Protein AF-0000000067930024 (afdb_homodimer)

Structure (mmCIF, N/CA/C/O backbone):
data_AF-0000000067930024-model_v1
#
loop_
_entity.id
_entity.type
_entity.pdbx_description
1 polymer 'Helix-turn-helix protein RpiR'
#
loop_
_atom_site.group_PDB
_atom_site.id
_atom_site.type_symbol
_atom_site.label_atom_id
_atom_site.label_alt_id
_atom_site.label_comp_id
_atom_site.label_asym_id
_atom_site.label_entity_id
_atom_site.label_seq_id
_atom_site.pdbx_PDB_ins_code
_atom_site.Cartn_x
_atom_site.Cartn_y
_atom_site.Cartn_z
_atom_site.occupancy
_atom_site.B_iso_or_equiv
_atom_site.auth_seq_id
_atom_site.auth_comp_id
_atom_site.auth_asym_id
_atom_site.auth_atom_id
_atom_site.pdbx_PDB_model_num
ATOM 1 N N . MET A 1 1 ? -74.264 15.357 -15.599 1 23.74 1 MET A N 1
ATOM 2 C CA . MET A 1 1 ? -73.058 14.944 -16.312 1 23.74 1 MET A CA 1
ATOM 3 C C . MET A 1 1 ? -71.959 15.993 -16.177 1 23.74 1 MET A C 1
ATOM 5 O O . MET A 1 1 ? -71.431 16.477 -17.179 1 23.74 1 MET A O 1
ATOM 9 N N . THR A 1 2 ? -72.028 16.839 -15.108 1 26.17 2 THR A N 1
ATOM 10 C CA . THR A 1 2 ? -71.271 17.974 -14.593 1 26.17 2 THR A CA 1
ATOM 11 C C . THR A 1 2 ? -69.803 17.603 -14.403 1 26.17 2 THR A C 1
ATOM 13 O O . THR A 1 2 ? -69.49 16.537 -13.868 1 26.17 2 THR A O 1
ATOM 16 N N . GLU A 1 3 ? -68.941 18.18 -15.291 1 24.47 3 GLU A N 1
ATOM 17 C CA . GLU A 1 3 ? -67.5 18.152 -15.527 1 24.47 3 GLU A CA 1
ATOM 18 C C . GLU A 1 3 ? -66.728 18.545 -14.27 1 24.47 3 GLU A C 1
ATOM 20 O O . GLU A 1 3 ? -66.858 19.67 -13.782 1 24.47 3 GLU A O 1
ATOM 25 N N . ALA A 1 4 ? -66.666 17.578 -13.248 1 27.3 4 ALA A N 1
ATOM 26 C CA . ALA A 1 4 ? -65.846 17.616 -12.04 1 27.3 4 ALA A CA 1
ATOM 27 C C . ALA A 1 4 ? -64.412 18.026 -12.363 1 27.3 4 ALA A C 1
ATOM 29 O O . ALA A 1 4 ? -63.687 17.292 -13.04 1 27.3 4 ALA A O 1
ATOM 30 N N . ASP A 1 5 ? -64.152 19.317 -12.678 1 24.73 5 ASP A N 1
ATOM 31 C CA . ASP A 1 5 ? -62.863 19.963 -12.909 1 24.73 5 ASP A CA 1
ATOM 32 C C . ASP A 1 5 ? -61.898 19.689 -11.759 1 24.73 5 ASP A C 1
ATOM 34 O O . ASP A 1 5 ? -62.099 20.174 -10.643 1 24.73 5 ASP A O 1
ATOM 38 N N . SER A 1 6 ? -61.591 18.368 -11.515 1 27.12 6 SER A N 1
ATOM 39 C CA . SER A 1 6 ? -60.608 17.991 -10.505 1 27.12 6 SER A CA 1
ATOM 40 C C . SER A 1 6 ? -59.307 18.767 -10.684 1 27.12 6 SER A C 1
ATOM 42 O O . SER A 1 6 ? -58.636 18.637 -11.71 1 27.12 6 SER A O 1
ATOM 44 N N . GLN A 1 7 ? -59.271 19.996 -10.271 1 22.92 7 GLN A N 1
ATOM 45 C CA . GLN A 1 7 ? -58.046 20.779 -10.145 1 22.92 7 GLN A CA 1
ATOM 46 C C . GLN A 1 7 ? -56.952 19.98 -9.444 1 22.92 7 GLN A C 1
ATOM 48 O O . GLN A 1 7 ? -57.082 19.639 -8.267 1 22.92 7 GLN A O 1
ATOM 53 N N . VAL A 1 8 ? -56.264 19.06 -10.148 1 26.75 8 VAL A N 1
ATOM 54 C CA . VAL A 1 8 ? -55.022 18.425 -9.721 1 26.75 8 VAL A CA 1
ATOM 55 C C . VAL A 1 8 ? -54.046 19.486 -9.216 1 26.75 8 VAL A C 1
ATOM 57 O O . VAL A 1 8 ? -53.675 20.399 -9.957 1 26.75 8 VAL A O 1
ATOM 60 N N . LEU A 1 9 ? -54.167 19.883 -7.995 1 26.99 9 LEU A N 1
ATOM 61 C CA . LEU A 1 9 ? -53.152 20.679 -7.314 1 26.99 9 LEU A CA 1
ATOM 62 C C . LEU A 1 9 ? -51.754 20.144 -7.606 1 26.99 9 LEU A C 1
ATOM 64 O O . LEU A 1 9 ? -51.449 18.991 -7.295 1 26.99 9 LEU A O 1
ATOM 68 N N . ARG A 1 10 ? -51.101 20.548 -8.735 1 28.85 10 ARG A N 1
ATOM 69 C CA . ARG A 1 10 ? -49.679 20.406 -9.032 1 28.85 10 ARG A CA 1
ATOM 70 C C . ARG A 1 10 ? -48.826 20.828 -7.84 1 28.85 10 ARG A C 1
ATOM 72 O O . ARG A 1 10 ? -48.655 22.022 -7.585 1 28.85 10 ARG A O 1
ATOM 79 N N . THR A 1 11 ? -48.987 20.25 -6.65 1 30.24 11 THR A N 1
ATOM 80 C CA . THR A 1 11 ? -47.929 20.56 -5.695 1 30.24 11 THR A CA 1
ATOM 81 C C . THR A 1 11 ? -46.555 20.324 -6.314 1 30.24 11 THR A C 1
ATOM 83 O O . THR A 1 11 ? -46.224 19.199 -6.695 1 30.24 11 THR A O 1
ATOM 86 N N . THR A 1 12 ? -46.114 21.196 -7.197 1 29.99 12 THR A N 1
ATOM 87 C CA . THR A 1 12 ? -44.714 21.26 -7.604 1 29.99 12 THR A CA 1
ATOM 88 C C . THR A 1 12 ? -43.793 21.137 -6.394 1 29.99 12 THR A C 1
ATOM 90 O O . THR A 1 12 ? -43.755 22.027 -5.543 1 29.99 12 THR A O 1
ATOM 93 N N . ASP A 1 13 ? -43.71 20.002 -5.728 1 31.35 13 ASP A N 1
ATOM 94 C CA . ASP A 1 13 ? -42.658 19.727 -4.754 1 31.35 13 ASP A CA 1
ATOM 95 C C . ASP A 1 13 ? -41.287 20.117 -5.302 1 31.35 13 ASP A C 1
ATOM 97 O O . ASP A 1 13 ? -40.726 19.414 -6.145 1 31.35 13 ASP A O 1
ATOM 101 N N . GLU A 1 14 ? -41.052 21.382 -5.685 1 31.75 14 GLU A N 1
ATOM 102 C CA . GLU A 1 14 ? -39.702 21.902 -5.878 1 31.75 14 GLU A CA 1
ATOM 103 C C . GLU A 1 14 ? -38.782 21.487 -4.734 1 31.75 14 GLU A C 1
ATOM 105 O O . GLU A 1 14 ? -38.629 22.222 -3.756 1 31.75 14 GLU A O 1
ATOM 110 N N . ASP A 1 15 ? -38.985 20.398 -4.017 1 34.43 15 ASP A N 1
ATOM 111 C CA . ASP A 1 15 ? -37.838 20.011 -3.201 1 34.43 15 ASP A CA 1
ATOM 112 C C . ASP A 1 15 ? -36.538 20.116 -3.997 1 34.43 15 ASP A C 1
ATOM 114 O O . ASP A 1 15 ? -36.223 19.234 -4.799 1 34.43 15 ASP A O 1
ATOM 118 N N . GLY A 1 16 ? -36.276 21.261 -4.597 1 33.82 16 GLY A N 1
ATOM 119 C CA . GLY A 1 16 ? -34.942 21.536 -5.108 1 33.82 16 GLY A CA 1
ATOM 120 C C . GLY A 1 16 ? -33.849 20.825 -4.334 1 33.82 16 GLY A C 1
ATOM 121 O O . GLY A 1 16 ? -33.918 20.717 -3.108 1 33.82 16 GLY A O 1
ATOM 122 N N . GLY A 1 17 ? -33.347 19.715 -4.767 1 34.71 17 GLY A N 1
ATOM 123 C CA . GLY A 1 17 ? -32.156 18.966 -4.398 1 34.71 17 GLY A CA 1
ATOM 124 C C . GLY A 1 17 ? -31.038 19.845 -3.873 1 34.71 17 GLY A C 1
ATOM 125 O O . GLY A 1 17 ? -30.278 20.425 -4.652 1 34.71 17 GLY A O 1
ATOM 126 N N . ARG A 1 18 ? -31.254 20.661 -2.766 1 34.19 18 ARG A N 1
ATOM 127 C CA . ARG A 1 18 ? -30.173 21.286 -2.012 1 34.19 18 ARG A CA 1
ATOM 128 C C . ARG A 1 18 ? -28.909 20.434 -2.056 1 34.19 18 ARG A C 1
ATOM 130 O O . ARG A 1 18 ? -28.834 19.391 -1.403 1 34.19 18 ARG A O 1
ATOM 137 N N . HIS A 1 19 ? -28.383 20.156 -3.192 1 36.03 19 HIS A N 1
ATOM 138 C CA . HIS A 1 19 ? -26.952 19.873 -3.19 1 36.03 19 HIS A CA 1
ATOM 139 C C . HIS A 1 19 ? -26.253 20.575 -2.031 1 36.03 19 HIS A C 1
ATOM 141 O O . HIS A 1 19 ? -26.281 21.805 -1.937 1 36.03 19 HIS A O 1
ATOM 147 N N . ASP A 1 20 ? -26.407 20.148 -0.846 1 37.76 20 ASP A N 1
ATOM 148 C CA . ASP A 1 20 ? -25.621 20.578 0.306 1 37.76 20 ASP A CA 1
ATOM 149 C C . ASP A 1 20 ? -24.326 21.256 -0.135 1 37.76 20 ASP A C 1
ATOM 151 O O . ASP A 1 20 ? -23.474 20.628 -0.766 1 37.76 20 ASP A O 1
ATOM 155 N N . HIS A 1 21 ? -24.413 22.41 -0.747 1 37.84 21 HIS A N 1
ATOM 156 C CA . HIS A 1 21 ? -23.242 23.279 -0.774 1 37.84 21 HIS A CA 1
ATOM 157 C C . HIS A 1 21 ? -22.3 22.971 0.385 1 37.84 21 HIS A C 1
ATOM 159 O O . HIS A 1 21 ? -22.674 23.12 1.551 1 37.84 21 HIS A O 1
ATOM 165 N N . VAL A 1 22 ? -21.67 21.9 0.427 1 42.53 22 VAL A N 1
ATOM 166 C CA . VAL A 1 22 ? -20.539 21.872 1.348 1 42.53 22 VAL A CA 1
ATOM 167 C C . VAL A 1 22 ? -20.114 23.299 1.688 1 42.53 22 VAL A C 1
ATOM 169 O O . VAL A 1 22 ? -19.623 24.029 0.823 1 42.53 22 VAL A O 1
ATOM 172 N N . ARG A 1 23 ? -20.945 24.059 2.302 1 47.73 23 ARG A N 1
ATOM 173 C CA . ARG A 1 23 ? -20.538 25.349 2.848 1 47.73 23 ARG A CA 1
ATOM 174 C C . ARG A 1 23 ? -19.045 25.367 3.156 1 47.73 23 ARG A C 1
ATOM 176 O O . ARG A 1 23 ? -18.548 24.516 3.896 1 47.73 23 ARG A O 1
ATOM 183 N N . ARG A 1 24 ? -18.255 25.81 2.221 1 56.6 24 ARG A N 1
ATOM 184 C CA . ARG A 1 24 ? -16.84 26.16 2.278 1 56.6 24 ARG A CA 1
ATOM 185 C C . ARG A 1 24 ? -16.491 26.819 3.609 1 56.6 24 ARG A C 1
ATOM 187 O O . ARG A 1 24 ? -16.884 27.959 3.864 1 56.6 24 ARG A O 1
ATOM 194 N N . ILE A 1 25 ? -16.612 26.114 4.769 1 60.09 25 ILE A N 1
ATOM 195 C CA . ILE A 1 25 ? -16.136 26.721 6.008 1 60.09 25 ILE A CA 1
ATOM 196 C C . ILE A 1 25 ? -14.692 27.184 5.833 1 60.09 25 ILE A C 1
ATOM 198 O O . ILE A 1 25 ? -13.795 26.369 5.604 1 60.09 25 ILE A O 1
ATOM 202 N N . PRO A 1 26 ? -14.571 28.471 5.68 1 70.67 26 PRO A N 1
ATOM 203 C CA . PRO A 1 26 ? -13.21 28.979 5.495 1 70.67 26 PRO A CA 1
ATOM 204 C C . PRO A 1 26 ? -12.271 28.58 6.631 1 70.67 26 PRO A C 1
ATOM 206 O O . PRO A 1 26 ? -12.695 28.497 7.787 1 70.67 26 PRO A O 1
ATOM 209 N N . ASP A 1 27 ? -11.186 28.128 6.386 1 79.53 27 ASP A N 1
ATOM 210 C CA . ASP A 1 27 ? -10.134 27.906 7.373 1 79.53 27 ASP A CA 1
ATOM 211 C C . ASP A 1 27 ? -9.591 29.231 7.904 1 79.53 27 ASP A C 1
ATOM 213 O O . ASP A 1 27 ? -8.574 29.73 7.419 1 79.53 27 ASP A O 1
ATOM 217 N N . ILE A 1 28 ? -10.207 29.765 8.903 1 86.68 28 ILE A N 1
ATOM 218 C CA . ILE A 1 28 ? -9.899 31.099 9.406 1 86.68 28 ILE A CA 1
ATOM 219 C C . ILE A 1 28 ? -8.509 31.105 10.037 1 86.68 28 ILE A C 1
ATOM 221 O O . ILE A 1 28 ? -7.807 32.118 9.999 1 86.68 28 ILE A O 1
ATOM 225 N N . ILE A 1 29 ? -8.147 30.067 10.57 1 85.84 29 ILE A N 1
ATOM 226 C CA . ILE A 1 29 ? -6.831 29.993 11.196 1 85.84 29 ILE A CA 1
ATOM 227 C C . ILE A 1 29 ? -5.745 30.163 10.136 1 85.84 29 ILE A C 1
ATOM 229 O O . ILE A 1 29 ? -4.796 30.927 10.327 1 85.84 29 ILE A O 1
ATOM 233 N N . SER A 1 30 ? -5.925 29.424 9.097 1 86 30 SER A N 1
ATOM 234 C CA . SER A 1 30 ? -4.98 29.59 7.997 1 86 30 SER A CA 1
ATOM 235 C C . SER A 1 30 ? -4.993 31.021 7.469 1 86 30 SER A C 1
ATOM 237 O O . SER A 1 30 ? -3.948 31.563 7.103 1 86 30 SER A O 1
ATOM 239 N N . GLN A 1 31 ? -6.142 31.561 7.451 1 88.24 31 GLN A N 1
ATOM 240 C CA . GLN A 1 31 ? -6.265 32.935 6.974 1 88.24 31 GLN A CA 1
ATOM 241 C C . GLN A 1 31 ? -5.506 33.901 7.878 1 88.24 31 GLN A C 1
ATOM 243 O O . GLN A 1 31 ? -4.855 34.83 7.395 1 88.24 31 GLN A O 1
ATOM 248 N N . VAL A 1 32 ? -5.596 33.714 9.163 1 91.19 32 VAL A N 1
ATOM 249 C CA . VAL A 1 32 ? -4.874 34.547 10.119 1 91.19 32 VAL A CA 1
ATOM 250 C C . VAL A 1 32 ? -3.37 34.403 9.898 1 91.19 32 VAL A C 1
ATOM 252 O O . VAL A 1 32 ? -2.645 35.4 9.853 1 91.19 32 VAL A O 1
ATOM 255 N N . LYS A 1 33 ? -2.938 33.24 9.718 1 88.12 33 LYS A N 1
ATOM 256 C CA . LYS A 1 33 ? -1.514 32.972 9.54 1 88.12 33 LYS A CA 1
ATOM 257 C C . LYS A 1 33 ? -1.005 33.557 8.226 1 88.12 33 LYS A C 1
ATOM 259 O O . LYS A 1 33 ? 0.073 34.153 8.182 1 88.12 33 LYS A O 1
ATOM 264 N N . ASP A 1 34 ? -1.79 33.422 7.22 1 87.47 34 ASP A N 1
ATOM 265 C CA . ASP A 1 34 ? -1.397 33.876 5.889 1 87.47 34 ASP A CA 1
ATOM 266 C C . ASP A 1 34 ? -1.377 35.401 5.813 1 87.47 34 ASP A C 1
ATOM 268 O O . ASP A 1 34 ? -0.593 35.98 5.057 1 87.47 34 ASP A O 1
ATOM 272 N N . SER A 1 35 ? -2.2 36.039 6.607 1 90.97 35 SER A N 1
ATOM 273 C CA . SER A 1 35 ? -2.326 37.492 6.559 1 90.97 35 SER A CA 1
ATOM 274 C C . SER A 1 35 ? -1.45 38.159 7.615 1 90.97 35 SER A C 1
ATOM 276 O O . SER A 1 35 ? -1.394 39.387 7.697 1 90.97 35 SER A O 1
ATOM 278 N N . TYR A 1 36 ? -0.701 37.394 8.356 1 92.4 36 TYR A N 1
ATOM 279 C CA . TYR A 1 36 ? -0.003 37.891 9.537 1 92.4 36 TYR A CA 1
ATOM 280 C C . TYR A 1 36 ? 0.966 39.008 9.167 1 92.4 36 TYR A C 1
ATOM 282 O O . TYR A 1 36 ? 1.004 40.049 9.829 1 92.4 36 TYR A O 1
ATOM 290 N N . ALA A 1 37 ? 1.677 38.83 8.085 1 91.8 37 ALA A N 1
ATOM 291 C CA . ALA A 1 37 ? 2.714 39.779 7.686 1 91.8 37 ALA A CA 1
ATOM 292 C C . ALA A 1 37 ? 2.1 41.086 7.194 1 91.8 37 ALA A C 1
ATOM 294 O O . ALA A 1 37 ? 2.755 42.131 7.209 1 91.8 37 ALA A O 1
ATOM 295 N N . GLU A 1 38 ? 0.85 41.01 6.764 1 93.79 38 GLU A N 1
ATOM 296 C CA . GLU A 1 38 ? 0.188 42.184 6.206 1 93.79 38 GLU A CA 1
ATOM 297 C C . GLU A 1 38 ? -0.557 42.964 7.286 1 93.79 38 GLU A C 1
ATOM 299 O O . GLU A 1 38 ? -1.02 44.081 7.046 1 93.79 38 GLU A O 1
ATOM 304 N N . LEU A 1 39 ? -0.616 42.418 8.445 1 94.89 39 LEU A N 1
ATOM 305 C CA . LEU A 1 39 ? -1.368 43.04 9.529 1 94.89 39 LEU A CA 1
ATOM 306 C C . LEU A 1 39 ? -0.563 44.163 10.174 1 94.89 39 LEU A C 1
ATOM 308 O O . LEU A 1 39 ? 0.667 44.102 10.222 1 94.89 39 LEU A O 1
ATOM 312 N N . ARG A 1 40 ? -1.283 45.158 10.65 1 94.8 40 ARG A N 1
ATOM 313 C CA . ARG A 1 40 ? -0.661 46.201 11.459 1 94.8 40 ARG A CA 1
ATOM 314 C C . ARG A 1 40 ? -0.21 45.651 12.808 1 94.8 40 ARG A C 1
ATOM 316 O O . ARG A 1 40 ? -0.708 44.619 13.262 1 94.8 40 ARG A O 1
ATOM 323 N N . PRO A 1 41 ? 0.758 46.305 13.392 1 96.01 41 PRO A N 1
ATOM 324 C CA . PRO A 1 41 ? 1.32 45.806 14.649 1 96.01 41 PRO A CA 1
ATOM 325 C C . PRO A 1 41 ? 0.249 45.502 15.694 1 96.01 41 PRO A C 1
ATOM 327 O O . PRO A 1 41 ? 0.306 44.464 16.358 1 96.01 41 PRO A O 1
ATOM 330 N N . ALA A 1 42 ? -0.667 46.391 15.807 1 95.45 42 ALA A N 1
ATOM 331 C CA . ALA A 1 42 ? -1.736 46.192 16.782 1 95.45 42 ALA A CA 1
ATOM 332 C C . ALA A 1 42 ? -2.588 44.979 16.422 1 95.45 42 ALA A C 1
ATOM 334 O O . ALA A 1 42 ? -3.017 44.23 17.303 1 95.45 42 ALA A O 1
ATOM 335 N N . GLU A 1 43 ? -2.84 44.77 15.142 1 96.27 43 GLU A N 1
ATOM 336 C CA . GLU A 1 43 ? -3.608 43.625 14.663 1 96.27 43 GLU A CA 1
ATOM 337 C C . GLU A 1 43 ? -2.837 42.323 14.858 1 96.27 43 GLU A C 1
ATOM 339 O O . GLU A 1 43 ? -3.432 41.275 15.115 1 96.27 43 GLU A O 1
ATOM 344 N N . ARG A 1 44 ? -1.538 42.351 14.743 1 96.66 44 ARG A N 1
ATOM 345 C CA . ARG A 1 44 ? -0.698 41.176 14.952 1 96.66 44 ARG A CA 1
ATOM 346 C C . ARG A 1 44 ? -0.808 40.673 16.387 1 96.66 44 ARG A C 1
ATOM 348 O O . ARG A 1 44 ? -0.76 39.465 16.632 1 96.66 44 ARG A O 1
ATOM 355 N N . ARG A 1 45 ? -0.93 41.624 17.267 1 97.01 45 ARG A N 1
ATOM 356 C CA . ARG A 1 45 ? -1.079 41.23 18.664 1 97.01 45 ARG A CA 1
ATOM 357 C C . ARG A 1 45 ? -2.377 40.46 18.88 1 97.01 45 ARG A C 1
ATOM 359 O O . ARG A 1 45 ? -2.419 39.513 19.669 1 97.01 45 ARG A O 1
ATOM 366 N N . VAL A 1 46 ? -3.379 40.853 18.178 1 96.91 46 VAL A N 1
ATOM 367 C CA . VAL A 1 46 ? -4.64 40.122 18.248 1 96.91 46 VAL A CA 1
ATOM 368 C C . VAL A 1 46 ? -4.465 38.73 17.646 1 96.91 46 VAL A C 1
ATOM 370 O O . VAL A 1 46 ? -4.901 37.735 18.229 1 96.91 46 VAL A O 1
ATOM 373 N N . ALA A 1 47 ? -3.797 38.694 16.475 1 95.92 47 ALA A N 1
ATOM 374 C CA . ALA A 1 47 ? -3.517 37.425 15.808 1 95.92 47 ALA A CA 1
ATOM 375 C C . ALA A 1 47 ? -2.741 36.483 16.725 1 95.92 47 ALA A C 1
ATOM 377 O O . ALA A 1 47 ? -3.028 35.285 16.782 1 95.92 47 ALA A O 1
ATOM 378 N N . ASP A 1 48 ? -1.799 37.063 17.45 1 95.62 48 ASP A N 1
ATOM 379 C CA . ASP A 1 48 ? -0.984 36.275 18.37 1 95.62 48 ASP A CA 1
ATOM 380 C C . ASP A 1 48 ? -1.843 35.648 19.466 1 95.62 48 ASP A C 1
ATOM 382 O O . ASP A 1 48 ? -1.661 34.479 19.811 1 95.62 48 ASP A O 1
ATOM 386 N N . VAL A 1 49 ? -2.748 36.41 19.994 1 95.09 49 VAL A N 1
ATOM 387 C CA . VAL A 1 49 ? -3.637 35.921 21.042 1 95.09 49 VAL A CA 1
ATOM 388 C C . VAL A 1 49 ? -4.504 34.788 20.497 1 95.09 49 VAL A C 1
ATOM 390 O O . VAL A 1 49 ? -4.696 33.769 21.165 1 95.09 49 VAL A O 1
ATOM 393 N N . VAL A 1 50 ? -4.968 34.926 19.306 1 93.29 50 VAL A N 1
ATOM 394 C CA . VAL A 1 50 ? -5.849 33.949 18.675 1 93.29 50 VAL A CA 1
ATOM 395 C C . VAL A 1 50 ? -5.081 32.657 18.407 1 93.29 50 VAL A C 1
ATOM 397 O O . VAL A 1 50 ? -5.552 31.567 18.741 1 93.29 50 VAL A O 1
ATOM 400 N N . LEU A 1 51 ? -3.89 32.854 17.846 1 89.43 51 LEU A N 1
ATOM 401 C CA . LEU A 1 51 ? -3.1 31.694 17.448 1 89.43 51 LEU A CA 1
ATOM 402 C C . LEU A 1 51 ? -2.538 30.974 18.669 1 89.43 51 LEU A C 1
ATOM 404 O O . LEU A 1 51 ? -2.324 29.76 18.635 1 89.43 51 LEU A O 1
ATOM 408 N N . ASP A 1 52 ? -2.301 31.706 19.703 1 88.69 52 ASP A N 1
ATOM 409 C CA . ASP A 1 52 ? -1.77 31.141 20.94 1 88.69 52 ASP A CA 1
ATOM 410 C C . ASP A 1 52 ? -2.812 30.272 21.64 1 88.69 52 ASP A C 1
ATOM 412 O O . ASP A 1 52 ? -2.464 29.311 22.33 1 88.69 52 ASP A O 1
ATOM 416 N N . ASP A 1 53 ? -4.086 30.665 21.57 1 88.83 53 ASP A N 1
ATOM 417 C CA . ASP A 1 53 ? -5.17 29.96 22.248 1 88.83 53 ASP A CA 1
ATOM 418 C C . ASP A 1 53 ? -6.493 30.146 21.509 1 88.83 53 ASP A C 1
ATOM 420 O O . ASP A 1 53 ? -7.297 31.008 21.872 1 88.83 53 ASP A O 1
ATOM 424 N N . VAL A 1 54 ? -6.685 29.283 20.62 1 88.5 54 VAL A N 1
ATOM 425 C CA . VAL A 1 54 ? -7.852 29.376 19.749 1 88.5 54 VAL A CA 1
ATOM 426 C C . VAL A 1 54 ? -9.126 29.198 20.572 1 88.5 54 VAL A C 1
ATOM 428 O O . VAL A 1 54 ? -10.112 29.907 20.362 1 88.5 54 VAL A O 1
ATOM 431 N N . LYS A 1 55 ? -9.108 28.217 21.498 1 86.7 55 LYS A N 1
ATOM 432 C CA . LYS A 1 55 ? -10.278 27.97 22.335 1 86.7 55 LYS A CA 1
ATOM 433 C C . LYS A 1 55 ? -10.664 29.217 23.125 1 86.7 55 LYS A C 1
ATOM 435 O O . LYS A 1 55 ? -11.842 29.57 23.202 1 86.7 55 LYS A O 1
ATOM 440 N N . TYR A 1 56 ? -9.68 29.897 23.699 1 90.82 56 TYR A N 1
ATOM 441 C CA . TYR A 1 56 ? -9.915 31.141 24.422 1 90.82 56 TYR A CA 1
ATOM 442 C C . TYR A 1 56 ? -10.543 32.19 23.513 1 90.82 56 TYR A C 1
ATOM 444 O O . TYR A 1 56 ? -11.487 32.878 23.908 1 90.82 56 TYR A O 1
ATOM 452 N N . ALA A 1 57 ? -9.979 32.236 22.304 1 92.76 57 ALA A N 1
ATOM 453 C CA . ALA A 1 57 ? -10.424 33.273 21.377 1 92.76 57 ALA A CA 1
ATOM 454 C C . ALA A 1 57 ? -11.89 33.079 21.001 1 92.76 57 ALA A C 1
ATOM 456 O O . ALA A 1 57 ? -12.613 34.052 20.774 1 92.76 57 ALA A O 1
ATOM 457 N N . VAL A 1 58 ? -12.309 31.834 20.964 1 90.95 58 VAL A N 1
ATOM 458 C CA . VAL A 1 58 ? -13.695 31.53 20.623 1 90.95 58 VAL A CA 1
ATOM 459 C C . VAL A 1 58 ? -14.615 31.965 21.761 1 90.95 58 VAL A C 1
ATOM 461 O O . VAL A 1 58 ? -15.678 32.544 21.522 1 90.95 58 VAL A O 1
ATOM 464 N N . ASP A 1 59 ? -14.177 31.795 22.952 1 92.83 59 ASP A N 1
ATOM 465 C CA . ASP A 1 59 ? -15.044 31.966 24.114 1 92.83 59 ASP A CA 1
ATOM 466 C C . ASP A 1 59 ? -14.958 33.389 24.659 1 92.83 59 ASP A C 1
ATOM 468 O O . ASP A 1 59 ? -15.881 33.862 25.325 1 92.83 59 ASP A O 1
ATOM 472 N N . ALA A 1 60 ? -13.887 34.077 24.404 1 93.88 60 ALA A N 1
ATOM 473 C CA . ALA A 1 60 ? -13.616 35.379 25.009 1 93.88 60 ALA A CA 1
ATOM 474 C C . ALA A 1 60 ? -14.494 36.463 24.391 1 93.88 60 ALA A C 1
ATOM 476 O O . ALA A 1 60 ? -14.859 36.381 23.216 1 93.88 60 ALA A O 1
ATOM 477 N N . SER A 1 61 ? -14.879 37.385 25.2 1 94.25 61 SER A N 1
ATOM 478 C CA . SER A 1 61 ? -15.55 38.569 24.675 1 94.25 61 SER A CA 1
ATOM 479 C C . SER A 1 61 ? -14.586 39.445 23.882 1 94.25 61 SER A C 1
ATOM 481 O O . SER A 1 61 ? -13.368 39.279 23.975 1 94.25 61 SER A O 1
ATOM 483 N N . ASN A 1 62 ? -15.183 40.316 23.158 1 94.6 62 ASN A N 1
ATOM 484 C CA . ASN A 1 62 ? -14.371 41.276 22.418 1 94.6 62 ASN A CA 1
ATOM 485 C C . ASN A 1 62 ? -13.46 42.073 23.348 1 94.6 62 ASN A C 1
ATOM 487 O O . ASN A 1 62 ? -12.294 42.309 23.028 1 94.6 62 ASN A O 1
ATOM 491 N N . ALA A 1 63 ? -14.011 42.419 24.467 1 95.97 63 ALA A N 1
ATOM 492 C CA . ALA A 1 63 ? -13.262 43.192 25.454 1 95.97 63 ALA A CA 1
ATOM 493 C C . ALA A 1 63 ? -12.109 42.375 26.031 1 95.97 63 ALA A C 1
ATOM 495 O O . ALA A 1 63 ? -11.007 42.894 26.223 1 95.97 63 ALA A O 1
ATOM 496 N N . ALA A 1 64 ? -12.4 41.127 26.274 1 96.93 64 ALA A N 1
ATOM 497 C CA . ALA A 1 64 ? -11.381 40.245 26.836 1 96.93 64 ALA A CA 1
ATOM 498 C C . ALA A 1 64 ? -10.247 40.012 25.842 1 96.93 64 ALA A C 1
ATOM 500 O O . ALA A 1 64 ? -9.073 40.003 26.22 1 96.93 64 ALA A O 1
ATOM 501 N N . LEU A 1 65 ? -10.571 39.805 24.612 1 96.56 65 LEU A N 1
ATOM 502 C CA . LEU A 1 65 ? -9.576 39.63 23.559 1 96.56 65 LEU A CA 1
ATOM 503 C C . LEU A 1 65 ? -8.707 40.876 23.42 1 96.56 65 LEU A C 1
ATOM 505 O O . LEU A 1 65 ? -7.487 40.773 23.28 1 96.56 65 LEU A O 1
ATOM 509 N N . ALA A 1 66 ? -9.318 42.075 23.435 1 97.18 66 ALA A N 1
ATOM 510 C CA . ALA A 1 66 ? -8.609 43.348 23.335 1 97.18 66 ALA A CA 1
ATOM 511 C C . ALA A 1 66 ? -7.633 43.525 24.495 1 97.18 66 ALA A C 1
ATOM 513 O O . ALA A 1 66 ? -6.49 43.942 24.294 1 97.18 66 ALA A O 1
ATOM 514 N N . GLN A 1 67 ? -8.155 43.174 25.672 1 97.53 67 GLN A N 1
ATOM 515 C CA . GLN A 1 67 ? -7.337 43.314 26.873 1 97.53 67 GLN A CA 1
ATOM 516 C C . GLN A 1 67 ? -6.113 42.405 26.813 1 97.53 67 GLN A C 1
ATOM 518 O O . GLN A 1 67 ? -4.995 42.843 27.093 1 97.53 67 GLN A O 1
ATOM 523 N N . ARG A 1 68 ? -6.277 41.165 26.376 1 97.04 68 ARG A N 1
ATOM 524 C CA . ARG A 1 68 ? -5.183 40.202 26.316 1 97.04 68 ARG A CA 1
ATOM 525 C C . ARG A 1 68 ? -4.169 40.591 25.245 1 97.04 68 ARG A C 1
ATOM 527 O O . ARG A 1 68 ? -2.97 40.354 25.402 1 97.04 68 ARG A O 1
ATOM 534 N N . ALA A 1 69 ? -4.653 41.246 24.26 1 97.27 69 ALA A N 1
ATOM 535 C CA . ALA A 1 69 ? -3.786 41.647 23.155 1 97.27 69 ALA A CA 1
ATOM 536 C C . ALA A 1 69 ? -3.183 43.026 23.405 1 97.27 69 ALA A C 1
ATOM 538 O O . ALA A 1 69 ? -2.281 43.456 22.682 1 97.27 69 ALA A O 1
ATOM 539 N N . GLY A 1 70 ? -3.603 43.726 24.33 1 97.01 70 GLY A N 1
ATOM 540 C CA . GLY A 1 70 ? -3.132 45.07 24.623 1 97.01 70 GLY A CA 1
ATOM 541 C C . GLY A 1 70 ? -3.536 46.086 23.57 1 97.01 70 GLY A C 1
ATOM 542 O O . GLY A 1 70 ? -2.729 46.928 23.171 1 97.01 70 GLY A O 1
ATOM 543 N N . VAL A 1 71 ? -4.803 45.928 23.134 1 97.51 71 VAL A N 1
ATOM 544 C CA . VAL A 1 71 ? -5.283 46.84 22.101 1 97.51 71 VAL A CA 1
ATOM 545 C C . VAL A 1 71 ? -6.698 47.305 22.438 1 97.51 71 VAL A C 1
ATOM 547 O O . VAL A 1 71 ? -7.264 46.903 23.457 1 97.51 71 VAL A O 1
ATOM 550 N N . SER A 1 72 ? -7.244 48.212 21.581 1 95.87 72 SER A N 1
ATOM 551 C CA . SER A 1 72 ? -8.62 48.672 21.737 1 95.87 72 SER A CA 1
ATOM 552 C C . SER A 1 72 ? -9.605 47.692 21.11 1 95.87 72 SER A C 1
ATOM 554 O O . SER A 1 72 ? -9.227 46.882 20.26 1 95.87 72 SER A O 1
ATOM 556 N N . GLU A 1 73 ? -10.831 47.698 21.582 1 96.05 73 GLU A N 1
ATOM 557 C CA . GLU A 1 73 ? -11.869 46.841 21.017 1 96.05 73 GLU A CA 1
ATOM 558 C C . GLU A 1 73 ? -12.051 47.105 19.525 1 96.05 73 GLU A C 1
ATOM 560 O O . GLU A 1 73 ? -12.214 46.17 18.739 1 96.05 73 GLU A O 1
ATOM 565 N N . PRO A 1 74 ? -12.011 48.339 19.098 1 96.19 74 PRO A N 1
ATOM 566 C CA . PRO A 1 74 ? -12.105 48.603 17.661 1 96.19 74 PRO A CA 1
ATOM 567 C C . PRO A 1 74 ? -10.972 47.955 16.867 1 96.19 74 PRO A C 1
ATOM 569 O O . PRO A 1 74 ? -11.167 47.565 15.713 1 96.19 74 PRO A O 1
ATOM 572 N N . THR A 1 75 ? -9.84 47.841 17.47 1 96.42 75 THR A N 1
ATOM 573 C CA . THR A 1 75 ? -8.706 47.19 16.824 1 96.42 75 THR A CA 1
ATOM 574 C C . THR A 1 75 ? -9.006 45.718 16.56 1 96.42 75 THR A C 1
ATOM 576 O O . THR A 1 75 ? -8.596 45.169 15.535 1 96.42 75 THR A O 1
ATOM 579 N N . VAL A 1 76 ? -9.725 45.04 17.482 1 97.66 76 VAL A N 1
ATOM 580 C CA . VAL A 1 76 ? -10.136 43.652 17.295 1 97.66 76 VAL A CA 1
ATOM 581 C C . VAL A 1 76 ? -11.083 43.549 16.101 1 97.66 76 VAL A C 1
ATOM 583 O O . VAL A 1 76 ? -10.964 42.633 15.284 1 97.66 76 VAL A O 1
ATOM 586 N N . THR A 1 77 ? -11.974 44.476 16.041 1 96.28 77 THR A N 1
ATOM 587 C CA . THR A 1 77 ? -12.918 44.496 14.929 1 96.28 77 THR A CA 1
ATOM 588 C C . THR A 1 77 ? -12.19 44.712 13.606 1 96.28 77 THR A C 1
ATOM 590 O O . THR A 1 77 ? -12.498 44.058 12.607 1 96.28 77 THR A O 1
ATOM 593 N N . ARG A 1 78 ? -11.246 45.581 13.561 1 95.64 78 ARG A N 1
ATOM 594 C CA . ARG A 1 78 ? -10.469 45.842 12.354 1 95.64 78 ARG A CA 1
ATOM 595 C C . ARG A 1 78 ? -9.658 44.616 11.95 1 95.64 78 ARG A C 1
ATOM 597 O O . ARG A 1 78 ? -9.508 44.328 10.76 1 95.64 78 ARG A O 1
ATOM 604 N N . PHE A 1 79 ? -9.186 43.996 12.917 1 96.38 79 PHE A N 1
ATOM 605 C CA . PHE A 1 79 ? -8.462 42.753 12.676 1 96.38 79 PHE A CA 1
ATOM 606 C C . PHE A 1 79 ? -9.346 41.743 11.955 1 96.38 79 PHE A C 1
ATOM 608 O O . PHE A 1 79 ? -8.937 41.158 10.95 1 96.38 79 PHE A O 1
ATOM 615 N N . CYS A 1 80 ? -10.516 41.544 12.504 1 96.35 80 CYS A N 1
ATOM 616 C CA . CYS A 1 80 ? -11.446 40.584 11.92 1 96.35 80 CYS A CA 1
ATOM 617 C C . CYS A 1 80 ? -11.771 40.949 10.477 1 96.35 80 CYS A C 1
ATOM 619 O O . CYS A 1 80 ? -11.826 40.076 9.609 1 96.35 80 CYS A O 1
ATOM 621 N N . ARG A 1 81 ? -11.88 42.177 10.23 1 94.15 81 ARG A N 1
ATOM 622 C CA . ARG A 1 81 ? -12.174 42.631 8.875 1 94.15 81 ARG A CA 1
ATOM 623 C C . ARG A 1 81 ? -10.962 42.458 7.965 1 94.15 81 ARG A C 1
ATOM 625 O O . ARG A 1 81 ? -11.107 42.129 6.786 1 94.15 81 ARG A O 1
ATOM 632 N N . ALA A 1 82 ? -9.83 42.67 8.521 1 94.2 82 ALA A N 1
ATOM 633 C CA . ALA A 1 82 ? -8.59 42.564 7.756 1 94.2 82 ALA A CA 1
ATOM 634 C C . ALA A 1 82 ? -8.362 41.134 7.277 1 94.2 82 ALA A C 1
ATOM 636 O O . ALA A 1 82 ? -7.766 40.915 6.219 1 94.2 82 ALA A O 1
ATOM 637 N N . ILE A 1 83 ? -8.898 40.199 8.046 1 93.49 83 ILE A N 1
ATOM 638 C CA . ILE A 1 83 ? -8.658 38.81 7.67 1 93.49 83 ILE A CA 1
ATOM 639 C C . ILE A 1 83 ? -9.857 38.272 6.892 1 93.49 83 ILE A C 1
ATOM 641 O O . ILE A 1 83 ? -9.97 37.064 6.672 1 93.49 83 ILE A O 1
ATOM 645 N N . GLY A 1 84 ? -10.813 39.187 6.553 1 89.79 84 GLY A N 1
ATOM 646 C CA . GLY A 1 84 ? -11.872 38.836 5.619 1 89.79 84 GLY A CA 1
ATOM 647 C C . GLY A 1 84 ? -13.183 38.497 6.302 1 89.79 84 GLY A C 1
ATOM 648 O O . GLY A 1 84 ? -14.075 37.909 5.688 1 89.79 84 GLY A O 1
ATOM 649 N N . CYS A 1 85 ? -13.26 38.808 7.597 1 93.63 85 CYS A N 1
ATOM 650 C CA . CYS A 1 85 ? -14.514 38.555 8.299 1 93.63 85 CYS A CA 1
ATOM 651 C C . CYS A 1 85 ? -15.388 39.804 8.32 1 93.63 85 CYS A C 1
ATOM 653 O O . CYS A 1 85 ? -14.888 40.919 8.163 1 93.63 85 CYS A O 1
ATOM 655 N N . GLU A 1 86 ? -16.614 39.572 8.485 1 92.63 86 GLU A N 1
ATOM 656 C CA . GLU A 1 86 ? -17.555 40.687 8.525 1 92.63 86 GLU A CA 1
ATOM 657 C C . GLU A 1 86 ? -17.468 41.437 9.851 1 92.63 86 GLU A C 1
ATOM 659 O O . GLU A 1 86 ? -17.811 42.618 9.926 1 92.63 86 GLU A O 1
ATOM 664 N N . GLY A 1 87 ? -17.062 40.797 10.864 1 93.1 87 GLY A N 1
ATOM 665 C CA . GLY A 1 87 ? -16.94 41.325 12.213 1 93.1 87 GLY A CA 1
ATOM 666 C C . GLY A 1 87 ? -16.482 40.287 13.221 1 93.1 87 GLY A C 1
ATOM 667 O O . GLY A 1 87 ? -16.056 39.194 12.844 1 93.1 87 GLY A O 1
ATOM 668 N N . VAL A 1 88 ? -16.563 40.627 14.409 1 94.87 88 VAL A N 1
ATOM 669 C CA . VAL A 1 88 ? -16.063 39.766 15.476 1 94.87 88 VAL A CA 1
ATOM 670 C C . VAL A 1 88 ? -16.951 38.53 15.602 1 94.87 88 VAL A C 1
ATOM 672 O O . VAL A 1 88 ? -16.455 37.42 15.803 1 94.87 88 VAL A O 1
ATOM 675 N N . ARG A 1 89 ? -18.187 38.721 15.482 1 93.16 89 ARG A N 1
ATOM 676 C CA . ARG A 1 89 ? -19.12 37.603 15.576 1 93.16 89 ARG A CA 1
ATOM 677 C C . ARG A 1 89 ? -18.865 36.583 14.471 1 93.16 89 ARG A C 1
ATOM 679 O O . ARG A 1 89 ? -18.834 35.378 14.727 1 93.16 89 ARG A O 1
ATOM 686 N N . ASP A 1 90 ? -18.793 37.038 13.28 1 93.3 90 ASP A N 1
ATOM 687 C CA . ASP A 1 90 ? -18.488 36.184 12.136 1 93.3 90 ASP A CA 1
ATOM 688 C C . ASP A 1 90 ? -17.159 35.458 12.332 1 93.3 90 ASP A C 1
ATOM 690 O O . ASP A 1 90 ? -17.046 34.267 12.034 1 93.3 90 ASP A O 1
ATOM 694 N N . PHE A 1 91 ? -16.193 36.196 12.772 1 93.73 91 PHE A N 1
ATOM 695 C CA . PHE A 1 91 ? -14.871 35.641 13.037 1 93.73 91 PHE A CA 1
ATOM 696 C C . PHE A 1 91 ? -14.954 34.507 14.052 1 93.73 91 PHE A C 1
ATOM 698 O O . PHE A 1 91 ? -14.395 33.431 13.835 1 93.73 91 PHE A O 1
ATOM 705 N N . LYS A 1 92 ? -15.61 34.664 15.074 1 91.81 92 LYS A N 1
ATOM 706 C CA . LYS A 1 92 ? -15.733 33.674 16.14 1 91.81 92 LYS A CA 1
ATOM 707 C C . LYS A 1 92 ? -16.487 32.437 15.658 1 91.81 92 LYS A C 1
ATOM 709 O O . LYS A 1 92 ? -16.164 31.315 16.052 1 91.81 92 LYS A O 1
ATOM 714 N N . LEU A 1 93 ? -17.445 32.647 14.892 1 88.26 93 LEU A N 1
ATOM 715 C CA . LEU A 1 93 ? -18.182 31.519 14.333 1 88.26 93 LEU A CA 1
ATOM 716 C C . LEU A 1 93 ? -17.272 30.647 13.474 1 88.26 93 LEU A C 1
ATOM 718 O O . LEU A 1 93 ? -17.275 29.421 13.606 1 88.26 93 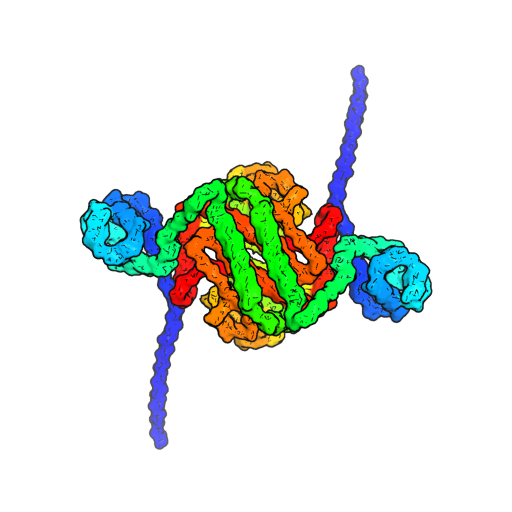LEU A O 1
ATOM 722 N N . LYS A 1 94 ? -16.57 31.3 12.667 1 87.19 94 LYS A N 1
ATOM 723 C CA . LYS A 1 94 ? -15.649 30.576 11.795 1 87.19 94 LYS A CA 1
ATOM 724 C C . LYS A 1 94 ? -14.559 29.879 12.605 1 87.19 94 LYS A C 1
ATOM 726 O O . LYS A 1 94 ? -14.16 28.758 12.283 1 87.19 94 LYS A O 1
ATOM 731 N N . LEU A 1 95 ? -14.083 30.587 13.606 1 88.28 95 LEU A N 1
ATOM 732 C CA . LEU A 1 95 ? -13.063 30.025 14.485 1 88.28 95 LEU A CA 1
ATOM 733 C C . LEU A 1 95 ? -13.598 28.805 15.226 1 88.28 95 LEU A C 1
ATOM 735 O O . LEU A 1 95 ? -12.888 27.809 15.385 1 88.28 95 LEU A O 1
ATOM 739 N N . ALA A 1 96 ? -14.82 28.853 15.695 1 83 96 ALA A N 1
ATOM 740 C CA . ALA A 1 96 ? -15.455 27.738 16.392 1 83 96 ALA A CA 1
ATOM 741 C C . ALA A 1 96 ? -15.569 26.517 15.484 1 83 96 ALA A C 1
ATOM 743 O O . ALA A 1 96 ? -15.346 25.386 15.922 1 83 96 ALA A O 1
ATOM 744 N N . GLN A 1 97 ? -15.889 26.785 14.334 1 75.8 97 GLN A N 1
ATOM 745 C CA . GLN A 1 97 ? -16.001 25.702 13.362 1 75.8 97 GLN A CA 1
ATOM 746 C C . GLN A 1 97 ? -14.651 25.032 13.126 1 75.8 97 GLN A C 1
ATOM 748 O O . GLN A 1 97 ? -14.574 23.81 12.987 1 75.8 97 GLN A O 1
ATOM 753 N N . SER A 1 98 ? -13.625 25.93 13.046 1 75.53 98 SER A N 1
ATOM 754 C CA . SER A 1 98 ? -12.277 25.406 12.85 1 75.53 98 SER A CA 1
ATOM 755 C C . SER A 1 98 ? -11.83 24.568 14.043 1 75.53 98 SER A C 1
ATOM 757 O O . SER A 1 98 ? -11.067 23.612 13.886 1 75.53 98 SER A O 1
ATOM 759 N N . LEU A 1 99 ? -12.219 24.965 15.243 1 74.57 99 LEU A N 1
ATOM 760 C CA . LEU A 1 99 ? -11.855 24.25 16.461 1 74.57 99 LEU A CA 1
ATOM 761 C C . LEU A 1 99 ? -12.479 22.859 16.482 1 74.57 99 LEU A C 1
ATOM 763 O O . LEU A 1 99 ? -11.861 21.904 16.96 1 74.57 99 LEU A O 1
ATOM 767 N N . VAL A 1 100 ? -13.666 22.746 16.121 1 64.39 100 VAL A N 1
ATOM 768 C CA . VAL A 1 100 ? -14.354 21.459 16.109 1 64.39 100 VAL A CA 1
ATOM 769 C C . VAL A 1 100 ? -13.588 20.471 15.232 1 64.39 100 VAL A C 1
ATOM 771 O O . VAL A 1 100 ? -13.443 19.299 15.587 1 64.39 100 VAL A O 1
ATOM 774 N N . VAL A 1 101 ? -13.089 21.031 14.188 1 60.06 101 VAL A N 1
ATOM 775 C CA . VAL A 1 101 ? -12.398 20.169 13.234 1 60.06 101 VAL A CA 1
ATOM 776 C C . VAL A 1 101 ? -10.964 19.927 13.7 1 60.06 101 VAL A C 1
ATOM 778 O O . VAL A 1 101 ? -10.434 18.823 13.549 1 60.06 101 VAL A O 1
ATOM 781 N N . GLY A 1 102 ? -10.38 21.037 14.35 1 58.69 102 GLY A N 1
ATOM 782 C CA . GLY A 1 102 ? -8.937 21.072 14.525 1 58.69 102 GLY A CA 1
ATOM 783 C C . GLY A 1 102 ? -8.505 20.877 15.966 1 58.69 102 GLY A C 1
ATOM 784 O O . GLY A 1 102 ? -7.314 20.94 16.277 1 58.69 102 GLY A O 1
ATOM 785 N N . ALA A 1 103 ? -9.468 20.721 16.894 1 57.38 103 ALA A N 1
ATOM 786 C CA . ALA A 1 103 ? -9.038 20.739 18.29 1 57.38 103 ALA A CA 1
ATOM 787 C C . ALA A 1 103 ? -7.902 19.748 18.527 1 57.38 103 ALA A C 1
ATOM 789 O O . ALA A 1 103 ? -6.967 20.034 19.278 1 57.38 103 ALA A O 1
ATOM 790 N N . LEU A 1 104 ? -7.996 18.675 17.84 1 56.63 104 LEU A N 1
ATOM 791 C CA . LEU A 1 104 ? -6.959 17.667 18.03 1 56.63 104 LEU A CA 1
ATOM 792 C C . LEU A 1 104 ? -5.624 18.147 17.47 1 56.63 104 LEU A C 1
ATOM 794 O O . LEU A 1 104 ? -4.563 17.733 17.942 1 56.63 104 LEU A O 1
ATOM 798 N N . TYR A 1 105 ? -5.713 19.019 16.522 1 59.57 105 TYR A N 1
ATOM 799 C CA . TYR A 1 105 ? -4.497 19.431 15.829 1 59.57 105 TYR A CA 1
ATOM 800 C C . TYR A 1 105 ? -3.97 20.747 16.389 1 59.57 105 TYR A C 1
ATOM 802 O O . TYR A 1 105 ? -2.827 21.128 16.123 1 59.57 105 TYR A O 1
ATOM 810 N N . LEU A 1 106 ? -4.903 21.484 17.029 1 57.73 106 LEU A N 1
ATOM 811 C CA . LEU A 1 106 ? -4.532 22.774 17.601 1 57.73 106 LEU A CA 1
ATOM 812 C C . LEU A 1 106 ? -3.937 22.598 18.995 1 57.73 106 LEU A C 1
ATOM 814 O O . LEU A 1 106 ? -3.101 23.397 19.422 1 57.73 106 LEU A O 1
ATOM 818 N N . ALA A 1 107 ? -4.658 21.672 19.741 1 49.48 107 ALA A N 1
ATOM 819 C CA . ALA A 1 107 ? -4.255 21.563 21.14 1 49.48 107 ALA A CA 1
ATOM 820 C C . ALA A 1 107 ? -2.82 21.059 21.26 1 49.48 107 ALA A C 1
ATOM 822 O O . ALA A 1 107 ? -2.095 21.442 22.181 1 49.48 107 ALA A O 1
ATOM 823 N N . THR A 1 108 ? -2.494 19.804 20.782 1 48.07 108 THR A N 1
ATOM 824 C CA . THR A 1 108 ? -1.502 18.943 21.417 1 48.07 108 THR A CA 1
ATOM 825 C C . THR A 1 108 ? -0.112 19.207 20.846 1 48.07 108 THR A C 1
ATOM 827 O O . THR A 1 108 ? 0.13 18.983 19.658 1 48.07 108 THR A O 1
ATOM 830 N N . LYS A 1 109 ? 0.548 20.288 21.176 1 47.92 109 LYS A N 1
ATOM 831 C CA . LYS A 1 109 ? 1.985 20.089 21.017 1 47.92 109 LYS A CA 1
ATOM 832 C C . LYS A 1 109 ? 2.396 18.682 21.442 1 47.92 109 LYS A C 1
ATOM 834 O O . LYS A 1 109 ? 2.324 18.34 22.624 1 47.92 109 LYS A O 1
ATOM 839 N N . PRO A 1 110 ? 2.181 17.746 20.708 1 44.43 110 PRO A N 1
ATOM 840 C CA . PRO A 1 110 ? 2.704 16.522 21.32 1 44.43 110 PRO A CA 1
ATOM 841 C C . PRO A 1 110 ? 4.1 16.708 21.911 1 44.43 110 PRO A C 1
ATOM 843 O O . PRO A 1 110 ? 4.991 17.24 21.244 1 44.43 110 PRO A O 1
ATOM 846 N N . GLN A 1 111 ? 4.147 17.232 23.194 1 42.71 111 GLN A N 1
ATOM 847 C CA . GLN A 1 111 ? 5.465 17.133 23.813 1 42.71 111 GLN A CA 1
ATOM 848 C C . GLN A 1 111 ? 6.146 15.817 23.448 1 42.71 111 GLN A C 1
ATOM 850 O O . GLN A 1 111 ? 5.532 14.751 23.529 1 42.71 111 GLN A O 1
ATOM 855 N N . PRO A 1 112 ? 7.084 15.899 22.517 1 43.96 112 PRO A N 1
ATOM 856 C CA . PRO A 1 112 ? 7.844 14.647 22.516 1 43.96 112 PRO A CA 1
ATOM 857 C C . PRO A 1 112 ? 7.89 13.984 23.891 1 43.96 112 PRO A C 1
ATOM 859 O O . PRO A 1 112 ? 8.001 14.672 24.909 1 43.96 112 PRO A O 1
ATOM 862 N N . THR A 1 113 ? 6.968 13.212 24.289 1 38.94 113 THR A N 1
ATOM 863 C CA . THR A 1 113 ? 7.247 12.619 25.592 1 38.94 113 THR A CA 1
ATOM 864 C C . THR A 1 113 ? 8.748 12.602 25.868 1 38.94 113 THR A C 1
ATOM 866 O O . THR A 1 113 ? 9.534 12.155 25.03 1 38.94 113 THR A O 1
ATOM 869 N N . ASN A 1 114 ? 9.249 13.69 26.57 1 37.62 114 ASN A N 1
ATOM 870 C CA . ASN A 1 114 ? 10.593 13.814 27.125 1 37.62 114 ASN A CA 1
ATOM 871 C C . ASN A 1 114 ? 11.183 12.452 27.475 1 37.62 114 ASN A C 1
ATOM 873 O O . ASN A 1 114 ? 11.978 12.336 28.41 1 37.62 114 ASN A O 1
ATOM 877 N N . ASN A 1 115 ? 10.568 11.333 27.352 1 37.46 115 ASN A N 1
ATOM 878 C CA . ASN A 1 115 ? 11.462 10.347 27.95 1 37.46 115 ASN A CA 1
ATOM 879 C C . ASN A 1 115 ? 12.888 10.491 27.425 1 37.46 115 ASN A C 1
ATOM 881 O O . ASN A 1 115 ? 13.095 10.692 26.227 1 37.46 115 ASN A O 1
ATOM 885 N N . ASP A 1 116 ? 13.877 11.007 28.282 1 36.19 116 ASP A N 1
ATOM 886 C CA . ASP A 1 116 ? 15.332 11.125 28.32 1 36.19 116 ASP A CA 1
ATOM 887 C C . ASP A 1 116 ? 15.982 10.242 27.257 1 36.19 116 ASP A C 1
ATOM 889 O O . ASP A 1 116 ? 17.206 10.098 27.226 1 36.19 116 ASP A O 1
ATOM 893 N N . SER A 1 117 ? 15.517 8.983 27.057 1 37.57 117 SER A N 1
ATOM 894 C CA . SER A 1 117 ? 16.582 8.198 26.441 1 37.57 117 SER A CA 1
ATOM 895 C C . SER A 1 117 ? 16.978 8.772 25.085 1 37.57 117 SER A C 1
ATOM 897 O O . SER A 1 117 ? 16.172 9.43 24.424 1 37.57 117 SER A O 1
ATOM 899 N N . GLY A 1 118 ? 18.09 9.237 24.67 1 44.3 118 GLY A N 1
ATOM 900 C CA . GLY A 1 118 ? 18.796 9.412 23.411 1 44.3 118 GLY A CA 1
ATOM 901 C C . GLY A 1 118 ? 17.957 9.046 22.201 1 44.3 118 GLY A C 1
ATOM 902 O O . GLY A 1 118 ? 18.449 9.06 21.07 1 44.3 118 GLY A O 1
ATOM 903 N N . GLY A 1 119 ? 16.654 8.24 22.188 1 55.7 119 GLY A N 1
ATOM 904 C CA . GLY A 1 119 ? 15.951 7.473 21.172 1 55.7 119 GLY A CA 1
ATOM 905 C C . GLY A 1 119 ? 14.857 8.264 20.479 1 55.7 119 GLY A C 1
ATOM 906 O O . GLY A 1 119 ? 14.525 9.374 20.899 1 55.7 119 GLY A O 1
ATOM 907 N N . MET A 1 120 ? 14.476 8.236 19.126 1 75.54 120 MET A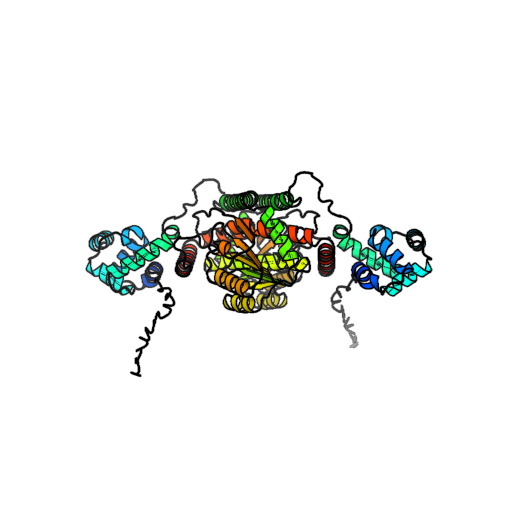 N 1
ATOM 908 C CA . MET A 1 120 ? 13.382 8.733 18.297 1 75.54 120 MET A CA 1
ATOM 909 C C . MET A 1 120 ? 12.034 8.469 18.959 1 75.54 120 MET A C 1
ATOM 911 O O . MET A 1 120 ? 11.574 7.327 19.006 1 75.54 120 MET A O 1
ATOM 915 N N . PRO A 1 121 ? 11.473 9.483 19.773 1 75.05 121 PRO A N 1
ATOM 916 C CA . PRO A 1 121 ? 10.242 9.302 20.546 1 75.05 121 PRO A CA 1
ATOM 917 C C . PRO A 1 121 ? 9.137 8.616 19.745 1 75.05 121 PRO A C 1
ATOM 919 O O . PRO A 1 121 ? 8.259 7.972 20.324 1 75.05 121 PRO A O 1
ATOM 922 N N . PHE A 1 122 ? 9.213 8.726 18.527 1 86.18 122 PHE A N 1
ATOM 923 C CA . PHE A 1 122 ? 8.127 8.173 17.728 1 86.18 122 PHE A CA 1
ATOM 924 C C . PHE A 1 122 ? 8.407 6.719 17.365 1 86.18 122 PHE A C 1
ATOM 926 O O . PHE A 1 122 ? 7.53 6.022 16.852 1 86.18 122 PHE A O 1
ATOM 933 N N . TRP A 1 123 ? 9.587 6.276 17.698 1 91.06 123 TRP A N 1
ATOM 934 C CA . TRP A 1 123 ? 9.988 4.929 17.307 1 91.06 123 TRP A CA 1
ATOM 935 C C . TRP A 1 123 ? 9.062 3.885 17.922 1 91.06 123 TRP A C 1
ATOM 937 O O . TRP A 1 123 ? 8.429 3.107 17.205 1 91.06 123 TRP A O 1
ATOM 947 N N . ASN A 1 124 ? 8.896 3.931 19.228 1 88.75 124 ASN A N 1
ATOM 948 C CA . ASN A 1 124 ? 8.055 2.982 19.949 1 88.75 124 ASN A CA 1
ATOM 949 C C . ASN A 1 124 ? 6.58 3.161 19.599 1 88.75 124 ASN A C 1
ATOM 951 O O . ASN A 1 124 ? 5.826 2.187 19.553 1 88.75 124 ASN A O 1
ATOM 955 N N . ALA A 1 125 ? 6.246 4.336 19.382 1 88.97 125 ALA A N 1
ATOM 956 C CA . ALA A 1 125 ? 4.854 4.611 19.037 1 88.97 125 ALA A CA 1
ATOM 957 C C . ALA A 1 125 ? 4.486 3.982 17.696 1 88.97 125 ALA A C 1
ATOM 959 O O . ALA A 1 125 ? 3.429 3.36 17.564 1 88.97 125 ALA A O 1
ATOM 960 N N . VAL A 1 126 ? 5.374 4.13 16.736 1 92.48 126 VAL A N 1
ATOM 961 C CA . VAL A 1 126 ? 5.099 3.616 15.398 1 92.48 126 VAL A CA 1
ATOM 962 C C . VAL A 1 126 ? 4.985 2.094 15.442 1 92.48 126 VAL A C 1
ATOM 964 O O . VAL A 1 126 ? 3.998 1.524 14.972 1 92.48 126 VAL A O 1
ATOM 967 N N . PHE A 1 127 ? 5.956 1.4 16.039 1 94.9 127 PHE A N 1
ATOM 968 C CA . PHE A 1 127 ? 5.937 -0.058 16.078 1 94.9 127 PHE A CA 1
ATOM 969 C C . PHE A 1 127 ? 4.847 -0.56 17.019 1 94.9 127 PHE A C 1
ATOM 971 O O . PHE A 1 127 ? 4.185 -1.559 16.732 1 94.9 127 PHE A O 1
ATOM 978 N N . GLY A 1 128 ? 4.714 0.076 18.151 1 92.99 128 GLY A N 1
ATOM 979 C CA . GLY A 1 128 ? 3.663 -0.306 19.08 1 92.99 128 GLY A CA 1
ATOM 980 C C . GLY A 1 128 ? 2.274 -0.229 18.475 1 92.99 128 GLY A C 1
ATOM 981 O O . GLY A 1 128 ? 1.469 -1.148 18.636 1 92.99 128 GLY A O 1
ATOM 982 N N . GLU A 1 129 ? 1.999 0.84 17.777 1 92.72 129 GLU A N 1
ATOM 983 C CA . GLU A 1 129 ? 0.692 1.014 17.149 1 92.72 129 GLU A CA 1
ATOM 984 C C . GLU A 1 129 ? 0.491 0.021 16.009 1 92.72 129 GLU A C 1
ATOM 986 O O . GLU A 1 129 ? -0.622 -0.465 15.791 1 92.72 129 GLU A O 1
ATOM 991 N N . ALA A 1 130 ? 1.543 -0.226 15.241 1 95.34 130 ALA A N 1
ATOM 992 C CA . ALA A 1 130 ? 1.461 -1.225 14.178 1 95.34 130 ALA A CA 1
ATOM 993 C C . ALA A 1 130 ? 1.113 -2.599 14.742 1 95.34 130 ALA A C 1
ATOM 995 O O . ALA A 1 130 ? 0.233 -3.287 14.221 1 95.34 130 ALA A O 1
ATOM 996 N N . ARG A 1 131 ? 1.811 -2.996 15.819 1 95.81 131 ARG A N 1
ATOM 997 C CA . ARG A 1 131 ? 1.561 -4.285 16.455 1 95.81 131 ARG A CA 1
ATOM 998 C C . ARG A 1 131 ? 0.143 -4.355 17.013 1 95.81 131 ARG A C 1
ATOM 1000 O O . ARG A 1 131 ? -0.522 -5.387 16.904 1 95.81 131 ARG A O 1
ATOM 1007 N N . ARG A 1 132 ? -0.293 -3.313 17.585 1 93.93 132 ARG A N 1
ATOM 1008 C CA . ARG A 1 132 ? -1.649 -3.265 18.122 1 93.93 132 ARG A CA 1
ATOM 1009 C C . ARG A 1 132 ? -2.683 -3.412 17.01 1 93.93 132 ARG A C 1
ATOM 1011 O O . ARG A 1 132 ? -3.682 -4.115 17.174 1 93.93 132 ARG A O 1
ATOM 1018 N N . ALA A 1 133 ? -2.445 -2.705 15.944 1 95.79 133 ALA A N 1
ATOM 1019 C CA . ALA A 1 133 ? -3.356 -2.806 14.807 1 95.79 133 ALA A CA 1
ATOM 1020 C C . ALA A 1 133 ? -3.471 -4.249 14.323 1 95.79 133 ALA A C 1
ATOM 1022 O O . ALA A 1 133 ? -4.57 -4.726 14.031 1 95.79 133 ALA A O 1
ATOM 1023 N N . LEU A 1 134 ? -2.32 -4.944 14.228 1 97.1 134 LEU A N 1
ATOM 1024 C CA . LEU A 1 134 ? -2.325 -6.341 13.811 1 97.1 134 LEU A CA 1
ATOM 1025 C C . LEU A 1 134 ? -3.082 -7.206 14.814 1 97.1 134 LEU A C 1
ATOM 1027 O O . LEU A 1 134 ? -3.826 -8.108 14.424 1 97.1 134 LEU A O 1
ATOM 1031 N N . GLN A 1 135 ? -2.89 -6.912 16.067 1 95.92 135 GLN A N 1
ATOM 1032 C CA . GLN A 1 135 ? -3.582 -7.652 17.116 1 95.92 135 GLN A CA 1
ATOM 1033 C C . GLN A 1 135 ? -5.093 -7.461 17.018 1 95.92 135 GLN A C 1
ATOM 1035 O O . GLN A 1 135 ? -5.856 -8.419 17.162 1 95.92 135 GLN A O 1
ATOM 1040 N N . GLU A 1 136 ? -5.475 -6.28 16.8 1 95.75 136 GLU A N 1
ATOM 1041 C CA . GLU A 1 136 ? -6.9 -5.996 16.658 1 95.75 136 GLU A CA 1
ATOM 1042 C C . GLU A 1 136 ? -7.489 -6.718 15.45 1 95.75 136 GLU A C 1
ATOM 1044 O O . GLU A 1 136 ? -8.594 -7.26 15.523 1 95.75 136 GLU A O 1
ATOM 1049 N N . ALA A 1 137 ? -6.787 -6.705 14.346 1 96.98 137 ALA A N 1
ATOM 1050 C CA . ALA A 1 137 ? -7.248 -7.413 13.155 1 96.98 137 ALA A CA 1
ATOM 1051 C C . ALA A 1 137 ? -7.422 -8.903 13.435 1 96.98 137 ALA A C 1
ATOM 1053 O O . ALA A 1 137 ? -8.431 -9.5 13.052 1 96.98 137 ALA A O 1
ATOM 1054 N N . GLU A 1 138 ? -6.453 -9.501 14.086 1 96.42 138 GLU A N 1
ATOM 1055 C CA . GLU A 1 138 ? -6.477 -10.928 14.395 1 96.42 138 GLU A CA 1
ATOM 1056 C C . GLU A 1 138 ? -7.676 -11.282 15.271 1 96.42 138 GLU A C 1
ATOM 1058 O O . GLU A 1 138 ? -8.279 -12.344 15.107 1 96.42 138 GLU A O 1
ATOM 1063 N N . ARG A 1 139 ? -8.057 -10.384 16.089 1 95.29 139 ARG A N 1
ATOM 1064 C CA . ARG A 1 139 ? -9.132 -10.611 17.049 1 95.29 139 ARG A CA 1
ATOM 1065 C C . ARG A 1 139 ? -10.495 -10.35 16.416 1 95.29 139 ARG A C 1
ATOM 1067 O O . ARG A 1 139 ? -11.478 -11.015 16.75 1 95.29 139 ARG A O 1
ATOM 1074 N N . GLN A 1 140 ? -10.547 -9.426 15.517 1 96.82 140 GLN A N 1
ATOM 1075 C CA . GLN A 1 140 ? -11.851 -8.891 15.138 1 96.82 140 GLN A CA 1
ATOM 1076 C C . GLN A 1 140 ? -12.329 -9.493 13.819 1 96.82 140 GLN A C 1
ATOM 1078 O O . GLN A 1 140 ? -13.534 -9.58 13.572 1 96.82 140 GLN A O 1
ATOM 1083 N N . ILE A 1 141 ? -11.424 -9.86 12.949 1 96.87 141 ILE A N 1
ATOM 1084 C CA . ILE A 1 141 ? -11.847 -10.386 11.656 1 96.87 141 ILE A CA 1
ATOM 1085 C C . ILE A 1 141 ? -12.567 -11.718 11.851 1 96.87 141 ILE A C 1
ATOM 1087 O O . ILE A 1 141 ? -12.056 -12.614 12.527 1 96.87 141 ILE A O 1
ATOM 1091 N N . ASP A 1 142 ? -13.723 -11.864 11.318 1 96.3 142 ASP A N 1
ATOM 1092 C CA . ASP A 1 142 ? -14.555 -13.058 11.431 1 96.3 142 ASP A CA 1
ATOM 1093 C C . ASP A 1 142 ? -14.153 -14.107 10.396 1 96.3 142 ASP A C 1
ATOM 1095 O O . ASP A 1 142 ? -14.322 -13.897 9.193 1 96.3 142 ASP A O 1
ATOM 1099 N N . PRO A 1 143 ? -13.71 -15.252 10.854 1 95.85 143 PRO A N 1
ATOM 1100 C CA . PRO A 1 143 ? -13.312 -16.298 9.91 1 95.85 143 PRO A CA 1
ATOM 1101 C C . PRO A 1 143 ? -14.449 -16.717 8.981 1 95.85 143 PRO A C 1
ATOM 1103 O O . PRO A 1 143 ? -14.207 -17.075 7.825 1 95.85 143 PRO A O 1
ATOM 1106 N N . GLY A 1 144 ? -15.647 -16.728 9.508 1 96.65 144 GLY A N 1
ATOM 1107 C CA . GLY A 1 144 ? -16.784 -17.066 8.667 1 96.65 144 GLY A CA 1
ATOM 1108 C C . GLY A 1 144 ? -16.997 -16.086 7.529 1 96.65 144 GLY A C 1
ATOM 1109 O O . GLY A 1 144 ? -17.238 -16.492 6.39 1 96.65 144 GLY A O 1
ATOM 1110 N N . GLN A 1 145 ? -16.903 -14.803 7.839 1 97.88 145 GLN A N 1
ATOM 1111 C CA . GLN A 1 145 ? -17.016 -13.772 6.812 1 97.88 145 GLN A CA 1
ATOM 1112 C C . GLN A 1 145 ? -15.869 -13.865 5.81 1 97.88 145 GLN A C 1
ATOM 1114 O O . GLN A 1 145 ? -16.068 -13.66 4.611 1 97.88 145 GLN A O 1
ATOM 1119 N N . LEU A 1 146 ? -14.72 -14.148 6.34 1 97.74 146 LEU A N 1
ATOM 1120 C CA . LEU A 1 146 ? -13.56 -14.306 5.47 1 97.74 146 LEU A CA 1
ATOM 1121 C C . LEU A 1 146 ? -13.776 -15.442 4.476 1 97.74 146 LEU A C 1
ATOM 1123 O O . LEU A 1 146 ? -13.463 -15.305 3.291 1 97.74 146 LEU A O 1
ATOM 1127 N N . GLN A 1 147 ? -14.271 -16.55 4.917 1 96.84 147 GLN A N 1
ATOM 1128 C CA . GLN A 1 147 ? -14.527 -17.692 4.045 1 96.84 147 GLN A CA 1
ATOM 1129 C C . GLN A 1 147 ? -15.571 -17.351 2.985 1 96.84 147 GLN A C 1
ATOM 1131 O O . GLN A 1 147 ? -15.42 -17.718 1.818 1 96.84 147 GLN A O 1
ATOM 1136 N N . ARG A 1 148 ? -16.586 -16.711 3.389 1 97.95 148 ARG A N 1
ATOM 1137 C CA . ARG A 1 148 ? -17.617 -16.291 2.445 1 97.95 148 ARG A CA 1
ATOM 1138 C C . ARG A 1 148 ? -17.046 -15.341 1.398 1 97.95 148 ARG A C 1
ATOM 1140 O O . ARG A 1 148 ? -17.365 -15.452 0.212 1 97.95 148 ARG A O 1
ATOM 1147 N N . ALA A 1 149 ? -16.257 -14.395 1.826 1 98.5 149 ALA A N 1
ATOM 1148 C CA . ALA A 1 149 ? -15.609 -13.458 0.912 1 98.5 149 ALA A CA 1
ATOM 1149 C C . ALA A 1 149 ? -14.746 -14.195 -0.108 1 98.5 149 ALA A C 1
ATOM 1151 O O . ALA A 1 149 ? -14.809 -13.909 -1.306 1 98.5 149 ALA A O 1
ATOM 1152 N N . ALA A 1 150 ? -13.96 -15.113 0.395 1 97.55 150 ALA A N 1
ATOM 1153 C CA . ALA A 1 150 ? -13.078 -15.886 -0.474 1 97.55 150 ALA A CA 1
ATOM 1154 C C . ALA A 1 150 ? -13.876 -16.646 -1.53 1 97.55 150 ALA A C 1
ATOM 1156 O O . ALA A 1 150 ? -13.457 -16.738 -2.686 1 97.55 150 ALA A O 1
ATOM 1157 N N . GLU A 1 151 ? -14.961 -17.177 -1.15 1 97.76 151 GLU A N 1
ATOM 1158 C CA . GLU A 1 151 ? -15.825 -17.903 -2.075 1 97.76 151 GLU A CA 1
ATOM 1159 C C . GLU A 1 151 ? -16.363 -16.982 -3.166 1 97.76 151 GLU A C 1
ATOM 1161 O O . GLU A 1 151 ? -16.367 -17.343 -4.345 1 97.76 151 GLU A O 1
ATOM 1166 N N . LEU A 1 152 ? -16.794 -15.835 -2.752 1 98.44 152 LEU A N 1
ATOM 1167 C CA . LEU A 1 152 ? -17.322 -14.869 -3.708 1 98.44 152 LEU A CA 1
ATOM 1168 C C . LEU A 1 152 ? -16.246 -14.443 -4.701 1 98.44 152 LEU A C 1
ATOM 1170 O O . LEU A 1 152 ? -16.509 -14.339 -5.902 1 98.44 152 LEU A O 1
ATOM 1174 N N . ILE A 1 153 ? -15.072 -14.197 -4.245 1 98.6 153 ILE A N 1
ATOM 1175 C CA . ILE A 1 153 ? -13.975 -13.766 -5.105 1 98.6 153 ILE A CA 1
ATOM 1176 C C . ILE A 1 153 ? -13.619 -14.882 -6.085 1 98.6 153 ILE A C 1
ATOM 1178 O O . ILE A 1 153 ? -13.446 -14.634 -7.281 1 98.6 153 ILE A O 1
ATOM 1182 N N . ALA A 1 154 ? -13.55 -16.095 -5.581 1 97.6 154 ALA A N 1
ATOM 1183 C CA . ALA A 1 154 ? -13.109 -17.24 -6.373 1 97.6 154 ALA A CA 1
ATOM 1184 C C . ALA A 1 154 ? -14.081 -17.525 -7.513 1 97.6 154 ALA A C 1
ATOM 1186 O O . ALA A 1 154 ? -13.692 -18.076 -8.546 1 97.6 154 ALA A O 1
ATOM 1187 N N . THR A 1 155 ? -15.299 -17.136 -7.353 1 97.07 155 THR A N 1
ATOM 1188 C CA . THR A 1 155 ? -16.317 -17.515 -8.327 1 97.07 155 THR A CA 1
ATOM 1189 C C . THR A 1 155 ? -16.75 -16.308 -9.153 1 97.07 155 THR A C 1
ATOM 1191 O O . THR A 1 155 ? -17.563 -16.437 -10.072 1 97.07 155 THR A O 1
ATOM 1194 N N . ALA A 1 156 ? -16.225 -15.136 -8.878 1 98.05 156 ALA A N 1
ATOM 1195 C CA . ALA A 1 156 ? -16.635 -13.92 -9.575 1 98.05 156 ALA A CA 1
ATOM 1196 C C . ALA A 1 156 ? -16.126 -13.914 -11.013 1 98.05 156 ALA A C 1
ATOM 1198 O O . ALA A 1 156 ? -15.003 -14.348 -11.283 1 98.05 156 ALA A O 1
ATOM 1199 N N . ARG A 1 157 ? -16.94 -13.429 -11.904 1 97.56 157 ARG A N 1
ATOM 1200 C CA . ARG A 1 157 ? -16.504 -13.225 -13.281 1 97.56 157 ARG A CA 1
ATOM 1201 C C . ARG A 1 157 ? -15.412 -12.163 -13.359 1 97.56 157 ARG A C 1
ATOM 1203 O O . ARG A 1 157 ? -14.421 -12.335 -14.071 1 97.56 157 ARG A O 1
ATOM 1210 N N . GLN A 1 158 ? -15.659 -11.117 -12.651 1 98.05 158 GLN A N 1
ATO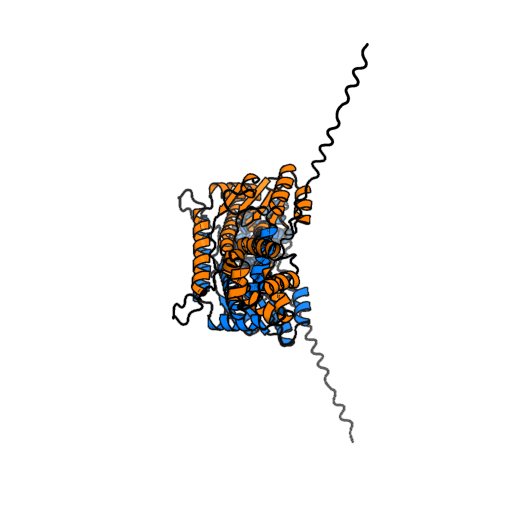M 1211 C CA . GLN A 1 158 ? -14.673 -10.051 -12.503 1 98.05 158 GLN A CA 1
ATOM 1212 C C . GLN A 1 158 ? -14.797 -9.373 -11.141 1 98.05 158 GLN A C 1
ATOM 1214 O O . GLN A 1 158 ? -15.871 -9.377 -10.535 1 98.05 158 GLN A O 1
ATOM 1219 N N . VAL A 1 159 ? -13.728 -8.86 -10.708 1 98.7 159 VAL A N 1
ATOM 1220 C CA . VAL A 1 159 ? -13.658 -8.167 -9.426 1 98.7 159 VAL A CA 1
ATOM 1221 C C . VAL A 1 159 ? -13.197 -6.727 -9.641 1 98.7 159 VAL A C 1
ATOM 1223 O O . VAL A 1 159 ? -12.273 -6.474 -10.417 1 98.7 159 VAL A O 1
ATOM 1226 N N . THR A 1 160 ? -13.863 -5.801 -9.09 1 98.68 160 THR A N 1
ATOM 1227 C CA . THR A 1 160 ? -13.391 -4.421 -9.048 1 98.68 160 THR A CA 1
ATOM 1228 C C . THR A 1 160 ? -13.222 -3.951 -7.607 1 98.68 160 THR A C 1
ATOM 1230 O O . THR A 1 160 ? -14.042 -4.271 -6.743 1 98.68 160 THR A O 1
ATOM 1233 N N . VAL A 1 161 ? -12.147 -3.228 -7.364 1 98.81 161 VAL A N 1
ATOM 1234 C CA . VAL A 1 161 ? -11.866 -2.744 -6.017 1 98.81 161 VAL A CA 1
ATOM 1235 C C . VAL A 1 161 ? -11.997 -1.223 -5.977 1 98.81 161 VAL A C 1
ATOM 1237 O O . VAL A 1 161 ? -11.418 -0.521 -6.809 1 98.81 161 VAL A O 1
ATOM 1240 N N . PHE A 1 162 ? -12.764 -0.725 -5.055 1 98.45 162 PHE A N 1
ATOM 1241 C CA . PHE A 1 162 ? -12.935 0.707 -4.836 1 98.45 162 PHE A CA 1
ATOM 1242 C C . PHE A 1 162 ? -12.209 1.152 -3.572 1 98.45 162 PHE A C 1
ATOM 1244 O O . PHE A 1 162 ? -12.36 0.538 -2.514 1 98.45 162 PHE A O 1
ATOM 1251 N N . GLY A 1 163 ? -11.449 2.08 -3.601 1 97.13 163 GLY A N 1
ATOM 1252 C CA . GLY A 1 163 ? -10.782 2.751 -2.496 1 97.13 163 GLY A CA 1
ATOM 1253 C C . GLY A 1 163 ? -10.412 4.188 -2.807 1 97.13 163 GLY A C 1
ATOM 1254 O O . GLY A 1 163 ? -9.981 4.497 -3.92 1 97.13 163 GLY A O 1
ATOM 1255 N N . LEU A 1 164 ? -10.539 5.064 -1.838 1 92.09 164 LEU A N 1
ATOM 1256 C CA . LEU A 1 164 ? -10.321 6.488 -2.068 1 92.09 164 LEU A CA 1
ATOM 1257 C C . LEU A 1 164 ? -9.585 7.122 -0.892 1 92.09 164 LEU A C 1
ATOM 1259 O O . LEU A 1 164 ? -9.806 6.744 0.26 1 92.09 164 LEU A O 1
ATOM 1263 N N . GLY A 1 165 ? -8.73 8.139 -1.161 1 86.21 165 GLY A N 1
ATOM 1264 C CA . GLY A 1 165 ? -8.193 8.983 -0.105 1 86.21 165 GLY A CA 1
ATOM 1265 C C . GLY A 1 165 ? -6.786 8.597 0.31 1 86.21 165 GLY A C 1
ATOM 1266 O O . GLY A 1 165 ? -6.389 8.817 1.456 1 86.21 165 GLY A O 1
ATOM 1267 N N . GLY A 1 166 ? -5.938 8.08 -0.33 1 88.5 166 GLY A N 1
ATOM 1268 C CA . GLY A 1 166 ? -4.545 7.74 -0.088 1 88.5 166 GLY A CA 1
ATOM 1269 C C . GLY A 1 166 ? -4.354 6.316 0.399 1 88.5 166 GLY A C 1
ATOM 1270 O O . GLY A 1 166 ? -4.162 5.401 -0.405 1 88.5 166 GLY A O 1
ATOM 1271 N N . SER A 1 167 ? -4.745 6.148 1.767 1 90.45 167 SER A N 1
ATOM 1272 C CA . SER A 1 167 ? -4.534 4.819 2.332 1 90.45 167 SER A CA 1
ATOM 1273 C C . SER A 1 167 ? -5.413 3.78 1.644 1 90.45 167 SER A C 1
ATOM 1275 O O . SER A 1 167 ? -4.927 2.727 1.225 1 90.45 167 SER A O 1
ATOM 1277 N N . SER A 1 168 ? -6.665 4.116 1.481 1 95.09 168 SER A N 1
ATOM 1278 C CA . SER A 1 168 ? -7.588 3.172 0.86 1 95.09 168 SER A CA 1
ATOM 1279 C C . SER A 1 168 ? -7.261 2.97 -0.616 1 95.09 168 SER A C 1
ATOM 1281 O O . SER A 1 168 ? -7.435 1.873 -1.152 1 95.09 168 SER A O 1
ATOM 1283 N N . SER A 1 169 ? -6.826 4.068 -1.293 1 95.49 169 SER A N 1
ATOM 1284 C CA . SER A 1 169 ? -6.392 3.938 -2.68 1 95.49 169 SER A CA 1
ATOM 1285 C C . SER A 1 169 ? -5.217 2.974 -2.805 1 95.49 169 SER A C 1
ATOM 1287 O O . SER A 1 169 ? -5.209 2.107 -3.681 1 95.49 169 SER A O 1
ATOM 1289 N N . ALA A 1 170 ? -4.239 3.162 -1.917 1 94.79 170 ALA A N 1
ATOM 1290 C CA . ALA A 1 170 ? -3.069 2.288 -1.93 1 94.79 170 ALA A CA 1
ATOM 1291 C C . ALA A 1 170 ? -3.463 0.841 -1.648 1 94.79 170 ALA A C 1
ATOM 1293 O O . ALA A 1 170 ? -2.957 -0.083 -2.29 1 94.79 170 ALA A O 1
ATOM 1294 N N . LEU A 1 171 ? -4.331 0.64 -0.743 1 96.64 171 LEU A N 1
ATOM 1295 C CA . LEU A 1 171 ? -4.77 -0.702 -0.377 1 96.64 171 LEU A CA 1
ATOM 1296 C C . LEU A 1 171 ? -5.575 -1.337 -1.506 1 96.64 171 LEU A C 1
ATOM 1298 O O . LEU A 1 171 ? -5.517 -2.553 -1.707 1 96.64 171 LEU A O 1
ATOM 1302 N N . ALA A 1 172 ? -6.34 -0.503 -2.207 1 97.56 172 ALA A N 1
ATOM 1303 C CA . ALA A 1 172 ? -7.059 -1.018 -3.37 1 97.56 172 ALA A CA 1
ATOM 1304 C C . ALA A 1 172 ? -6.09 -1.555 -4.42 1 97.56 172 ALA A C 1
ATOM 1306 O O . ALA A 1 172 ? -6.284 -2.652 -4.95 1 97.56 172 ALA A O 1
ATOM 1307 N N . GLN A 1 173 ? -5.084 -0.803 -4.672 1 95.63 173 GLN A N 1
ATOM 1308 C CA . GLN A 1 173 ? -4.064 -1.252 -5.615 1 95.63 173 GLN A CA 1
ATOM 1309 C C . GLN A 1 173 ? -3.375 -2.52 -5.117 1 95.63 173 GLN A C 1
ATOM 1311 O O . GLN A 1 173 ? -3.138 -3.449 -5.892 1 95.63 173 GLN A O 1
ATOM 1316 N N . GLU A 1 174 ? -3.039 -2.513 -3.852 1 95.53 174 GLU A N 1
ATOM 1317 C CA . GLU A 1 174 ? -2.448 -3.697 -3.234 1 95.53 174 GLU A CA 1
ATOM 1318 C C . GLU A 1 174 ? -3.327 -4.926 -3.444 1 95.53 174 GLU A C 1
ATOM 1320 O O . GLU A 1 174 ? -2.824 -6.011 -3.746 1 95.53 174 GLU A O 1
ATOM 1325 N N . THR A 1 175 ? -4.568 -4.739 -3.264 1 97.46 175 THR A N 1
ATOM 1326 C CA . THR A 1 175 ? -5.514 -5.836 -3.432 1 97.46 175 THR A CA 1
ATOM 1327 C C . THR A 1 175 ? -5.475 -6.37 -4.861 1 97.46 175 THR A C 1
ATOM 1329 O O . THR A 1 175 ? -5.439 -7.583 -5.075 1 97.46 175 THR A O 1
ATOM 1332 N N . GLN A 1 176 ? -5.48 -5.463 -5.79 1 97.26 176 GLN A N 1
ATOM 1333 C CA . GLN A 1 176 ? -5.385 -5.862 -7.19 1 97.26 176 GLN A CA 1
ATOM 1334 C C . GLN A 1 176 ? -4.096 -6.634 -7.455 1 97.26 176 GLN A C 1
ATOM 1336 O O . GLN A 1 176 ? -4.11 -7.662 -8.136 1 97.26 176 GLN A O 1
ATOM 1341 N N . TYR A 1 177 ? -3.023 -6.163 -6.88 1 94.18 177 TYR A N 1
ATOM 1342 C CA . TYR A 1 177 ? -1.725 -6.785 -7.117 1 94.18 177 TYR A CA 1
ATOM 1343 C C . TYR A 1 177 ? -1.669 -8.18 -6.505 1 94.18 177 TYR A C 1
ATOM 1345 O O . TYR A 1 177 ? -0.933 -9.046 -6.985 1 94.18 177 TYR A O 1
ATOM 1353 N N . ARG A 1 178 ? -2.419 -8.464 -5.537 1 94.71 178 ARG A N 1
ATOM 1354 C CA . ARG A 1 178 ? -2.421 -9.771 -4.888 1 94.71 178 ARG A CA 1
ATOM 1355 C C . ARG A 1 178 ? -3.313 -10.754 -5.639 1 94.71 178 ARG A C 1
ATOM 1357 O O . ARG A 1 178 ? -2.899 -11.878 -5.931 1 94.71 178 ARG A O 1
ATOM 1364 N N . LEU A 1 179 ? -4.407 -10.298 -5.999 1 96.7 179 LEU A N 1
ATOM 1365 C CA . LEU A 1 179 ? -5.421 -11.232 -6.476 1 96.7 179 LEU A CA 1
ATOM 1366 C C . LEU A 1 179 ? -5.198 -11.573 -7.946 1 96.7 179 LEU A C 1
ATOM 1368 O O . LEU A 1 179 ? -5.53 -12.675 -8.389 1 96.7 179 LEU A O 1
ATOM 1372 N N . PHE A 1 180 ? -4.641 -10.63 -8.754 1 95.82 180 PHE A N 1
ATOM 1373 C CA . PHE A 1 180 ? -4.45 -10.947 -10.164 1 95.82 180 PHE A CA 1
ATOM 1374 C C . PHE A 1 180 ? -3.505 -12.131 -10.33 1 95.82 180 PHE A C 1
ATOM 1376 O O . PHE A 1 180 ? -3.605 -12.881 -11.303 1 95.82 180 PHE A O 1
ATOM 1383 N N . ARG A 1 181 ? -2.677 -12.364 -9.382 1 92.66 181 ARG A N 1
ATOM 1384 C CA . ARG A 1 181 ? -1.674 -13.423 -9.432 1 92.66 181 ARG A CA 1
ATOM 1385 C C . ARG A 1 181 ? -2.327 -14.8 -9.381 1 92.66 181 ARG A C 1
ATOM 1387 O O . ARG A 1 181 ? -1.701 -15.803 -9.731 1 92.66 181 ARG A O 1
ATOM 1394 N N . TYR A 1 182 ? -3.505 -14.805 -8.911 1 94.36 182 TYR A N 1
ATOM 1395 C CA . TYR A 1 182 ? -4.204 -16.081 -8.806 1 94.36 182 TYR A CA 1
ATOM 1396 C C . TYR A 1 182 ? -5.102 -16.312 -10.016 1 94.36 182 TYR A C 1
ATOM 1398 O O . TYR A 1 182 ? -5.947 -17.21 -10.007 1 94.36 182 TYR A O 1
ATOM 1406 N N . GLY A 1 183 ? -4.97 -15.452 -11.046 1 94.61 183 GLY A N 1
ATOM 1407 C CA . GLY A 1 183 ? -5.757 -15.584 -12.261 1 94.61 183 GLY A CA 1
ATOM 1408 C C . GLY A 1 183 ? -7.092 -14.867 -12.188 1 94.61 183 GLY A C 1
ATOM 1409 O O . GLY A 1 183 ? -7.952 -15.056 -13.051 1 94.61 183 GLY A O 1
ATOM 1410 N N . ILE A 1 184 ? -7.278 -14.073 -11.212 1 96.57 184 ILE A N 1
ATOM 1411 C CA . ILE A 1 184 ? -8.525 -13.337 -11.035 1 96.57 184 ILE A CA 1
ATOM 1412 C C . ILE A 1 184 ? -8.506 -12.075 -11.895 1 96.57 184 ILE A C 1
ATOM 1414 O O . ILE A 1 184 ? -7.528 -11.324 -11.885 1 96.57 184 ILE A O 1
ATOM 1418 N N . THR A 1 185 ? -9.558 -11.89 -12.716 1 97.52 185 THR A N 1
ATOM 1419 C CA . THR A 1 185 ? -9.734 -10.636 -13.44 1 97.52 185 THR A CA 1
ATOM 1420 C C . THR A 1 185 ? -10.139 -9.514 -12.488 1 97.52 185 THR A C 1
ATOM 1422 O O . THR A 1 185 ? -11.25 -9.517 -11.954 1 97.52 185 THR A O 1
ATOM 1425 N N . ILE A 1 186 ? -9.234 -8.581 -12.305 1 98.2 186 ILE A N 1
ATOM 1426 C CA . ILE A 1 186 ? -9.466 -7.598 -11.252 1 98.2 186 ILE A CA 1
ATOM 1427 C C . ILE A 1 186 ? -8.909 -6.242 -11.68 1 98.2 186 ILE A C 1
ATOM 1429 O O . ILE A 1 186 ? -7.882 -6.172 -12.358 1 98.2 186 ILE A O 1
ATOM 1433 N N . SER A 1 187 ? -9.589 -5.181 -11.242 1 97.89 187 SER A N 1
ATOM 1434 C CA . SER A 1 187 ? -9.127 -3.81 -11.431 1 97.89 187 SER A CA 1
ATOM 1435 C C . SER A 1 187 ? -9.423 -2.953 -10.205 1 97.89 187 SER A C 1
ATOM 1437 O O . SER A 1 187 ? -10.442 -3.145 -9.539 1 97.89 187 SER A O 1
ATOM 1439 N N . ALA A 1 188 ? -8.511 -2.041 -9.924 1 97.89 188 ALA A N 1
ATOM 1440 C CA . ALA A 1 188 ? -8.71 -1.087 -8.836 1 97.89 188 ALA A CA 1
ATOM 1441 C C . ALA A 1 188 ? -9.067 0.295 -9.376 1 97.89 188 ALA A C 1
ATOM 1443 O O . ALA A 1 188 ? -8.505 0.74 -10.38 1 97.89 188 ALA A O 1
ATOM 1444 N N . GLN A 1 189 ? -10.07 0.974 -8.793 1 97.09 189 GLN A N 1
ATOM 1445 C CA . GLN A 1 189 ? -10.464 2.335 -9.141 1 97.09 189 GLN A CA 1
ATOM 1446 C C . GLN A 1 189 ? -10.388 3.256 -7.926 1 97.09 189 GLN A C 1
ATOM 1448 O O . GLN A 1 189 ? -11.001 2.981 -6.892 1 97.09 189 GLN A O 1
ATOM 1453 N N . CYS A 1 190 ? -9.643 4.336 -8.063 1 95.67 190 CYS A N 1
ATOM 1454 C CA . CYS A 1 190 ? -9.499 5.282 -6.961 1 95.67 190 CYS A CA 1
ATOM 1455 C C . CYS A 1 190 ? -10.038 6.654 -7.346 1 95.67 190 CYS A C 1
ATOM 1457 O O . CYS A 1 190 ? -9.871 7.622 -6.602 1 95.67 190 CYS A O 1
ATOM 1459 N N . ASP A 1 191 ? -10.639 6.787 -8.569 1 93.15 191 ASP A N 1
ATOM 1460 C CA . ASP A 1 191 ? -11.314 7.988 -9.052 1 93.15 191 ASP A CA 1
ATOM 1461 C C . ASP A 1 191 ? -12.827 7.874 -8.88 1 93.15 191 ASP A C 1
ATOM 1463 O O . ASP A 1 191 ? -13.446 6.938 -9.39 1 93.15 191 ASP A O 1
ATOM 1467 N N . PRO A 1 192 ? -13.331 8.85 -8.134 1 93.31 192 PRO A N 1
ATOM 1468 C CA . PRO A 1 192 ? -14.759 8.733 -7.83 1 93.31 192 PRO A CA 1
ATOM 1469 C C . PRO A 1 192 ? -15.623 8.632 -9.085 1 93.31 192 PRO A C 1
ATOM 1471 O O . PRO A 1 192 ? -16.62 7.906 -9.095 1 93.31 192 PRO A O 1
ATOM 1474 N N . TYR A 1 193 ? -15.286 9.353 -10.115 1 93.19 193 TYR A N 1
ATOM 1475 C CA . TYR A 1 193 ? -16.057 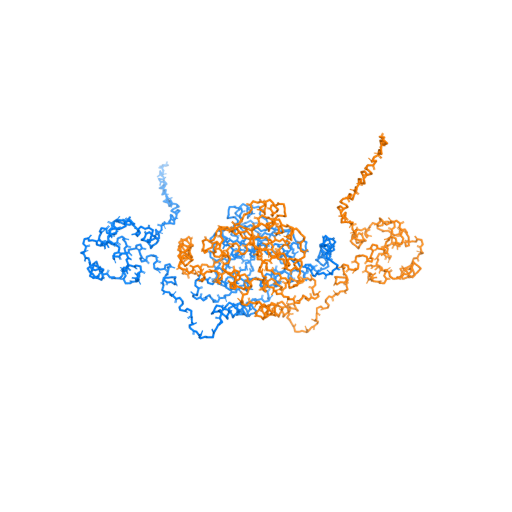9.312 -11.353 1 93.19 193 TYR A CA 1
ATOM 1476 C C . TYR A 1 193 ? -15.917 7.957 -12.038 1 93.19 193 TYR A C 1
ATOM 1478 O O . TYR A 1 193 ? -16.904 7.386 -12.506 1 93.19 193 TYR A O 1
ATOM 1486 N N . LEU A 1 194 ? -14.8 7.464 -12.063 1 95.34 194 LEU A N 1
ATOM 1487 C CA . LEU A 1 194 ? -14.576 6.156 -12.667 1 95.34 194 LEU A CA 1
ATOM 1488 C C . LEU A 1 194 ? -15.21 5.053 -11.826 1 95.34 194 LEU A C 1
ATOM 1490 O O . LEU A 1 194 ? -15.683 4.05 -12.365 1 95.34 194 LEU A O 1
ATOM 1494 N N . MET A 1 195 ? -15.147 5.248 -10.519 1 97.15 195 MET A N 1
ATOM 1495 C CA . MET A 1 195 ? -15.82 4.279 -9.658 1 97.15 195 MET A CA 1
ATOM 1496 C C . MET A 1 195 ? -17.296 4.159 -10.025 1 97.15 195 MET A C 1
ATOM 1498 O O . MET A 1 195 ? -17.816 3.051 -10.166 1 97.15 195 MET A O 1
ATOM 1502 N N . ARG A 1 196 ? -17.912 5.311 -10.202 1 94.88 196 ARG A N 1
ATOM 1503 C CA . ARG A 1 196 ? -19.327 5.322 -10.559 1 94.88 196 ARG A CA 1
ATOM 1504 C C . ARG A 1 196 ? -19.549 4.704 -11.935 1 94.88 196 ARG A C 1
ATOM 1506 O O . ARG A 1 196 ? -20.472 3.908 -12.122 1 94.88 196 ARG A O 1
ATOM 1513 N N . MET A 1 197 ? -18.736 5.085 -12.912 1 95.92 197 MET A N 1
ATOM 1514 C CA . MET A 1 197 ? -18.838 4.533 -14.26 1 95.92 197 MET A CA 1
ATOM 1515 C C . MET A 1 197 ? -18.661 3.019 -14.243 1 95.92 197 MET A C 1
ATOM 1517 O O . MET A 1 197 ? -19.442 2.292 -14.859 1 95.92 197 MET A O 1
ATOM 1521 N N . THR A 1 198 ? -17.657 2.585 -13.517 1 97.67 198 THR A N 1
ATOM 1522 C CA . THR A 1 198 ? -17.373 1.157 -13.433 1 97.67 198 THR A CA 1
ATOM 1523 C C . THR A 1 198 ? -18.522 0.416 -12.754 1 97.67 198 THR A C 1
ATOM 1525 O O . THR A 1 198 ? -18.946 -0.644 -13.22 1 97.67 198 THR A O 1
ATOM 1528 N N . ALA A 1 199 ? -19.001 0.977 -11.671 1 97.49 199 ALA A N 1
ATOM 1529 C CA . ALA A 1 199 ? -20.123 0.367 -10.962 1 97.49 199 ALA A CA 1
ATOM 1530 C C . ALA A 1 199 ? -21.31 0.153 -11.897 1 97.49 199 ALA A C 1
ATOM 1532 O O . ALA A 1 199 ? -22.015 -0.854 -11.795 1 97.49 199 ALA A O 1
ATOM 1533 N N . SER A 1 200 ? -21.516 1.049 -12.825 1 95.88 200 SER A N 1
ATOM 1534 C CA . SER A 1 200 ? -22.65 1.014 -13.742 1 95.88 200 SER A CA 1
ATOM 1535 C C . SER A 1 200 ? -22.486 -0.088 -14.783 1 95.88 200 SER A C 1
ATOM 1537 O O . SER A 1 200 ? -23.437 -0.43 -15.489 1 95.88 200 SER A O 1
ATOM 1539 N N . THR A 1 201 ? -21.368 -0.604 -14.924 1 96.88 201 THR A N 1
ATOM 1540 C CA . THR A 1 201 ? -21.127 -1.64 -15.922 1 96.88 201 THR A CA 1
ATOM 1541 C C . THR A 1 201 ? -21.247 -3.028 -15.301 1 96.88 201 THR A C 1
ATOM 1543 O O . THR A 1 201 ? -21.238 -4.035 -16.012 1 96.88 201 THR A O 1
ATOM 1546 N N . LEU A 1 202 ? -21.265 -3.159 -13.996 1 97.22 202 LEU A N 1
ATOM 1547 C CA . LEU A 1 202 ? -21.259 -4.442 -13.302 1 97.22 202 LEU A CA 1
ATOM 1548 C C . LEU A 1 202 ? -22.61 -5.138 -13.432 1 97.22 202 LEU A C 1
ATOM 1550 O O . LEU A 1 202 ? -23.61 -4.501 -13.772 1 97.22 202 LEU A O 1
ATOM 1554 N N . LYS A 1 203 ? -22.646 -6.388 -13.301 1 96.49 203 LYS A N 1
ATOM 1555 C CA . LYS A 1 203 ? -23.818 -7.245 -13.451 1 96.49 203 LYS A CA 1
ATOM 1556 C C . LYS A 1 203 ? -23.775 -8.412 -12.469 1 96.49 203 LYS A C 1
ATOM 1558 O O . LYS A 1 203 ? -22.807 -8.566 -11.721 1 96.49 203 LYS A O 1
ATOM 1563 N N . PRO A 1 204 ? -24.858 -9.244 -12.515 1 96.87 204 PRO A N 1
ATOM 1564 C CA . PRO A 1 204 ? -24.833 -10.416 -11.637 1 96.87 204 PRO A CA 1
ATOM 1565 C C . PRO A 1 204 ? -23.635 -11.326 -11.901 1 96.8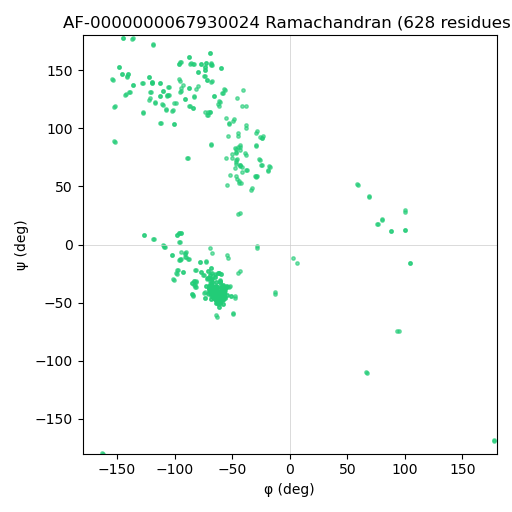7 204 PRO A C 1
ATOM 1567 O O . PRO A 1 204 ? -23.308 -11.602 -13.058 1 96.87 204 PRO A O 1
ATOM 1570 N N . GLY A 1 205 ? -22.942 -11.693 -10.943 1 97.34 205 GLY A N 1
ATOM 1571 C CA . GLY A 1 205 ? -21.74 -12.502 -11.07 1 97.34 205 GLY A CA 1
ATOM 1572 C C . GLY A 1 205 ? -20.463 -11.706 -10.88 1 97.34 205 GLY A C 1
ATOM 1573 O O . GLY A 1 205 ? -19.389 -12.281 -10.691 1 97.34 205 GLY A O 1
ATOM 1574 N N . ASP A 1 206 ? -20.624 -10.35 -10.972 1 98.47 206 ASP A N 1
ATOM 1575 C CA . ASP A 1 206 ? -19.486 -9.479 -10.699 1 98.47 206 ASP A CA 1
ATOM 1576 C C . ASP A 1 206 ? -19.387 -9.155 -9.21 1 98.47 206 ASP A C 1
ATOM 1578 O O . ASP A 1 206 ? -20.326 -9.405 -8.451 1 98.47 206 ASP A O 1
ATOM 1582 N N . LEU A 1 207 ? -18.249 -8.715 -8.805 1 98.82 207 LEU A N 1
ATOM 1583 C CA . LEU A 1 207 ? -18 -8.474 -7.388 1 98.82 207 LEU A CA 1
ATOM 1584 C C . LEU A 1 207 ? -17.272 -7.15 -7.182 1 98.82 207 LEU A C 1
ATOM 1586 O O . LEU A 1 207 ? -16.344 -6.825 -7.926 1 98.82 207 LEU A O 1
ATOM 1590 N N . VAL A 1 208 ? -17.692 -6.411 -6.202 1 98.81 208 VAL A N 1
ATOM 1591 C CA . VAL A 1 208 ? -16.997 -5.209 -5.752 1 98.81 208 VAL A CA 1
ATOM 1592 C C . VAL A 1 208 ? -16.372 -5.456 -4.381 1 98.81 208 VAL A C 1
ATOM 1594 O O . VAL A 1 208 ? -17.013 -6.021 -3.492 1 98.81 208 VAL A O 1
ATOM 1597 N N . ILE A 1 209 ? -15.129 -5.087 -4.276 1 98.9 209 ILE A N 1
ATOM 1598 C CA . ILE A 1 209 ? -14.486 -4.967 -2.973 1 98.9 209 ILE A CA 1
ATOM 1599 C C . ILE A 1 209 ? -14.288 -3.493 -2.628 1 98.9 209 ILE A C 1
ATOM 1601 O O . ILE A 1 209 ? -13.601 -2.767 -3.35 1 98.9 209 ILE A O 1
ATOM 1605 N N . ALA A 1 210 ? -14.913 -3.033 -1.592 1 98.78 210 ALA A N 1
ATOM 1606 C CA . ALA A 1 210 ? -14.805 -1.637 -1.177 1 98.78 210 ALA A CA 1
ATOM 1607 C C . ALA A 1 210 ? -13.927 -1.5 0.064 1 98.78 210 ALA A C 1
ATOM 1609 O O . ALA A 1 210 ? -14.16 -2.168 1.074 1 98.78 210 ALA A O 1
ATOM 1610 N N . ILE A 1 211 ? -12.966 -0.634 -0.006 1 98.22 211 ILE A N 1
ATOM 1611 C CA . ILE A 1 211 ? -12.056 -0.396 1.109 1 98.22 211 ILE A CA 1
ATOM 1612 C C . ILE A 1 211 ? -12.21 1.042 1.602 1 98.22 211 ILE A C 1
ATOM 1614 O O . ILE A 1 211 ? -12.026 1.99 0.835 1 98.22 211 ILE A O 1
ATOM 1618 N N . SER A 1 212 ? -12.517 1.195 2.823 1 95.06 212 SER A N 1
ATOM 1619 C CA . SER A 1 212 ? -12.666 2.494 3.471 1 95.06 212 SER A CA 1
ATOM 1620 C C . SER A 1 212 ? -12.38 2.403 4.966 1 95.06 212 SER A C 1
ATOM 1622 O O . SER A 1 212 ? -13.095 1.717 5.699 1 95.06 212 SER A O 1
ATOM 1624 N N . ALA A 1 213 ? -11.407 3.097 5.395 1 90.15 213 ALA A N 1
ATOM 1625 C CA . ALA A 1 213 ? -10.984 2.992 6.789 1 90.15 213 ALA A CA 1
ATOM 1626 C C . ALA A 1 213 ? -12.119 3.37 7.736 1 90.15 213 ALA A C 1
ATOM 1628 O O . ALA A 1 213 ? -12.311 2.729 8.772 1 90.15 213 ALA A O 1
ATOM 1629 N N . THR A 1 214 ? -12.903 4.327 7.363 1 87.71 214 THR A N 1
ATOM 1630 C CA . THR A 1 214 ? -13.95 4.819 8.251 1 87.71 214 THR A CA 1
ATOM 1631 C C . THR A 1 214 ? -15.296 4.191 7.9 1 87.71 214 THR A C 1
ATOM 1633 O O . THR A 1 214 ? -16.23 4.221 8.704 1 87.71 214 THR A O 1
ATOM 1636 N N . GLY A 1 215 ? -15.464 3.768 6.647 1 93.13 215 GLY A N 1
ATOM 1637 C CA . GLY A 1 215 ? -16.733 3.243 6.168 1 93.13 215 GLY A CA 1
ATOM 1638 C C . GLY A 1 215 ? -17.763 4.324 5.901 1 93.13 215 GLY A C 1
ATOM 1639 O O . GLY A 1 215 ? -18.959 4.039 5.81 1 93.13 215 GLY A O 1
ATOM 1640 N N . ARG A 1 216 ? -17.256 5.559 5.776 1 90.32 216 ARG A N 1
ATOM 1641 C CA . ARG A 1 216 ? -18.189 6.675 5.656 1 90.32 216 ARG A CA 1
ATOM 1642 C C . ARG A 1 216 ? -17.878 7.518 4.424 1 90.32 216 ARG A C 1
ATOM 1644 O O . ARG A 1 216 ? -18.399 8.626 4.276 1 90.32 216 ARG A O 1
ATOM 1651 N N . THR A 1 217 ? -17.01 7.065 3.617 1 91.12 217 THR A N 1
ATOM 1652 C CA . THR A 1 217 ? -16.68 7.791 2.396 1 91.12 217 THR A CA 1
ATOM 1653 C C . THR A 1 217 ? -17.842 7.746 1.408 1 91.12 217 THR A C 1
ATOM 1655 O O . THR A 1 217 ? -18.128 6.697 0.826 1 91.12 217 THR A O 1
ATOM 1658 N N . ARG A 1 218 ? -18.393 8.835 1.162 1 90.69 218 ARG A N 1
ATOM 1659 C CA . ARG A 1 218 ? -19.638 8.936 0.408 1 90.69 218 ARG A CA 1
ATOM 1660 C C . ARG A 1 218 ? -19.477 8.363 -0.996 1 90.69 218 ARG A C 1
ATOM 1662 O O . ARG A 1 218 ? -20.31 7.577 -1.451 1 90.69 218 ARG A O 1
ATOM 1669 N N . GLU A 1 219 ? -18.413 8.824 -1.676 1 93.6 219 GLU A N 1
ATOM 1670 C CA . GLU A 1 219 ? -18.199 8.401 -3.057 1 93.6 219 GLU A CA 1
ATOM 1671 C C . GLU A 1 219 ? -18.098 6.882 -3.16 1 93.6 219 GLU A C 1
ATOM 1673 O O . GLU A 1 219 ? -18.586 6.286 -4.122 1 93.6 219 GLU A O 1
ATOM 1678 N N . VAL A 1 220 ? -17.529 6.262 -2.167 1 96.54 220 VAL A N 1
ATOM 1679 C CA . VAL A 1 220 ? -17.369 4.812 -2.164 1 96.54 220 VAL A CA 1
ATOM 1680 C C . VAL A 1 220 ? -18.716 4.143 -1.9 1 96.54 220 VAL A C 1
ATOM 1682 O O . VAL A 1 220 ? -19.099 3.205 -2.603 1 96.54 220 VAL A O 1
ATOM 1685 N N . ILE A 1 221 ? -19.399 4.66 -0.911 1 96.67 221 ILE A N 1
ATOM 1686 C CA . ILE A 1 221 ? -20.696 4.105 -0.54 1 96.67 221 ILE A CA 1
ATOM 1687 C C . ILE A 1 221 ? -21.654 4.194 -1.726 1 96.67 221 ILE A C 1
ATOM 1689 O O . ILE A 1 221 ? -22.307 3.21 -2.08 1 96.67 221 ILE A O 1
ATOM 1693 N N . GLU A 1 222 ? -21.654 5.319 -2.373 1 95.95 222 GLU A N 1
ATOM 1694 C CA . GLU A 1 222 ? -22.537 5.525 -3.518 1 95.95 222 GLU A CA 1
ATOM 1695 C C . GLU A 1 222 ? -22.193 4.571 -4.658 1 95.95 222 GLU A C 1
ATOM 1697 O O . GLU A 1 222 ? -23.086 4.035 -5.317 1 95.95 222 GLU A O 1
ATOM 1702 N N . ALA A 1 223 ? -20.958 4.409 -4.911 1 97.67 223 ALA A N 1
ATOM 1703 C CA . ALA A 1 223 ? -20.532 3.502 -5.974 1 97.67 223 ALA A CA 1
ATOM 1704 C C . ALA A 1 223 ? -20.94 2.064 -5.666 1 97.67 223 ALA A C 1
ATOM 1706 O O . ALA A 1 223 ? -21.367 1.329 -6.559 1 97.67 223 ALA A O 1
ATOM 1707 N N . VAL A 1 224 ? -20.802 1.643 -4.412 1 98.37 224 VAL A N 1
ATOM 1708 C CA . VAL A 1 224 ? -21.184 0.292 -4.012 1 98.37 224 VAL A CA 1
ATOM 1709 C C . VAL A 1 224 ? -22.694 0.119 -4.152 1 98.37 224 VAL A C 1
ATOM 1711 O O . VAL A 1 224 ? -23.165 -0.917 -4.627 1 98.37 224 VAL A O 1
ATOM 1714 N N . GLU A 1 225 ? -23.434 1.141 -3.731 1 97.89 225 GLU A N 1
ATOM 1715 C CA . GLU A 1 225 ? -24.886 1.097 -3.873 1 97.89 225 GLU A CA 1
ATOM 1716 C C . GLU A 1 225 ? -25.293 0.934 -5.335 1 97.89 225 GLU A C 1
ATOM 1718 O O . GLU A 1 225 ? -26.206 0.167 -5.649 1 97.89 225 GLU A O 1
ATOM 1723 N N . LEU A 1 226 ? -24.645 1.666 -6.175 1 97.21 226 LEU A N 1
ATOM 1724 C CA . LEU A 1 226 ? -24.917 1.576 -7.605 1 97.21 226 LEU A CA 1
ATOM 1725 C C . LEU A 1 226 ? -24.622 0.174 -8.127 1 97.21 226 LEU A C 1
ATOM 1727 O O . LEU A 1 226 ? -25.399 -0.379 -8.909 1 97.21 226 LEU A O 1
ATOM 1731 N N . ALA A 1 227 ? -23.475 -0.425 -7.739 1 98.15 227 ALA A N 1
ATOM 1732 C CA . ALA A 1 227 ? -23.125 -1.789 -8.127 1 98.15 227 ALA A CA 1
ATOM 1733 C C . ALA A 1 227 ? -24.193 -2.78 -7.673 1 98.15 227 ALA A C 1
ATOM 1735 O O . ALA A 1 227 ? -24.583 -3.673 -8.429 1 98.15 227 ALA A O 1
ATOM 1736 N N . LYS A 1 228 ? -24.633 -2.558 -6.445 1 97.57 228 LYS A N 1
ATOM 1737 C CA . LYS A 1 228 ? -25.669 -3.419 -5.884 1 97.57 228 LYS A CA 1
ATOM 1738 C C . LYS A 1 228 ? -26.982 -3.27 -6.649 1 97.57 228 LYS A C 1
ATOM 1740 O O . LYS A 1 228 ? -27.731 -4.236 -6.801 1 97.57 228 LYS A O 1
ATOM 1745 N N . HIS A 1 229 ? -27.243 -2.091 -7.046 1 96.22 229 HIS A N 1
ATOM 1746 C CA . HIS A 1 229 ? -28.42 -1.832 -7.867 1 96.22 229 HIS A CA 1
ATOM 1747 C C . HIS A 1 229 ? -28.428 -2.713 -9.112 1 96.22 229 HIS A C 1
ATOM 1749 O O . HIS A 1 229 ? -29.485 -3.187 -9.535 1 96.22 229 HIS A O 1
ATOM 1755 N N . TYR A 1 230 ? -27.327 -2.952 -9.654 1 96.19 230 TYR A N 1
ATOM 1756 C CA . TYR A 1 230 ? -27.209 -3.793 -10.84 1 96.19 230 TYR A CA 1
ATOM 1757 C C . TYR A 1 230 ? -26.897 -5.235 -10.457 1 96.19 230 TYR A C 1
ATOM 1759 O O . TYR A 1 230 ? -26.409 -6.011 -11.282 1 96.19 230 TYR A O 1
ATOM 1767 N N . ARG A 1 231 ? -26.977 -5.587 -9.123 1 96.87 231 ARG A N 1
ATOM 1768 C CA . ARG A 1 231 ? -27.042 -6.928 -8.552 1 96.87 231 ARG A CA 1
ATOM 1769 C C . ARG A 1 231 ? -25.657 -7.563 -8.484 1 96.87 231 ARG A C 1
ATOM 1771 O O . ARG A 1 231 ? -25.527 -8.788 -8.532 1 96.87 231 ARG A O 1
ATOM 1778 N N . ALA A 1 232 ? -24.625 -6.744 -8.507 1 98.29 232 ALA A N 1
ATOM 1779 C CA . ALA A 1 232 ? -23.297 -7.261 -8.186 1 98.29 232 ALA A CA 1
ATOM 1780 C C . ALA A 1 232 ? -23.162 -7.535 -6.691 1 98.29 232 ALA A C 1
ATOM 1782 O O . ALA A 1 232 ? -23.848 -6.915 -5.875 1 98.29 232 ALA A O 1
ATOM 1783 N N . ASN A 1 233 ? -22.337 -8.505 -6.327 1 98.53 233 ASN A N 1
ATOM 1784 C CA . ASN A 1 233 ? -22.011 -8.735 -4.924 1 98.53 233 ASN A CA 1
ATOM 1785 C C . ASN A 1 233 ? -21.002 -7.714 -4.408 1 98.53 233 ASN A C 1
ATOM 1787 O O . ASN A 1 233 ? -20.265 -7.112 -5.191 1 98.53 233 ASN A O 1
ATOM 1791 N N . ALA A 1 234 ? -21.015 -7.504 -3.134 1 98.81 234 ALA A N 1
ATOM 1792 C CA . ALA A 1 234 ? -20.116 -6.502 -2.566 1 98.81 234 ALA A CA 1
ATOM 1793 C C . ALA A 1 234 ? -19.509 -6.991 -1.254 1 98.81 234 ALA A C 1
ATOM 1795 O O . ALA A 1 234 ? -20.219 -7.511 -0.39 1 98.81 234 ALA A O 1
ATOM 1796 N N . ILE A 1 235 ? -18.209 -6.865 -1.135 1 98.84 235 ILE A N 1
ATOM 1797 C CA . ILE A 1 235 ? -17.43 -7.084 0.079 1 98.84 235 ILE A CA 1
ATOM 1798 C C . ILE A 1 235 ? -16.841 -5.76 0.56 1 98.84 235 ILE A C 1
ATOM 1800 O O . ILE A 1 235 ? -16.379 -4.95 -0.246 1 98.84 235 ILE A O 1
ATOM 1804 N N . CYS A 1 236 ? -16.854 -5.529 1.84 1 98.66 236 CYS A N 1
ATOM 1805 C CA . CYS A 1 236 ? -16.16 -4.341 2.325 1 98.66 236 CYS A CA 1
ATOM 1806 C C . CYS A 1 236 ? -15.089 -4.713 3.344 1 98.66 236 CYS A C 1
ATOM 1808 O O . CYS A 1 236 ? -15.238 -5.692 4.078 1 98.66 236 CYS A O 1
ATOM 1810 N N . VAL A 1 237 ? -14.047 -4.051 3.335 1 98.23 237 VAL A N 1
ATOM 1811 C CA . VAL A 1 237 ? -12.999 -4.001 4.35 1 98.23 237 VAL A CA 1
ATOM 1812 C C . VAL A 1 237 ? -12.987 -2.626 5.013 1 98.23 237 VAL A C 1
ATOM 1814 O O . VAL A 1 237 ? -12.569 -1.639 4.403 1 98.23 237 VAL A O 1
ATOM 1817 N N . THR A 1 238 ? -13.497 -2.55 6.22 1 97.11 238 THR A N 1
ATOM 1818 C CA . THR A 1 238 ? -13.779 -1.241 6.799 1 97.11 238 THR A CA 1
ATOM 1819 C C . THR A 1 238 ? -13.948 -1.344 8.312 1 97.11 238 THR A C 1
ATOM 1821 O O . THR A 1 238 ? -13.673 -2.391 8.903 1 97.11 238 THR A O 1
ATOM 1824 N N . ALA A 1 239 ? -14.209 -0.213 8.948 1 94.69 239 ALA A N 1
ATOM 1825 C CA . ALA A 1 239 ? -14.593 -0.19 10.357 1 94.69 239 ALA A CA 1
ATOM 1826 C C . ALA A 1 239 ? -15.971 -0.814 10.56 1 94.69 239 ALA A C 1
ATOM 1828 O O . ALA A 1 239 ? -16.799 -0.817 9.646 1 94.69 239 ALA A O 1
ATOM 1829 N N . PRO A 1 240 ? -16.268 -1.349 11.763 1 96.08 240 PRO A N 1
ATOM 1830 C CA . PRO A 1 240 ? -17.561 -1.99 12.013 1 96.08 240 PRO A CA 1
ATOM 1831 C C . PRO A 1 240 ? -18.703 -0.984 12.139 1 96.08 240 PRO A C 1
ATOM 1833 O O . PRO A 1 240 ? -18.474 0.175 12.495 1 96.08 240 PRO A O 1
ATOM 1836 N N . ASP A 1 241 ? -19.865 -1.448 11.812 1 94.84 241 ASP A N 1
ATOM 1837 C CA . ASP A 1 241 ? -21.115 -0.737 12.058 1 94.84 241 ASP A CA 1
ATOM 1838 C C . ASP A 1 241 ? -21.117 0.626 11.369 1 94.84 241 ASP A C 1
ATOM 1840 O O . ASP A 1 241 ? -21.395 1.647 12.001 1 94.84 241 ASP A O 1
ATOM 1844 N N . THR A 1 242 ? -20.835 0.63 10.167 1 95.19 242 THR A N 1
ATOM 1845 C CA . THR A 1 242 ? -20.802 1.852 9.371 1 95.19 242 THR A CA 1
ATOM 1846 C C . THR A 1 242 ? -21.823 1.787 8.238 1 95.19 242 THR A C 1
ATOM 1848 O O . THR A 1 242 ? -22.439 0.744 8.01 1 95.19 242 THR A O 1
ATOM 1851 N N . GLU A 1 243 ? -21.987 2.911 7.541 1 95.38 243 GLU A N 1
ATOM 1852 C CA . GLU A 1 243 ? -22.869 2.968 6.379 1 95.38 243 GLU A CA 1
ATOM 1853 C C . GLU A 1 243 ? -22.422 1.987 5.299 1 95.38 243 GLU A C 1
ATOM 1855 O O . GLU A 1 243 ? -23.253 1.347 4.651 1 95.38 243 GLU A O 1
ATOM 1860 N N . LEU A 1 244 ? -21.168 1.865 5.12 1 97.2 244 LEU A N 1
ATOM 1861 C CA . LEU A 1 244 ? -20.639 0.959 4.105 1 97.2 244 LEU A CA 1
ATOM 1862 C C . LEU A 1 244 ? -20.985 -0.489 4.435 1 97.2 244 LEU A C 1
ATOM 1864 O O . LEU A 1 244 ? -21.359 -1.26 3.548 1 97.2 244 LEU A O 1
ATOM 1868 N N . THR A 1 245 ? -20.847 -0.877 5.741 1 97.9 245 THR A N 1
ATOM 1869 C CA . THR A 1 245 ? -21.143 -2.249 6.138 1 97.9 245 THR A CA 1
ATOM 1870 C C . THR A 1 245 ? -22.608 -2.584 5.876 1 97.9 245 THR A C 1
ATOM 1872 O O . THR A 1 245 ? -22.951 -3.742 5.629 1 97.9 245 THR A O 1
ATOM 1875 N N . ARG A 1 246 ? -23.456 -1.604 5.843 1 97.42 246 ARG A N 1
ATOM 1876 C CA . ARG A 1 246 ? -24.89 -1.825 5.684 1 97.42 246 ARG A CA 1
ATOM 1877 C C . ARG A 1 246 ? -25.236 -2.154 4.236 1 97.42 246 ARG A C 1
ATOM 1879 O O . ARG A 1 246 ? -26.249 -2.803 3.966 1 97.42 246 ARG A O 1
ATOM 1886 N N . VAL A 1 247 ? -24.427 -1.749 3.374 1 97.55 247 VAL A N 1
ATOM 1887 C CA . VAL A 1 247 ? -24.791 -1.921 1.972 1 97.55 247 VAL A CA 1
ATOM 1888 C C . VAL A 1 247 ? -24.037 -3.112 1.385 1 97.55 247 VAL A C 1
ATOM 1890 O O . VAL A 1 247 ? -24.3 -3.525 0.253 1 97.55 247 VAL A O 1
ATOM 1893 N N . CYS A 1 248 ? -23.06 -3.715 2.08 1 98.45 248 CYS A N 1
ATOM 1894 C CA . CYS A 1 248 ? -22.253 -4.807 1.547 1 98.45 248 CYS A CA 1
ATOM 1895 C C . CYS A 1 248 ? -22.808 -6.158 1.982 1 98.45 248 CYS A C 1
ATOM 1897 O O . CYS A 1 248 ? -23.453 -6.262 3.026 1 98.45 248 CYS A O 1
ATOM 1899 N N . ASP A 1 249 ? -22.546 -7.205 1.246 1 98.22 249 ASP A N 1
ATOM 1900 C CA . ASP A 1 249 ? -23.005 -8.563 1.52 1 98.22 249 ASP A CA 1
ATOM 1901 C C . ASP A 1 249 ? -22.106 -9.25 2.546 1 98.22 249 ASP A C 1
ATOM 1903 O O . ASP A 1 249 ? -22.565 -10.102 3.309 1 98.22 249 ASP A O 1
ATOM 1907 N N . VAL A 1 250 ? -20.847 -9 2.497 1 98.59 250 VAL A N 1
ATOM 1908 C CA . VAL A 1 250 ? -19.845 -9.563 3.396 1 98.59 250 VAL A CA 1
ATOM 1909 C C . VAL A 1 250 ? -19.008 -8.44 4.005 1 98.59 250 VAL A C 1
ATOM 1911 O O . VAL A 1 250 ? -18.654 -7.479 3.318 1 98.59 250 VAL A O 1
ATOM 1914 N N . ARG A 1 251 ? -18.72 -8.561 5.234 1 98.3 251 ARG A N 1
ATOM 1915 C CA . ARG A 1 251 ? -18.056 -7.489 5.968 1 98.3 251 ARG A CA 1
ATOM 1916 C C . ARG A 1 251 ? -16.815 -8.005 6.688 1 98.3 251 ARG A C 1
ATOM 1918 O O . ARG A 1 251 ? -16.913 -8.858 7.572 1 98.3 251 ARG A O 1
ATOM 1925 N N . LEU A 1 252 ? -15.71 -7.573 6.285 1 98.28 252 LEU A N 1
ATOM 1926 C CA . LEU A 1 252 ? -14.468 -7.731 7.034 1 98.28 252 LEU A CA 1
ATOM 1927 C C . LEU A 1 252 ? -14.118 -6.45 7.784 1 98.28 252 LEU A C 1
ATOM 1929 O O . LEU A 1 252 ? -13.636 -5.487 7.185 1 98.28 252 LEU A O 1
ATOM 1933 N N . THR A 1 253 ? -14.34 -6.441 9.08 1 97.67 253 THR A N 1
ATOM 1934 C CA . THR A 1 253 ? -14.282 -5.177 9.806 1 97.67 253 THR A CA 1
ATOM 1935 C C . THR A 1 253 ? -13.205 -5.224 10.887 1 97.67 253 THR A C 1
ATOM 1937 O O . THR A 1 253 ? -12.988 -6.265 11.509 1 97.67 253 THR A O 1
ATOM 1940 N N . VAL A 1 254 ? -12.531 -4.164 11.01 1 95.88 254 VAL A N 1
ATOM 1941 C CA . VAL A 1 254 ? -11.55 -3.982 12.075 1 95.88 254 VAL A CA 1
ATOM 1942 C C . VAL A 1 254 ? -11.587 -2.538 12.569 1 95.88 254 VAL A C 1
ATOM 1944 O O . VAL A 1 254 ? -11.569 -1.6 11.768 1 95.88 254 VAL A O 1
ATOM 1947 N N . ALA A 1 255 ? -11.68 -2.338 13.784 1 92.66 255 ALA A N 1
ATOM 1948 C CA . ALA A 1 255 ? -11.542 -1.034 14.427 1 92.66 255 ALA A CA 1
ATOM 1949 C C . ALA A 1 255 ? -10.172 -0.888 15.084 1 92.66 255 ALA A C 1
ATOM 1951 O O . ALA A 1 255 ? -9.812 -1.673 15.964 1 92.66 255 ALA A O 1
ATOM 1952 N N . VAL A 1 256 ? -9.377 0.012 14.596 1 89.06 256 VAL A N 1
ATOM 1953 C CA . VAL A 1 256 ? -8.073 0.292 15.186 1 89.06 256 VAL A CA 1
ATOM 1954 C C . VAL A 1 256 ? -8.09 1.666 15.851 1 89.06 256 VAL A C 1
ATOM 1956 O O . VAL A 1 256 ? -8.389 2.673 15.204 1 89.06 256 VAL A O 1
ATOM 1959 N N . PRO A 1 257 ? -7.84 1.745 17.117 1 77.4 257 PRO A N 1
ATOM 1960 C CA . PRO A 1 257 ? -7.783 3.049 17.782 1 77.4 257 PRO A CA 1
ATOM 1961 C C . PRO A 1 257 ? -6.692 3.955 17.213 1 77.4 257 PRO A C 1
ATOM 1963 O O . PRO A 1 257 ? -5.593 3.486 16.907 1 77.4 257 PRO A O 1
ATOM 1966 N N . GLU A 1 258 ? -7.111 5.053 16.791 1 72.67 258 GLU A N 1
ATOM 1967 C CA . GLU A 1 258 ? -6.102 5.992 16.31 1 72.67 258 GLU A CA 1
ATOM 1968 C C . GLU A 1 258 ? -5.696 6.975 17.404 1 72.67 258 GLU A C 1
ATOM 1970 O O . GLU A 1 258 ? -6.534 7.411 18.196 1 72.67 258 GLU A O 1
ATOM 1975 N N . TYR A 1 259 ? -4.374 7.099 17.551 1 63.27 259 TYR A N 1
ATOM 1976 C CA . TYR A 1 259 ? -3.823 7.962 18.59 1 63.27 259 TYR A CA 1
ATOM 1977 C C . TYR A 1 259 ? -3.724 9.404 18.106 1 63.27 259 TYR A C 1
ATOM 1979 O O . TYR A 1 259 ? -3.61 9.655 16.904 1 63.27 259 TYR A O 1
ATOM 1987 N N . PRO A 1 260 ? -3.724 10.25 19.07 1 60.51 260 PRO A N 1
ATOM 1988 C CA . PRO A 1 260 ? -3.845 11.687 18.816 1 60.51 260 PRO A CA 1
ATOM 1989 C C . PRO A 1 260 ? -2.611 12.272 18.132 1 60.51 260 PRO A C 1
ATOM 1991 O O . PRO A 1 260 ? -2.598 13.454 17.781 1 60.51 260 PRO A O 1
ATOM 1994 N N . ASP A 1 261 ? -1.588 11.543 17.89 1 64.1 261 ASP A N 1
ATOM 1995 C CA . ASP A 1 261 ? -0.465 12.176 17.204 1 64.1 261 ASP A CA 1
ATOM 1996 C C . ASP A 1 261 ? -0.786 12.415 15.731 1 64.1 261 ASP A C 1
ATOM 1998 O O . ASP A 1 261 ? -0.858 11.468 14.944 1 64.1 261 ASP A O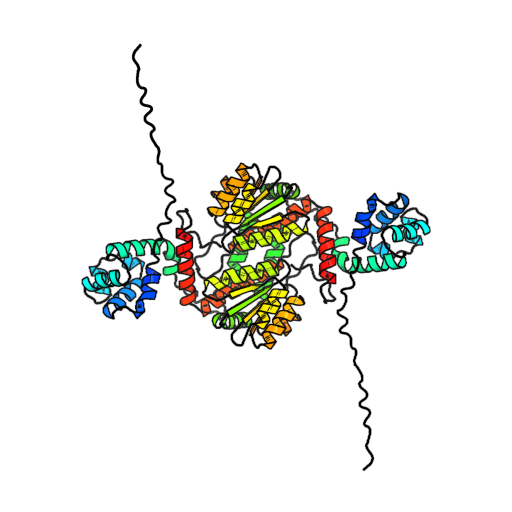 1
ATOM 2002 N N . THR A 1 262 ? -0.857 13.753 15.397 1 66.19 262 THR A N 1
ATOM 2003 C CA . THR A 1 262 ? -1.372 14.171 14.097 1 66.19 262 THR A CA 1
ATOM 2004 C C . THR A 1 262 ? -0.316 13.984 13.012 1 66.19 262 THR A C 1
ATOM 2006 O O . THR A 1 262 ? -0.632 14.003 11.821 1 66.19 262 THR A O 1
ATOM 2009 N N . LEU A 1 263 ? 0.878 13.807 13.476 1 76.7 263 LEU A N 1
ATOM 2010 C CA . LEU A 1 263 ? 1.917 13.73 12.456 1 76.7 263 LEU A CA 1
ATOM 2011 C C . LEU A 1 263 ? 2.214 12.28 12.09 1 76.7 263 LEU A C 1
ATOM 2013 O O . LEU A 1 263 ? 2.837 12.01 11.06 1 76.7 263 LEU A O 1
ATOM 2017 N N . LYS A 1 264 ? 1.71 11.432 12.89 1 78.94 264 LYS A N 1
ATOM 2018 C CA . LYS A 1 264 ? 2.003 10.024 12.637 1 78.94 264 LYS A CA 1
ATOM 2019 C C . LYS A 1 264 ? 0.996 9.419 11.664 1 78.94 264 LYS A C 1
ATOM 2021 O O . LYS A 1 264 ? -0.211 9.637 11.796 1 78.94 264 LYS A O 1
ATOM 2026 N N . PRO A 1 265 ? 1.574 8.659 10.688 1 81.17 265 PRO A N 1
ATOM 2027 C CA . PRO A 1 265 ? 0.645 7.936 9.815 1 81.17 265 PRO A CA 1
ATOM 2028 C C . PRO A 1 265 ? -0.252 6.967 10.582 1 81.17 265 PRO A C 1
ATOM 2030 O O . PRO A 1 265 ? 0.152 6.437 11.62 1 81.17 265 PRO A O 1
ATOM 2033 N N . THR A 1 266 ? -1.352 6.771 10.047 1 80.9 266 THR A N 1
ATOM 2034 C CA . THR A 1 266 ? -2.337 5.904 10.685 1 80.9 266 THR A CA 1
ATOM 2035 C C . THR A 1 266 ? -1.857 4.456 10.697 1 80.9 266 THR A C 1
ATOM 2037 O O . THR A 1 266 ? -1.318 3.967 9.702 1 80.9 266 THR A O 1
ATOM 2040 N N . ALA A 1 267 ? -2.143 3.81 11.806 1 90.78 267 ALA A N 1
ATOM 2041 C CA . ALA A 1 267 ? -1.714 2.424 11.975 1 90.78 267 ALA A CA 1
ATOM 2042 C C . ALA A 1 267 ? -2.757 1.456 11.425 1 90.78 267 ALA A C 1
ATOM 2044 O O . ALA A 1 267 ? -2.475 0.27 11.238 1 90.78 267 ALA A O 1
ATOM 2045 N N . SER A 1 268 ? -3.925 1.907 11.133 1 92.14 268 SER A N 1
ATOM 2046 C CA . SER A 1 268 ? -5 1.05 10.646 1 92.14 268 SER A CA 1
ATOM 2047 C C . SER A 1 268 ? -4.604 0.348 9.351 1 92.14 268 SER A C 1
ATOM 2049 O O . SER A 1 268 ? -5.11 -0.733 9.045 1 92.14 268 SER A O 1
ATOM 2051 N N . ARG A 1 269 ? -3.729 0.893 8.616 1 94.06 269 ARG A N 1
ATOM 2052 C CA . ARG A 1 269 ? -3.294 0.32 7.346 1 94.06 269 ARG A CA 1
ATOM 2053 C C . ARG A 1 269 ? -2.686 -1.064 7.549 1 94.06 269 ARG A C 1
ATOM 2055 O O . ARG A 1 269 ? -2.784 -1.925 6.673 1 94.06 269 ARG A O 1
ATOM 2062 N N . TYR A 1 270 ? -2.029 -1.274 8.741 1 96.67 270 TYR A N 1
ATOM 2063 C CA . TYR A 1 270 ? -1.476 -2.591 9.036 1 96.67 270 TYR A CA 1
ATOM 2064 C C . TYR A 1 270 ? -2.584 -3.625 9.195 1 96.67 270 TYR A C 1
ATOM 2066 O O . TYR A 1 270 ? -2.449 -4.764 8.741 1 96.67 270 TYR A O 1
ATOM 2074 N N . ALA A 1 271 ? -3.631 -3.243 9.844 1 96.87 271 ALA A N 1
ATOM 2075 C CA . ALA A 1 271 ? -4.778 -4.131 10.022 1 96.87 271 ALA A CA 1
ATOM 2076 C C . ALA A 1 271 ? -5.433 -4.455 8.683 1 96.87 271 ALA A C 1
ATOM 2078 O O . ALA A 1 271 ? -5.766 -5.61 8.411 1 96.87 271 ALA A O 1
ATOM 2079 N N . PHE A 1 272 ? -5.621 -3.491 7.87 1 96.85 272 PHE A N 1
ATOM 2080 C CA . PHE A 1 272 ? -6.271 -3.684 6.58 1 96.85 272 PHE A CA 1
ATOM 2081 C C . PHE A 1 272 ? -5.382 -4.489 5.64 1 96.85 272 PHE A C 1
ATOM 2083 O O . PHE A 1 272 ? -5.874 -5.309 4.862 1 96.85 272 PHE A O 1
ATOM 2090 N N . LEU A 1 273 ? -4.099 -4.214 5.702 1 96.89 273 LEU A N 1
ATOM 2091 C CA . LEU A 1 273 ? -3.166 -5.023 4.926 1 96.89 273 LEU A CA 1
ATOM 2092 C C . LEU A 1 273 ? -3.274 -6.495 5.309 1 96.89 273 LEU A C 1
ATOM 2094 O O . LEU A 1 273 ? -3.276 -7.369 4.439 1 96.89 273 LEU A O 1
ATOM 2098 N N . ALA A 1 274 ? -3.372 -6.769 6.577 1 97.07 274 ALA A N 1
ATOM 2099 C CA . ALA A 1 274 ? -3.528 -8.142 7.05 1 97.07 274 ALA A CA 1
ATOM 2100 C C . ALA A 1 274 ? -4.835 -8.75 6.55 1 97.07 274 ALA A C 1
ATOM 2102 O O . ALA A 1 274 ? -4.875 -9.92 6.162 1 97.07 274 ALA A O 1
ATOM 2103 N N . ALA A 1 275 ? -5.872 -7.975 6.598 1 97.38 275 ALA A N 1
ATOM 2104 C CA . ALA A 1 275 ? -7.156 -8.442 6.082 1 97.38 275 ALA A CA 1
ATOM 2105 C C . ALA A 1 275 ? -7.05 -8.821 4.608 1 97.38 275 ALA A C 1
ATOM 2107 O O . ALA A 1 275 ? -7.593 -9.844 4.183 1 97.38 275 ALA A O 1
ATOM 2108 N N . ILE A 1 276 ? -6.385 -8.001 3.849 1 97.22 276 ILE A N 1
ATOM 2109 C CA . ILE A 1 276 ? -6.197 -8.237 2.421 1 97.22 276 ILE A CA 1
ATOM 2110 C C . ILE A 1 276 ? -5.364 -9.499 2.211 1 97.22 276 ILE A C 1
ATOM 2112 O O . ILE A 1 276 ? -5.656 -10.303 1.323 1 97.22 276 ILE A O 1
ATOM 2116 N N . ASP A 1 277 ? -4.339 -9.674 3.037 1 96.11 277 ASP A N 1
ATOM 2117 C CA . ASP A 1 277 ? -3.518 -10.878 2.941 1 96.11 277 ASP A CA 1
ATOM 2118 C C . ASP A 1 277 ? -4.343 -12.13 3.231 1 96.11 277 ASP A C 1
ATOM 2120 O O . ASP A 1 277 ? -4.23 -13.132 2.522 1 96.11 277 ASP A O 1
ATOM 2124 N N . LEU A 1 278 ? -5.104 -12.053 4.267 1 96.13 278 LEU A N 1
ATOM 2125 C CA . LEU A 1 278 ? -5.969 -13.177 4.611 1 96.13 278 LEU A CA 1
ATOM 2126 C C . LEU A 1 278 ? -6.938 -13.484 3.474 1 96.13 278 LEU A C 1
ATOM 2128 O O . LEU A 1 278 ? -7.139 -14.649 3.123 1 96.13 278 LEU A O 1
ATOM 2132 N N . LEU A 1 279 ? -7.493 -12.446 2.962 1 96.72 279 LEU A N 1
ATOM 2133 C CA . LEU A 1 279 ? -8.423 -12.59 1.848 1 96.72 279 LEU A CA 1
ATOM 2134 C C . LEU A 1 279 ? -7.743 -13.251 0.654 1 96.72 279 LEU A C 1
ATOM 2136 O O . LEU A 1 279 ? -8.309 -14.154 0.033 1 96.72 279 LEU A O 1
ATOM 2140 N N . ALA A 1 280 ? -6.595 -12.778 0.311 1 96.13 280 ALA A N 1
ATOM 2141 C CA . ALA A 1 280 ? -5.84 -13.298 -0.826 1 96.13 280 ALA A CA 1
ATOM 2142 C C . ALA A 1 280 ? -5.513 -14.776 -0.638 1 96.13 280 ALA A C 1
ATOM 2144 O O . ALA A 1 280 ? -5.771 -15.593 -1.525 1 96.13 280 ALA A O 1
ATOM 2145 N N . VAL A 1 281 ? -4.999 -15.101 0.509 1 93.48 281 VAL A N 1
ATOM 2146 C CA . VAL A 1 281 ? -4.578 -16.479 0.741 1 93.48 281 VAL A CA 1
ATOM 2147 C C . VAL A 1 281 ? -5.8 -17.392 0.786 1 93.48 281 VAL A C 1
ATOM 2149 O O . VAL A 1 281 ? -5.787 -18.487 0.218 1 93.48 281 VAL A O 1
ATOM 2152 N N . ALA A 1 282 ? -6.839 -16.976 1.486 1 94.91 282 ALA A N 1
ATOM 2153 C CA . ALA A 1 282 ? -8.069 -17.763 1.537 1 94.91 282 ALA A CA 1
ATOM 2154 C C . ALA A 1 282 ? -8.62 -18.01 0.135 1 94.91 282 ALA A C 1
ATOM 2156 O O . ALA A 1 282 ? -9.068 -19.117 -0.176 1 94.91 282 ALA A O 1
ATOM 2157 N N . THR A 1 283 ? -8.607 -16.973 -0.728 1 96.56 283 THR A N 1
ATOM 2158 C CA . THR A 1 283 ? -9.083 -17.086 -2.102 1 96.56 283 THR A CA 1
ATOM 2159 C C . THR A 1 283 ? -8.215 -18.057 -2.897 1 96.56 283 THR A C 1
ATOM 2161 O O . THR A 1 283 ? -8.732 -18.901 -3.632 1 96.56 283 THR A O 1
ATOM 2164 N N . ALA A 1 284 ? -6.906 -17.92 -2.725 1 93.62 284 ALA A N 1
ATOM 2165 C CA . ALA A 1 284 ? -5.969 -18.798 -3.421 1 93.62 284 ALA A CA 1
ATOM 2166 C C . ALA A 1 284 ? -6.226 -20.262 -3.073 1 93.62 284 ALA A C 1
ATOM 2168 O O . ALA A 1 284 ? -6.226 -21.125 -3.953 1 93.62 284 ALA A O 1
ATOM 2169 N N . TYR A 1 285 ? -6.444 -20.529 -1.83 1 90.17 285 TYR A N 1
ATOM 2170 C CA . TYR A 1 285 ? -6.683 -21.897 -1.383 1 90.17 285 TYR A CA 1
ATOM 2171 C C . TYR A 1 285 ? -8.02 -22.414 -1.9 1 90.17 285 TYR A C 1
ATOM 2173 O O . TYR A 1 285 ? -8.173 -23.611 -2.156 1 90.17 285 TYR A O 1
ATOM 2181 N N . ARG A 1 286 ? -8.931 -21.551 -2.048 1 92.85 286 ARG A N 1
ATOM 2182 C CA . ARG A 1 286 ? -10.224 -21.94 -2.602 1 92.85 286 ARG A CA 1
ATOM 2183 C C . ARG A 1 286 ? -10.1 -22.307 -4.077 1 92.85 286 ARG A C 1
ATOM 2185 O O . ARG A 1 286 ? -10.717 -23.271 -4.536 1 92.85 286 ARG A O 1
ATOM 2192 N N . ILE A 1 287 ? -9.302 -21.494 -4.774 1 92.25 287 ILE A N 1
ATOM 2193 C CA . ILE A 1 287 ? -9.088 -21.749 -6.195 1 92.25 287 ILE A CA 1
ATOM 2194 C C . ILE A 1 287 ? -8.164 -22.952 -6.37 1 92.25 287 ILE A C 1
ATOM 2196 O O . ILE A 1 287 ? -8.355 -23.761 -7.28 1 92.25 287 ILE A O 1
ATOM 2200 N N . ASP A 1 288 ? -7.065 -23.059 -5.529 1 86.59 288 ASP A N 1
ATOM 2201 C CA . ASP A 1 288 ? -6.127 -24.17 -5.396 1 86.59 288 ASP A CA 1
ATOM 2202 C C . ASP A 1 288 ? -5.287 -24.333 -6.661 1 86.59 288 ASP A C 1
ATOM 2204 O O . ASP A 1 288 ? -4.54 -23.428 -7.037 1 86.59 288 ASP A O 1
ATOM 2208 N N . GLY A 1 289 ? -5.49 -25.387 -7.423 1 82.75 289 GLY A N 1
ATOM 2209 C CA . GLY A 1 289 ? -4.648 -25.778 -8.543 1 82.75 289 GLY A CA 1
ATOM 2210 C C . GLY A 1 289 ? -4.36 -24.638 -9.5 1 82.75 289 GLY A C 1
ATOM 2211 O O . GLY A 1 289 ? -3.201 -24.273 -9.71 1 82.75 289 GLY A O 1
ATOM 2212 N N . PRO A 1 290 ? -5.357 -24.075 -10.052 1 86.38 290 PRO A N 1
ATOM 2213 C CA . PRO A 1 290 ? -5.144 -22.987 -11.009 1 86.38 290 PRO A CA 1
ATOM 2214 C C . PRO A 1 290 ? -4.344 -21.829 -10.417 1 86.38 290 PRO A C 1
ATOM 2216 O O . PRO A 1 290 ? -3.508 -21.236 -11.104 1 86.38 290 PRO A O 1
ATOM 2219 N N . ALA A 1 291 ? -4.619 -21.444 -9.185 1 89.09 291 ALA A N 1
ATOM 2220 C CA . ALA A 1 291 ? -3.874 -20.372 -8.529 1 89.09 291 ALA A CA 1
ATOM 2221 C C . ALA A 1 291 ? -2.391 -20.716 -8.431 1 89.09 291 ALA A C 1
ATOM 2223 O O . ALA A 1 291 ? -1.532 -19.877 -8.715 1 89.09 291 ALA A O 1
ATOM 2224 N N . ARG A 1 292 ? -2.06 -21.841 -8.019 1 84.11 292 ARG A N 1
ATOM 2225 C CA . ARG A 1 292 ? -0.674 -22.283 -7.904 1 84.11 292 ARG A CA 1
ATOM 2226 C C . ARG A 1 292 ? 0.031 -22.232 -9.255 1 84.11 292 ARG A C 1
ATOM 2228 O O . ARG A 1 292 ? 1.201 -21.852 -9.337 1 84.11 292 ARG A O 1
ATOM 2235 N N . GLU A 1 293 ? -0.673 -22.641 -10.201 1 83.93 293 GLU A N 1
ATOM 2236 C CA . GLU A 1 293 ? -0.09 -22.645 -11.539 1 83.93 293 GLU A CA 1
ATOM 2237 C C . GLU A 1 293 ? 0.216 -21.227 -12.012 1 83.93 293 GLU A C 1
ATOM 2239 O O . GLU A 1 293 ? 1.281 -20.972 -12.579 1 83.93 293 GLU A O 1
ATOM 2244 N N . THR A 1 294 ? -0.729 -20.36 -11.837 1 87.49 294 THR A N 1
ATOM 2245 C CA . THR A 1 294 ? -0.517 -18.986 -12.279 1 87.49 294 THR A CA 1
ATOM 2246 C C . THR A 1 294 ? 0.647 -18.349 -11.526 1 87.49 294 THR A C 1
ATOM 2248 O O . THR A 1 294 ? 1.475 -17.657 -12.122 1 87.49 294 THR A O 1
ATOM 2251 N N . VAL A 1 295 ? 0.719 -18.566 -10.267 1 85.95 295 VAL A N 1
ATOM 2252 C CA . VAL A 1 295 ? 1.808 -18.022 -9.462 1 85.95 295 VAL A CA 1
ATOM 2253 C C . VAL A 1 295 ? 3.14 -18.597 -9.938 1 85.95 295 VAL A C 1
ATOM 2255 O O . VAL A 1 295 ? 4.142 -17.881 -10.009 1 85.95 295 VAL A O 1
ATOM 2258 N N . ARG A 1 296 ? 3.19 -19.822 -10.229 1 80.18 296 ARG A N 1
ATOM 2259 C CA . ARG A 1 296 ? 4.395 -20.463 -10.747 1 80.18 296 ARG A CA 1
ATOM 2260 C C . ARG A 1 296 ? 4.857 -19.795 -12.038 1 80.18 296 ARG A C 1
ATOM 2262 O O . ARG A 1 296 ? 6.047 -19.524 -12.211 1 80.18 296 ARG A O 1
ATOM 2269 N N . ARG A 1 297 ? 3.933 -19.577 -12.928 1 82.68 297 ARG A N 1
ATOM 2270 C CA . ARG A 1 297 ? 4.254 -18.928 -14.195 1 82.68 297 ARG A CA 1
ATOM 2271 C C . ARG A 1 297 ? 4.859 -17.547 -13.965 1 82.68 297 ARG A C 1
ATOM 2273 O O . ARG A 1 297 ? 5.83 -17.171 -14.625 1 82.68 297 ARG A O 1
ATOM 2280 N N . ILE A 1 298 ? 4.262 -16.842 -13.064 1 83.32 298 ILE A N 1
ATOM 2281 C CA . ILE A 1 298 ? 4.734 -15.496 -12.76 1 83.32 298 ILE A CA 1
ATOM 2282 C C . ILE A 1 298 ? 6.153 -15.561 -12.2 1 83.32 298 ILE A C 1
ATOM 2284 O O . ILE A 1 298 ? 7.031 -14.806 -12.626 1 83.32 298 ILE A O 1
ATOM 2288 N N . LYS A 1 299 ? 6.304 -16.38 -11.296 1 76.49 299 LYS A N 1
ATOM 2289 C CA . LYS A 1 299 ? 7.614 -16.507 -10.664 1 76.49 299 LYS A CA 1
ATOM 2290 C C . LYS A 1 299 ? 8.673 -16.938 -11.675 1 76.49 299 LYS A C 1
ATOM 2292 O O . LYS A 1 299 ? 9.803 -16.446 -11.647 1 76.49 299 LYS A O 1
ATOM 2297 N N . TYR A 1 300 ? 8.302 -17.834 -12.48 1 74.85 300 TYR A N 1
ATOM 2298 C CA . TYR A 1 300 ? 9.199 -18.302 -13.531 1 74.85 300 TYR A CA 1
ATOM 2299 C C . TYR A 1 300 ? 9.649 -17.148 -14.418 1 74.85 300 TYR A C 1
ATOM 2301 O O . TYR A 1 300 ? 10.843 -16.985 -14.677 1 74.85 300 TYR A O 1
ATOM 2309 N N . ASN A 1 301 ? 8.78 -16.338 -14.728 1 77.12 301 ASN A N 1
ATOM 2310 C CA . ASN A 1 301 ? 9.089 -15.251 -15.651 1 77.12 301 ASN A CA 1
ATOM 2311 C C . ASN A 1 301 ? 9.784 -14.093 -14.941 1 77.12 301 ASN A C 1
ATOM 2313 O O . ASN A 1 301 ? 10.614 -13.403 -15.535 1 77.12 301 ASN A O 1
ATOM 2317 N N . ALA A 1 302 ? 9.468 -13.874 -13.72 1 73.84 302 ALA A N 1
ATOM 2318 C CA . ALA A 1 302 ? 10.123 -12.821 -12.949 1 73.84 302 ALA A CA 1
ATOM 2319 C C . ALA A 1 302 ? 11.584 -13.167 -12.677 1 73.84 302 ALA A C 1
ATOM 2321 O O . ALA A 1 302 ? 12.446 -12.285 -12.668 1 73.84 302 ALA A O 1
ATOM 2322 N N . GLN A 1 303 ? 11.848 -14.353 -12.448 1 67.56 303 GLN A N 1
ATOM 2323 C CA . GLN A 1 303 ? 13.201 -14.801 -12.139 1 67.56 303 GLN A CA 1
ATOM 2324 C C . GLN A 1 303 ? 14.102 -14.719 -13.368 1 67.56 303 GLN A C 1
ATOM 2326 O O . GLN A 1 303 ? 15.28 -14.374 -13.259 1 67.56 303 GLN A O 1
ATOM 2331 N N . ILE A 1 304 ? 13.545 -15.039 -14.439 1 65.29 304 ILE A N 1
ATOM 2332 C CA . ILE A 1 304 ? 14.351 -15 -15.654 1 65.29 304 ILE A CA 1
ATOM 2333 C C . ILE A 1 304 ? 14.72 -13.556 -15.983 1 65.29 304 ILE A C 1
ATOM 2335 O O . ILE A 1 304 ? 15.783 -13.294 -16.552 1 65.29 304 ILE A O 1
ATOM 2339 N N . HIS A 1 305 ? 13.929 -12.624 -15.629 1 63.9 305 HIS A N 1
ATOM 2340 C CA . HIS A 1 305 ? 14.17 -11.221 -15.947 1 63.9 305 HIS A CA 1
ATOM 2341 C C . HIS A 1 305 ? 15.141 -10.591 -14.955 1 63.9 305 HIS A C 1
ATOM 2343 O O . HIS A 1 305 ? 15.796 -9.594 -15.269 1 63.9 305 HIS A O 1
ATOM 2349 N N . ARG A 1 306 ? 15.251 -11.188 -13.804 1 59.68 306 ARG A N 1
ATOM 2350 C CA . ARG A 1 306 ? 16.129 -10.567 -12.817 1 59.68 306 ARG A CA 1
ATOM 2351 C C . ARG A 1 306 ? 17.568 -11.041 -12.989 1 59.68 306 ARG A C 1
ATOM 2353 O O . ARG A 1 306 ? 17.807 -12.173 -13.415 1 59.68 306 ARG A O 1
ATOM 2360 N N . THR A 1 307 ? 18.497 -10.238 -13.247 1 51.16 307 THR A N 1
ATOM 2361 C CA . THR A 1 307 ? 19.903 -10.558 -13.464 1 51.16 307 THR A CA 1
ATOM 2362 C C . THR A 1 307 ? 20.465 -11.353 -12.289 1 51.16 307 THR A C 1
ATOM 2364 O O . THR A 1 307 ? 21.562 -11.91 -12.377 1 51.16 307 THR A O 1
ATOM 2367 N N . GLY A 1 308 ? 19.627 -11.493 -11.103 1 48.99 308 GLY A N 1
ATOM 2368 C CA . GLY A 1 308 ? 20.351 -12.023 -9.959 1 48.99 308 GLY A CA 1
ATOM 2369 C C . GLY A 1 308 ? 20.223 -13.528 -9.817 1 48.99 308 GLY A C 1
ATOM 2370 O O . GLY A 1 308 ? 19.334 -14.14 -10.414 1 48.99 308 GLY A O 1
ATOM 2371 N N . LYS A 1 309 ? 21.356 -14.248 -9.56 1 44.76 309 LYS A N 1
ATOM 2372 C CA . LYS A 1 309 ? 21.544 -15.69 -9.429 1 44.76 309 LYS A CA 1
ATOM 2373 C C . LYS A 1 309 ? 20.483 -16.302 -8.518 1 44.76 309 LYS A C 1
ATOM 2375 O O . LYS A 1 309 ? 20.326 -17.523 -8.473 1 44.76 309 LYS A O 1
ATOM 2380 N N . GLU A 1 310 ? 20.132 -15.704 -7.327 1 43.97 310 GLU A N 1
ATOM 2381 C CA . GLU A 1 310 ? 19.443 -16.417 -6.255 1 43.97 310 GLU A CA 1
ATOM 2382 C C . GLU A 1 310 ? 17.929 -16.285 -6.388 1 43.97 310 GLU A C 1
ATOM 2384 O O . GLU A 1 310 ? 17.426 -15.238 -6.802 1 43.97 310 GLU A O 1
ATOM 2389 N N . MET A 1 311 ? 17.285 -17.466 -6.425 1 43.73 311 MET A N 1
ATOM 2390 C CA . MET A 1 311 ? 15.844 -17.701 -6.401 1 43.73 311 MET A CA 1
ATOM 2391 C C . MET A 1 311 ? 15.163 -16.804 -5.373 1 43.73 311 MET A C 1
ATOM 2393 O O . MET A 1 311 ? 15.329 -16.997 -4.168 1 43.73 311 MET A O 1
ATOM 2397 N N . GLU A 1 312 ? 15.133 -15.625 -5.578 1 46.31 312 GLU A N 1
ATOM 2398 C CA . GLU A 1 312 ? 14.545 -14.762 -4.558 1 46.31 312 GLU A CA 1
ATOM 2399 C C . GLU A 1 312 ? 13.022 -14.75 -4.657 1 46.31 312 GLU A C 1
ATOM 2401 O O . GLU A 1 312 ? 12.462 -15.013 -5.723 1 46.31 312 GLU A O 1
ATOM 2406 N N . PRO A 1 313 ? 12.442 -14.89 -3.534 1 41.94 313 PRO A N 1
ATOM 2407 C CA . PRO A 1 313 ? 10.979 -14.866 -3.475 1 41.94 313 PRO A CA 1
ATOM 2408 C C . PRO A 1 313 ? 10.366 -13.847 -4.433 1 41.94 313 PRO A C 1
ATOM 2410 O O . PRO A 1 313 ? 10.995 -12.833 -4.746 1 41.94 313 PRO A O 1
ATOM 2413 N N . LEU A 1 314 ? 9.582 -14.379 -5.334 1 44.3 314 LEU A N 1
ATOM 2414 C CA . LEU A 1 314 ? 8.832 -13.452 -6.175 1 44.3 314 LEU A CA 1
ATOM 2415 C C . LEU A 1 314 ? 8.476 -12.185 -5.404 1 44.3 314 LEU A C 1
ATOM 2417 O O . LEU A 1 314 ? 7.706 -12.236 -4.441 1 44.3 314 LEU A O 1
ATOM 2421 N N . GLY A 1 315 ? 9.54 -11.677 -4.767 1 39.25 315 GLY A N 1
ATOM 2422 C CA . GLY A 1 315 ? 9.228 -10.389 -4.169 1 39.25 315 GLY A CA 1
ATOM 2423 C C . GLY A 1 315 ? 8.369 -9.511 -5.059 1 39.25 315 GLY A C 1
ATOM 2424 O O . GLY A 1 315 ? 8.303 -9.722 -6.272 1 39.25 315 GLY A O 1
ATOM 2425 N N . ASP A 1 316 ? 7.408 -8.977 -4.495 1 38.92 316 ASP A N 1
ATOM 2426 C CA . ASP A 1 316 ? 6.593 -7.846 -4.928 1 38.92 316 ASP A CA 1
ATOM 2427 C C . ASP A 1 316 ? 7.461 -6.745 -5.534 1 38.92 316 ASP A C 1
ATOM 2429 O O . ASP A 1 316 ? 8.585 -6.514 -5.083 1 38.92 316 ASP A O 1
ATOM 2433 N N . MET B 1 1 ? 63.494 9.409 -44.373 1 23.93 1 MET B N 1
ATOM 2434 C CA . MET B 1 1 ? 62.205 10.052 -44.133 1 23.93 1 MET B CA 1
ATOM 2435 C C . MET B 1 1 ? 61.057 9.079 -44.38 1 23.93 1 MET B C 1
ATOM 2437 O O . MET B 1 1 ? 60.607 8.92 -45.516 1 23.93 1 MET B O 1
ATOM 2441 N N . THR B 1 2 ? 61.22 7.777 -43.866 1 25.76 2 THR B N 1
ATOM 2442 C CA . THR B 1 2 ? 60.588 6.467 -43.754 1 25.76 2 THR B CA 1
ATOM 2443 C C . THR B 1 2 ? 59.189 6.591 -43.157 1 25.76 2 THR B C 1
ATOM 2445 O O . THR B 1 2 ? 59.017 7.157 -42.076 1 25.76 2 THR B O 1
ATOM 2448 N N . GLU B 1 3 ? 58.2 6.703 -44.088 1 24.17 3 GLU B N 1
ATOM 2449 C CA . GLU B 1 3 ? 56.746 6.805 -43.999 1 24.17 3 GLU B CA 1
ATOM 2450 C C . GLU B 1 3 ? 56.161 5.655 -43.185 1 24.17 3 GLU B C 1
ATOM 2452 O O . GLU B 1 3 ? 56.093 4.52 -43.663 1 24.17 3 GLU B O 1
ATOM 2457 N N . ALA B 1 4 ? 56.765 5.464 -41.94 1 26.8 4 ALA B N 1
ATOM 2458 C CA . ALA B 1 4 ? 56.218 4.45 -41.043 1 26.8 4 ALA B CA 1
ATOM 2459 C C . ALA B 1 4 ? 54.699 4.565 -40.947 1 26.8 4 ALA B C 1
ATOM 2461 O O . ALA B 1 4 ? 54.174 5.592 -40.51 1 26.8 4 ALA B O 1
ATOM 2462 N N . ASP B 1 5 ? 53.985 4.023 -41.98 1 24.71 5 ASP B N 1
ATOM 2463 C CA . ASP B 1 5 ? 52.543 3.825 -42.095 1 24.71 5 ASP B CA 1
ATOM 2464 C C . ASP B 1 5 ? 51.973 3.193 -40.828 1 24.71 5 ASP B C 1
ATOM 2466 O O . ASP B 1 5 ? 52.343 2.074 -40.465 1 24.71 5 ASP B O 1
ATOM 2470 N N . SER B 1 6 ? 51.975 4 -39.709 1 26.93 6 SER B N 1
ATOM 2471 C CA . SER B 1 6 ? 51.325 3.626 -38.457 1 26.93 6 SER B CA 1
ATOM 2472 C C . SER B 1 6 ? 49.909 3.115 -38.7 1 26.93 6 SER B C 1
ATOM 2474 O O . SER B 1 6 ? 49.027 3.88 -39.095 1 26.93 6 SER B O 1
ATOM 2476 N N . GLN B 1 7 ? 49.832 1.985 -39.367 1 24.17 7 GLN B N 1
ATOM 2477 C CA . GLN B 1 7 ? 48.555 1.284 -39.448 1 24.17 7 GLN B CA 1
ATOM 2478 C C . GLN B 1 7 ? 47.893 1.187 -38.076 1 24.17 7 GLN B C 1
ATOM 2480 O O . GLN B 1 7 ? 48.406 0.514 -37.18 1 24.17 7 GLN B O 1
ATOM 2485 N N . VAL B 1 8 ? 47.35 2.33 -37.535 1 26.13 8 VAL B N 1
ATOM 2486 C CA . VAL B 1 8 ? 46.458 2.284 -36.381 1 26.13 8 VAL B CA 1
ATOM 2487 C C . VAL B 1 8 ? 45.398 1.205 -36.59 1 26.13 8 VAL B C 1
ATOM 2489 O O . VAL B 1 8 ? 44.626 1.263 -37.55 1 26.13 8 VAL B O 1
ATOM 2492 N N . LEU B 1 9 ? 45.709 -0.031 -36.314 1 23.83 9 LEU B N 1
ATOM 2493 C CA . LEU B 1 9 ? 44.711 -1.086 -36.18 1 23.83 9 LEU B CA 1
ATOM 2494 C C . LEU B 1 9 ? 43.505 -0.596 -35.385 1 23.83 9 LEU B C 1
ATOM 2496 O O . LEU B 1 9 ? 43.636 -0.224 -34.217 1 23.83 9 LEU B O 1
ATOM 2500 N N . ARG B 1 10 ? 42.548 0.14 -36.033 1 27.73 10 ARG B N 1
ATOM 2501 C CA . ARG B 1 10 ? 41.194 0.35 -35.53 1 27.73 10 ARG B CA 1
ATOM 2502 C C . ARG B 1 10 ? 40.623 -0.937 -34.943 1 27.73 10 ARG B C 1
ATOM 2504 O O . ARG B 1 10 ? 40.295 -1.869 -35.68 1 27.73 10 ARG B O 1
ATOM 2511 N N . THR B 1 11 ? 41.237 -1.471 -33.897 1 28.28 11 THR B N 1
ATOM 2512 C CA . THR B 1 11 ? 40.495 -2.51 -33.193 1 28.28 11 THR B CA 1
ATOM 2513 C C . THR B 1 11 ? 39.054 -2.073 -32.947 1 28.28 11 THR B C 1
ATOM 2515 O O . THR B 1 11 ? 38.809 -1.099 -32.232 1 28.28 11 THR B O 1
ATOM 2518 N N . THR B 1 12 ? 38.234 -2.007 -34.002 1 30.24 12 THR B N 1
ATOM 2519 C CA . THR B 1 12 ? 36.786 -1.956 -33.83 1 30.24 12 THR B CA 1
ATOM 2520 C C . THR B 1 12 ? 36.338 -2.916 -32.732 1 30.24 12 THR B C 1
ATOM 2522 O O . THR B 1 12 ? 36.439 -4.135 -32.886 1 30.24 12 THR B O 1
ATOM 2525 N N . ASP B 1 13 ? 36.684 -2.689 -31.463 1 31.56 13 ASP B N 1
ATOM 2526 C CA . ASP B 1 13 ? 36.038 -3.36 -30.34 1 31.56 13 ASP B CA 1
ATOM 2527 C C . ASP B 1 13 ? 34.521 -3.381 -30.512 1 31.56 13 ASP B C 1
ATOM 2529 O O . ASP B 1 13 ? 33.853 -2.368 -30.296 1 31.56 13 ASP B O 1
ATOM 2533 N N . GLU B 1 14 ? 34 -3.898 -31.648 1 31.66 14 GLU B N 1
ATOM 2534 C CA . GLU B 1 14 ? 32.592 -4.281 -31.707 1 31.66 14 GLU B CA 1
ATOM 2535 C C . GLU B 1 14 ? 32.171 -5.029 -30.445 1 31.66 14 GLU B C 1
ATOM 2537 O O . GLU B 1 14 ? 32.237 -6.259 -30.395 1 31.66 14 GLU B O 1
ATOM 2542 N N . ASP B 1 15 ? 32.768 -4.838 -29.273 1 34.64 15 ASP B N 1
ATOM 2543 C CA . ASP B 1 15 ? 32.012 -5.375 -28.146 1 34.64 15 ASP B CA 1
ATOM 2544 C C . ASP B 1 15 ? 30.523 -5.063 -28.285 1 34.64 15 ASP B C 1
ATOM 2546 O O . ASP B 1 15 ? 30.087 -3.949 -27.988 1 34.64 15 ASP B O 1
ATOM 2550 N N . GLY B 1 16 ? 29.94 -5.405 -29.412 1 33.91 16 GLY B N 1
ATOM 2551 C CA . GLY B 1 16 ? 28.489 -5.421 -29.502 1 33.91 16 GLY B CA 1
ATOM 2552 C C . GLY B 1 16 ? 27.813 -5.714 -28.176 1 33.91 16 GLY B C 1
ATOM 2553 O O . GLY B 1 16 ? 28.282 -6.556 -27.407 1 33.91 16 GLY B O 1
ATOM 2554 N N . GLY B 1 17 ? 27.39 -4.744 -27.443 1 35.09 17 GLY B N 1
ATOM 2555 C CA . GLY B 1 17 ? 26.492 -4.749 -26.299 1 35.09 17 GLY B CA 1
ATOM 2556 C C . GLY B 1 17 ? 25.492 -5.89 -26.33 1 35.09 17 GLY B C 1
ATOM 2557 O O . GLY B 1 17 ? 24.487 -5.823 -27.041 1 35.09 17 GLY B O 1
ATOM 2558 N N . ARG B 1 18 ? 25.953 -7.206 -26.367 1 34.01 18 ARG B N 1
ATOM 2559 C CA . ARG B 1 18 ? 25.078 -8.336 -26.073 1 34.01 18 ARG B CA 1
ATOM 2560 C C . ARG B 1 18 ? 23.973 -7.934 -25.101 1 34.01 18 ARG B C 1
ATOM 2562 O O . ARG B 1 18 ? 24.226 -7.745 -23.909 1 34.01 18 ARG B O 1
ATOM 2569 N N . HIS B 1 19 ? 23.174 -6.995 -25.43 1 36.14 19 HIS B N 1
ATOM 2570 C CA . HIS B 1 19 ? 21.86 -7.024 -24.797 1 36.14 19 HIS B CA 1
ATOM 2571 C C . HIS B 1 19 ? 21.473 -8.443 -24.396 1 36.14 19 HIS B C 1
ATOM 2573 O O . HIS B 1 19 ? 21.385 -9.331 -25.246 1 36.14 19 HIS B O 1
ATOM 2579 N N . ASP B 1 20 ? 22.035 -9.007 -23.406 1 37.92 20 ASP B N 1
ATOM 2580 C CA . ASP B 1 20 ? 21.586 -10.252 -22.79 1 37.92 20 ASP B CA 1
ATOM 2581 C C . ASP B 1 20 ? 20.147 -10.574 -23.188 1 37.92 20 ASP B C 1
ATOM 2583 O O . ASP B 1 20 ? 19.224 -9.825 -22.86 1 37.92 20 ASP B O 1
ATOM 2587 N N . HIS B 1 21 ? 19.917 -10.874 -24.447 1 37.93 21 HIS B N 1
ATOM 2588 C CA . HIS B 1 21 ? 18.695 -11.604 -24.763 1 37.93 21 HIS B CA 1
ATOM 2589 C C . HIS B 1 21 ? 18.204 -12.403 -23.56 1 37.93 21 HIS B C 1
ATOM 2591 O O . HIS B 1 21 ? 18.894 -13.309 -23.088 1 37.93 21 HIS B O 1
ATOM 2597 N N . VAL B 1 22 ? 17.761 -11.827 -22.555 1 42.74 22 VAL B N 1
ATOM 2598 C CA . VAL B 1 22 ? 16.991 -12.65 -21.628 1 42.74 22 VAL B CA 1
ATOM 2599 C C . VAL B 1 22 ? 16.509 -13.913 -22.338 1 42.74 22 VAL B C 1
ATOM 2601 O O . VAL B 1 22 ? 15.698 -13.841 -23.264 1 42.74 22 VAL B O 1
ATOM 2604 N N . ARG B 1 23 ? 17.397 -14.764 -22.758 1 47.82 23 ARG B N 1
ATOM 2605 C CA . ARG B 1 23 ? 17.009 -16.085 -23.242 1 47.82 23 ARG B CA 1
ATOM 2606 C C . ARG B 1 23 ? 15.672 -16.516 -22.647 1 47.82 23 ARG B C 1
ATOM 2608 O O . ARG B 1 23 ? 15.513 -16.551 -21.425 1 47.82 23 ARG B O 1
ATOM 2615 N N . ARG B 1 24 ? 14.597 -16.215 -23.325 1 56.77 24 ARG B N 1
ATOM 2616 C CA . ARG B 1 24 ? 13.228 -16.681 -23.132 1 56.77 24 ARG B CA 1
ATOM 2617 C C . ARG B 1 24 ? 13.202 -18.15 -22.723 1 56.77 24 ARG B C 1
ATOM 2619 O O . ARG B 1 24 ? 13.479 -19.032 -23.539 1 56.77 24 ARG B O 1
ATOM 2626 N N . ILE B 1 25 ? 13.758 -18.552 -21.537 1 60.06 25 ILE B N 1
ATOM 2627 C CA . ILE B 1 25 ? 13.589 -19.933 -21.1 1 60.06 25 ILE B CA 1
ATOM 2628 C C . ILE B 1 25 ? 12.107 -20.298 -21.105 1 60.06 25 ILE B C 1
ATOM 2630 O O . ILE B 1 25 ? 11.313 -19.708 -20.368 1 60.06 25 ILE B O 1
ATOM 2634 N N . PRO B 1 26 ? 11.758 -21.068 -22.107 1 70.55 26 PRO B N 1
ATOM 2635 C CA . PRO B 1 26 ? 10.345 -21.446 -22.174 1 70.55 26 PRO B CA 1
ATOM 2636 C C . PRO B 1 26 ? 9.862 -22.151 -20.908 1 70.55 26 PRO B C 1
ATOM 2638 O O . PRO B 1 26 ? 10.623 -22.894 -20.282 1 70.55 26 PRO B O 1
ATOM 2641 N N . ASP B 1 27 ? 8.833 -21.831 -20.393 1 79.51 27 ASP B N 1
ATOM 2642 C CA . ASP B 1 27 ? 8.173 -22.558 -19.312 1 79.51 27 ASP B CA 1
ATOM 2643 C C . ASP B 1 27 ? 7.645 -23.906 -19.798 1 79.51 27 ASP B C 1
ATOM 2645 O O . ASP B 1 27 ? 6.468 -24.03 -20.141 1 79.51 27 ASP B O 1
ATOM 2649 N N . ILE B 1 28 ? 8.466 -24.893 -19.78 1 86.73 28 ILE B N 1
ATOM 2650 C CA . ILE B 1 28 ? 8.152 -26.192 -20.365 1 86.73 28 ILE B CA 1
ATOM 2651 C C . ILE B 1 28 ? 7.038 -26.864 -19.564 1 86.73 28 ILE B C 1
ATOM 2653 O O . ILE B 1 28 ? 6.231 -27.613 -20.119 1 86.73 28 ILE B O 1
ATOM 2657 N N . ILE B 1 29 ? 7 -26.634 -18.369 1 85.91 29 ILE B N 1
ATOM 2658 C CA . ILE B 1 29 ? 5.964 -27.236 -17.536 1 85.91 29 ILE B CA 1
ATOM 2659 C C . ILE B 1 29 ? 4.592 -26.727 -17.971 1 85.91 29 ILE B C 1
ATOM 2661 O O . ILE B 1 29 ? 3.653 -27.511 -18.128 1 85.91 29 ILE B O 1
ATOM 2665 N N . SER B 1 30 ? 4.531 -25.445 -18.113 1 86.07 30 SER B N 1
ATOM 2666 C CA . SER B 1 30 ? 3.28 -24.885 -18.612 1 86.07 30 SER B CA 1
ATOM 2667 C C . SER B 1 30 ? 2.937 -25.441 -19.99 1 86.07 30 SER B C 1
ATOM 2669 O O . SER B 1 30 ? 1.767 -25.685 -20.293 1 86.07 30 SER B O 1
ATOM 2671 N N . GLN B 1 31 ? 3.954 -25.618 -20.748 1 88.22 31 GLN B N 1
ATOM 2672 C CA . GLN B 1 31 ? 3.737 -26.158 -22.086 1 88.22 31 GLN B CA 1
ATOM 2673 C C . GLN B 1 31 ? 3.169 -27.573 -22.022 1 88.22 31 GLN B C 1
ATOM 2675 O O . GLN B 1 31 ? 2.28 -27.927 -22.8 1 88.22 31 GLN B O 1
ATOM 2680 N N . VAL B 1 32 ? 3.668 -28.373 -21.131 1 91.37 32 VAL B N 1
ATOM 2681 C CA . VAL B 1 32 ? 3.17 -29.732 -20.947 1 91.37 32 VAL B CA 1
ATOM 2682 C C . VAL B 1 32 ? 1.704 -29.692 -20.519 1 91.37 32 VAL B C 1
ATOM 2684 O O . VAL B 1 32 ? 0.873 -30.422 -21.062 1 91.37 32 VAL B O 1
ATOM 2687 N N . LYS B 1 33 ? 1.406 -28.859 -19.643 1 88.1 33 LYS B N 1
ATOM 2688 C CA . LYS B 1 33 ? 0.045 -28.757 -19.123 1 88.1 33 LYS B CA 1
ATOM 2689 C C . LYS B 1 33 ? -0.916 -28.253 -20.195 1 88.1 33 LYS B C 1
ATOM 2691 O O . LYS B 1 33 ? -2.025 -28.774 -20.337 1 88.1 33 LYS B O 1
ATOM 2696 N N . ASP B 1 34 ? -0.473 -27.3 -20.949 1 87.42 34 ASP B N 1
ATOM 2697 C CA . ASP B 1 34 ? -1.314 -26.679 -21.967 1 87.42 34 ASP B CA 1
ATOM 2698 C C . ASP B 1 34 ? -1.56 -27.633 -23.134 1 87.42 34 ASP B C 1
ATOM 2700 O O . ASP B 1 34 ? -2.608 -27.574 -23.78 1 87.42 34 ASP B O 1
ATOM 2704 N N . SER B 1 35 ? -0.62 -28.521 -23.382 1 90.94 35 SER B N 1
ATOM 2705 C CA . SER B 1 35 ? -0.71 -29.429 -24.521 1 90.94 35 SER B CA 1
ATOM 2706 C C . SER B 1 35 ? -1.306 -30.772 -24.112 1 90.94 35 SER B C 1
ATOM 2708 O O . SER B 1 35 ? -1.503 -31.651 -24.952 1 90.94 35 SER B O 1
ATOM 2710 N N . TYR B 1 36 ? -1.684 -30.908 -22.878 1 92.42 36 TYR B N 1
ATOM 2711 C CA . TYR B 1 36 ? -2.052 -32.205 -22.32 1 92.42 36 TYR B CA 1
ATOM 2712 C C . TYR B 1 36 ? -3.228 -32.81 -23.077 1 92.42 36 TYR B C 1
ATOM 2714 O O . TYR B 1 36 ? -3.204 -33.99 -23.432 1 92.42 36 TYR B O 1
ATOM 2722 N N . ALA B 1 37 ? -4.201 -32.004 -23.383 1 91.87 37 ALA B N 1
ATOM 2723 C CA . ALA B 1 37 ? -5.428 -32.485 -24.013 1 91.87 37 ALA B CA 1
ATOM 2724 C C . ALA B 1 37 ? -5.176 -32.899 -25.46 1 91.87 37 ALA B C 1
ATOM 2726 O O . ALA B 1 37 ? -5.929 -33.696 -26.024 1 91.87 37 ALA B O 1
ATOM 2727 N N . GLU B 1 38 ? -4.125 -32.357 -26.042 1 93.82 38 GLU B N 1
ATOM 2728 C CA . GLU B 1 38 ? -3.828 -32.629 -27.445 1 93.82 38 GLU B CA 1
ATOM 2729 C C . GLU B 1 38 ? -2.902 -33.834 -27.59 1 93.82 38 GLU B C 1
ATOM 2731 O O . GLU B 1 38 ? -2.682 -34.324 -28.699 1 93.82 38 GLU B O 1
ATOM 2736 N N . LEU B 1 39 ? -2.411 -34.315 -26.505 1 95.03 39 LEU B N 1
ATOM 2737 C CA . LEU B 1 39 ? -1.457 -35.418 -26.533 1 95.03 39 LEU B CA 1
ATOM 2738 C C . LEU B 1 39 ? -2.172 -36.751 -26.727 1 95.03 39 LEU B C 1
ATOM 2740 O O . LEU B 1 39 ? -3.308 -36.921 -26.28 1 95.03 39 LEU B O 1
ATOM 2744 N N . ARG B 1 40 ? -1.49 -37.665 -27.384 1 94.78 40 ARG B N 1
ATOM 2745 C CA . ARG B 1 40 ? -1.972 -39.039 -27.475 1 94.78 40 ARG B CA 1
ATOM 2746 C C . ARG B 1 40 ? -1.913 -39.732 -26.118 1 94.78 40 ARG B C 1
ATOM 2748 O O . ARG B 1 40 ? -1.163 -39.313 -25.234 1 94.78 40 ARG B O 1
ATOM 2755 N N . PRO B 1 41 ? -2.729 -40.729 -25.958 1 96.1 41 PRO B N 1
ATOM 2756 C CA . PRO B 1 41 ? -2.808 -41.404 -24.66 1 96.1 41 PRO B CA 1
ATOM 2757 C C . PRO B 1 41 ? -1.439 -41.82 -24.128 1 96.1 41 PRO B C 1
ATOM 2759 O O . PRO B 1 41 ? -1.15 -41.632 -22.943 1 96.1 41 PRO B O 1
ATOM 2762 N N . ALA B 1 42 ? -0.661 -42.355 -24.995 1 95.64 42 ALA B N 1
ATOM 2763 C CA . ALA B 1 42 ? 0.671 -42.789 -24.583 1 95.64 42 ALA B CA 1
ATOM 2764 C C . ALA B 1 42 ? 1.529 -41.599 -24.163 1 95.64 42 ALA B C 1
ATOM 2766 O O . ALA B 1 42 ? 2.303 -41.691 -23.207 1 95.64 42 ALA B O 1
ATOM 2767 N N . GLU B 1 43 ? 1.411 -40.482 -24.854 1 96.32 43 GLU B N 1
ATOM 2768 C CA . GLU B 1 43 ? 2.144 -39.262 -24.531 1 96.32 43 GLU B CA 1
ATOM 2769 C C . GLU B 1 43 ? 1.654 -38.654 -23.22 1 96.32 43 GLU B C 1
ATOM 2771 O O . GLU B 1 43 ? 2.437 -38.067 -22.471 1 96.32 43 GLU B O 1
ATOM 2776 N N . ARG B 1 44 ? 0.386 -38.775 -22.919 1 96.7 44 ARG B N 1
ATOM 2777 C CA . ARG B 1 44 ? -0.183 -38.271 -21.673 1 96.7 44 ARG B CA 1
ATOM 2778 C C . ARG B 1 44 ? 0.428 -38.978 -20.467 1 96.7 44 ARG B C 1
ATOM 2780 O O . ARG B 1 44 ? 0.624 -38.364 -19.416 1 96.7 44 ARG B O 1
ATOM 2787 N N . ARG B 1 45 ? 0.682 -40.231 -20.669 1 97.04 45 ARG B N 1
ATOM 2788 C CA . ARG B 1 45 ? 1.302 -40.977 -19.578 1 97.04 45 ARG B CA 1
ATOM 2789 C C . ARG B 1 45 ? 2.697 -40.441 -19.272 1 97.04 45 ARG B C 1
ATOM 2791 O O . ARG B 1 45 ? 3.106 -40.389 -18.111 1 97.04 45 ARG B O 1
ATOM 2798 N N . VAL B 1 46 ? 3.366 -40.043 -20.283 1 96.96 46 VAL B N 1
ATOM 2799 C CA . VAL B 1 46 ? 4.675 -39.431 -20.082 1 96.96 46 VAL B CA 1
ATOM 2800 C C . VAL B 1 46 ? 4.516 -38.091 -19.367 1 96.96 46 VAL B C 1
ATOM 2802 O O . VAL B 1 46 ? 5.239 -37.801 -18.411 1 96.96 46 VAL B O 1
ATOM 2805 N N . ALA B 1 47 ? 3.54 -37.304 -19.853 1 95.97 47 ALA B N 1
ATOM 2806 C CA . ALA B 1 47 ? 3.247 -36.013 -19.236 1 95.97 47 ALA B CA 1
ATOM 2807 C C . ALA B 1 47 ? 2.922 -36.174 -17.754 1 95.97 47 ALA B C 1
ATOM 2809 O O . ALA B 1 47 ? 3.376 -35.384 -16.923 1 95.97 47 ALA B O 1
ATOM 2810 N N . ASP B 1 48 ? 2.176 -37.219 -17.458 1 95.65 48 ASP B N 1
ATOM 2811 C CA . ASP B 1 48 ? 1.795 -37.491 -16.075 1 95.65 48 ASP B CA 1
ATOM 2812 C C . ASP B 1 48 ? 3.024 -37.759 -15.21 1 95.65 48 ASP B C 1
ATOM 2814 O O . ASP B 1 48 ? 3.117 -37.263 -14.085 1 95.65 48 ASP B O 1
ATOM 2818 N N . VAL B 1 49 ? 3.935 -38.527 -15.717 1 95.15 49 VAL B N 1
ATOM 2819 C CA . VAL B 1 49 ? 5.16 -38.848 -14.991 1 95.15 49 VAL B CA 1
ATOM 2820 C C . VAL B 1 49 ? 5.965 -37.574 -14.746 1 95.15 49 VAL B C 1
ATOM 2822 O O . VAL B 1 49 ? 6.484 -37.362 -13.648 1 95.15 49 VAL B O 1
ATOM 2825 N N . VAL B 1 50 ? 6.014 -36.721 -15.707 1 93.33 50 VAL B N 1
ATOM 2826 C CA . VAL B 1 50 ? 6.786 -35.484 -15.636 1 93.33 50 VAL B CA 1
ATOM 2827 C C . VAL B 1 50 ? 6.156 -34.541 -14.613 1 93.33 50 VAL B C 1
ATOM 2829 O O . VAL B 1 50 ? 6.851 -33.999 -13.749 1 93.33 50 VAL B O 1
ATOM 2832 N N . LEU B 1 51 ? 4.837 -34.427 -14.739 1 89.47 51 LEU B N 1
ATOM 2833 C CA . LEU B 1 51 ? 4.129 -33.479 -13.886 1 89.47 51 LEU B CA 1
ATOM 2834 C C . LEU B 1 51 ? 4.067 -33.981 -12.448 1 89.47 51 LEU B C 1
ATOM 2836 O O . LEU B 1 51 ? 4.022 -33.183 -11.509 1 89.47 51 LEU B O 1
ATOM 2840 N N . ASP B 1 52 ? 4.067 -35.267 -12.296 1 88.64 52 ASP B N 1
ATOM 2841 C CA . ASP B 1 52 ? 4.019 -35.88 -10.972 1 88.64 52 ASP B CA 1
ATOM 2842 C C . ASP B 1 52 ? 5.333 -35.671 -10.222 1 88.64 52 ASP B C 1
ATOM 2844 O O . ASP B 1 52 ? 5.346 -35.596 -8.991 1 88.64 52 ASP B O 1
ATOM 2848 N N . ASP B 1 53 ? 6.451 -35.692 -10.93 1 88.87 53 ASP B N 1
ATOM 2849 C CA . ASP B 1 53 ? 7.774 -35.569 -10.326 1 88.87 53 ASP B CA 1
ATOM 2850 C C . ASP B 1 53 ? 8.772 -34.961 -11.309 1 88.87 53 ASP B C 1
ATOM 2852 O O . ASP B 1 53 ? 9.52 -35.684 -11.97 1 88.87 53 ASP B O 1
ATOM 2856 N N . VAL B 1 54 ? 8.801 -33.708 -11.264 1 88.55 54 VAL B N 1
ATOM 2857 C CA . VAL B 1 54 ? 9.623 -32.962 -12.212 1 88.55 54 VAL B CA 1
ATOM 2858 C C . VAL B 1 54 ? 11.099 -33.268 -11.968 1 88.55 54 VAL B C 1
ATOM 2860 O O . VAL B 1 54 ? 11.867 -33.445 -12.917 1 88.55 54 VAL B O 1
ATOM 2863 N N . LYS B 1 55 ? 11.505 -33.302 -10.685 1 86.76 55 LYS B N 1
ATOM 2864 C CA . LYS B 1 55 ? 12.897 -33.588 -10.352 1 86.76 55 LYS B CA 1
ATOM 2865 C C . LYS B 1 55 ? 13.33 -34.941 -10.91 1 86.76 55 LYS B C 1
ATOM 2867 O O . LYS B 1 55 ? 14.413 -35.063 -11.485 1 86.76 55 LYS B O 1
ATOM 2872 N N . TYR B 1 56 ? 12.477 -35.95 -10.766 1 90.81 56 TYR B N 1
ATOM 2873 C CA . TYR B 1 56 ? 12.748 -37.274 -11.317 1 90.81 56 TYR B CA 1
ATOM 2874 C C . TYR B 1 56 ? 12.918 -37.21 -12.83 1 90.81 56 TYR B C 1
ATOM 2876 O O . TYR B 1 56 ? 13.832 -37.825 -13.385 1 90.81 56 TYR B O 1
ATOM 2884 N N . ALA B 1 57 ? 12.015 -36.435 -13.419 1 92.92 57 ALA B N 1
ATOM 2885 C CA . ALA B 1 57 ? 12.009 -36.376 -14.878 1 92.92 57 ALA B CA 1
ATOM 2886 C C . ALA B 1 57 ? 13.303 -35.763 -15.407 1 92.92 57 ALA B C 1
ATOM 2888 O O . ALA B 1 57 ? 13.78 -36.135 -16.482 1 92.92 57 ALA B O 1
ATOM 2889 N N . VAL B 1 58 ? 13.864 -34.846 -14.65 1 91.06 58 VAL B N 1
ATOM 2890 C CA . VAL B 1 58 ? 15.109 -34.198 -15.05 1 91.06 58 VAL B CA 1
ATOM 2891 C C . VAL B 1 58 ? 16.262 -35.194 -14.96 1 91.06 58 VAL B C 1
ATOM 2893 O O . VAL B 1 58 ? 17.11 -35.254 -15.854 1 91.06 58 VAL B O 1
ATOM 2896 N N . ASP B 1 59 ? 16.232 -36.025 -13.973 1 92.89 59 ASP B N 1
ATOM 2897 C CA . ASP B 1 59 ? 17.379 -36.872 -13.657 1 92.89 59 ASP B CA 1
ATOM 2898 C C . ASP B 1 59 ? 17.27 -38.227 -14.352 1 92.89 59 ASP B C 1
ATOM 2900 O O . ASP B 1 59 ? 18.28 -38.892 -14.588 1 92.89 59 ASP B O 1
ATOM 2904 N N . ALA B 1 60 ? 16.093 -38.649 -14.689 1 93.95 60 ALA B N 1
ATOM 2905 C CA . ALA B 1 60 ? 15.846 -39.994 -15.203 1 93.95 60 ALA B CA 1
ATOM 2906 C C . ALA B 1 60 ? 16.339 -40.131 -16.64 1 93.95 60 ALA B C 1
ATOM 2908 O O . ALA B 1 60 ? 16.338 -39.159 -17.399 1 93.95 60 ALA B O 1
ATOM 2909 N N . SER B 1 61 ? 16.826 -41.274 -16.953 1 94.38 61 SER B N 1
ATOM 2910 C CA . SER B 1 61 ? 17.138 -41.575 -18.346 1 94.38 61 SER B CA 1
ATOM 2911 C C . SER B 1 61 ? 15.869 -41.708 -19.18 1 94.38 61 SER B C 1
ATOM 2913 O O . SER B 1 61 ? 14.771 -41.839 -18.634 1 94.38 61 SER B O 1
ATOM 2915 N N . ASN B 1 62 ? 16.088 -41.668 -20.442 1 94.65 62 ASN B N 1
ATOM 2916 C CA . ASN B 1 62 ? 14.966 -41.876 -21.35 1 94.65 62 ASN B CA 1
ATOM 2917 C C . ASN B 1 62 ? 14.284 -43.218 -21.102 1 94.65 62 ASN B C 1
ATOM 2919 O O . ASN B 1 62 ? 13.055 -43.306 -21.115 1 94.65 62 ASN B O 1
ATOM 2923 N N . ALA B 1 63 ? 15.093 -44.187 -20.846 1 96.03 63 ALA B N 1
ATOM 2924 C CA . ALA B 1 63 ? 14.583 -45.532 -20.594 1 96.03 63 ALA B CA 1
ATOM 2925 C C . ALA B 1 63 ? 13.783 -45.581 -19.295 1 96.03 63 ALA B C 1
ATOM 2927 O O . ALA B 1 63 ? 12.73 -46.218 -19.231 1 96.03 63 ALA B O 1
ATOM 2928 N N . ALA B 1 64 ? 14.302 -44.889 -18.317 1 96.93 64 ALA B N 1
ATOM 2929 C CA . ALA B 1 64 ? 13.633 -44.865 -17.018 1 96.93 64 ALA B CA 1
ATOM 2930 C C . ALA B 1 64 ? 12.292 -44.142 -17.105 1 96.93 64 ALA B C 1
ATOM 2932 O O . ALA B 1 64 ? 11.302 -44.584 -16.517 1 96.93 64 ALA B O 1
ATOM 2933 N N . LEU B 1 65 ? 12.246 -43.051 -17.792 1 96.61 65 LEU B N 1
ATOM 2934 C CA . LEU B 1 65 ? 11.01 -42.304 -17.999 1 96.61 65 LEU B CA 1
ATOM 2935 C C . LEU B 1 65 ? 9.98 -43.152 -18.737 1 96.61 65 LEU B C 1
ATOM 2937 O O . LEU B 1 65 ? 8.801 -43.159 -18.375 1 96.61 65 LEU B O 1
ATOM 2941 N N . ALA B 1 66 ? 10.409 -43.876 -19.799 1 97.22 66 ALA B N 1
ATOM 2942 C CA . ALA B 1 66 ? 9.538 -44.748 -20.583 1 97.22 66 ALA B CA 1
ATOM 2943 C C . ALA B 1 66 ? 8.948 -45.856 -19.715 1 97.22 66 ALA B C 1
ATOM 2945 O O . ALA B 1 66 ? 7.752 -46.144 -19.795 1 97.22 66 ALA B O 1
ATOM 2946 N N . GLN B 1 67 ? 9.836 -46.417 -18.904 1 97.55 67 GLN B N 1
ATOM 2947 C CA . GLN B 1 67 ? 9.414 -47.509 -18.033 1 97.55 67 GLN B CA 1
ATOM 2948 C C . GLN B 1 67 ? 8.365 -47.039 -17.03 1 97.55 67 GLN B C 1
ATOM 2950 O O . GLN B 1 67 ? 7.338 -47.695 -16.844 1 97.55 67 GLN B O 1
ATOM 2955 N N . ARG B 1 68 ? 8.563 -45.877 -16.435 1 97.07 68 ARG B N 1
ATOM 2956 C CA . ARG B 1 68 ? 7.642 -45.351 -15.432 1 97.07 68 ARG B CA 1
ATOM 2957 C C . ARG B 1 68 ? 6.306 -44.97 -16.061 1 97.07 68 ARG B C 1
ATOM 2959 O O . ARG B 1 68 ? 5.256 -45.103 -15.43 1 97.07 68 ARG B O 1
ATOM 2966 N N . ALA B 1 69 ? 6.368 -44.602 -17.295 1 97.29 69 ALA B N 1
ATOM 2967 C CA . ALA B 1 69 ? 5.16 -44.179 -17.998 1 97.29 69 ALA B CA 1
ATOM 2968 C C . ALA B 1 69 ? 4.48 -45.363 -18.68 1 97.29 69 ALA B C 1
ATOM 2970 O O . ALA B 1 69 ? 3.351 -45.245 -19.164 1 97.29 69 ALA B O 1
ATOM 2971 N N . GLY B 1 70 ? 5.067 -46.456 -18.765 1 97.04 70 GLY B N 1
ATOM 2972 C CA . GLY B 1 70 ? 4.531 -47.629 -19.436 1 97.04 70 GLY B CA 1
ATOM 2973 C C . GLY B 1 70 ? 4.455 -47.471 -20.943 1 97.04 70 GLY B C 1
ATOM 2974 O O . GLY B 1 70 ? 3.458 -47.85 -21.563 1 97.04 70 GLY B O 1
ATOM 2975 N N . VAL B 1 71 ? 5.529 -46.86 -21.474 1 97.58 71 VAL B N 1
ATOM 2976 C CA . VAL B 1 71 ? 5.544 -46.636 -22.916 1 97.58 71 VAL B CA 1
ATOM 2977 C C . VAL B 1 71 ? 6.918 -46.989 -23.48 1 97.58 71 VAL B C 1
ATOM 2979 O O . VAL B 1 71 ? 7.816 -47.394 -22.738 1 97.58 71 VAL B O 1
ATOM 2982 N N . SER B 1 72 ? 7.052 -46.865 -24.828 1 95.96 72 SER B N 1
ATOM 2983 C CA . SER B 1 72 ? 8.336 -47.087 -25.486 1 95.96 72 SER B CA 1
ATOM 2984 C C . SER B 1 72 ? 9.205 -45.835 -25.439 1 95.96 72 SER B C 1
ATOM 2986 O O . SER B 1 72 ? 8.698 -44.728 -25.243 1 95.96 72 SER B O 1
ATOM 2988 N N . GLU B 1 73 ? 10.504 -46.019 -25.528 1 96.18 73 GLU B N 1
ATOM 2989 C CA . GLU B 1 73 ? 11.425 -44.887 -25.552 1 96.18 73 GLU B CA 1
ATOM 2990 C C . GLU B 1 73 ? 11.104 -43.937 -26.702 1 96.18 73 GLU B C 1
ATOM 2992 O O . GLU B 1 73 ? 11.141 -42.716 -26.535 1 96.18 73 GLU B O 1
ATOM 2997 N N . PRO B 1 74 ? 10.77 -44.448 -27.857 1 96.33 74 PRO B N 1
ATOM 2998 C CA . PRO B 1 74 ? 10.385 -43.55 -28.948 1 96.33 74 PRO B CA 1
ATOM 2999 C C . PRO B 1 74 ? 9.163 -42.699 -28.61 1 96.33 74 PRO B C 1
ATOM 3001 O O . PRO B 1 74 ? 9.047 -41.564 -29.079 1 96.33 74 PRO B O 1
ATOM 3004 N N . THR B 1 75 ? 8.298 -43.231 -27.808 1 96.48 75 THR B N 1
ATOM 3005 C CA . THR B 1 75 ? 7.119 -42.487 -27.377 1 96.48 75 THR B CA 1
ATOM 3006 C C . THR B 1 75 ? 7.52 -41.274 -26.542 1 96.48 75 THR B C 1
ATOM 3008 O O . THR B 1 75 ? 6.895 -40.216 -26.636 1 96.48 75 THR B O 1
ATOM 3011 N N . VAL B 1 76 ? 8.573 -41.394 -25.704 1 97.7 76 VAL B N 1
ATOM 3012 C CA . VAL B 1 76 ? 9.09 -40.279 -24.919 1 97.7 76 VAL B CA 1
ATOM 3013 C C . VAL B 1 76 ? 9.63 -39.197 -25.852 1 97.7 76 VAL B C 1
ATOM 3015 O O . VAL B 1 76 ? 9.39 -38.006 -25.636 1 97.7 76 VAL B O 1
ATOM 3018 N N . THR B 1 77 ? 10.326 -39.638 -26.848 1 96.34 77 THR B N 1
ATOM 3019 C CA . THR B 1 77 ? 10.871 -38.696 -27.82 1 96.34 77 THR B CA 1
ATOM 3020 C C . THR B 1 77 ? 9.749 -37.971 -28.558 1 96.34 77 THR B C 1
ATOM 3022 O O . THR B 1 77 ? 9.82 -36.759 -28.769 1 96.34 77 THR B O 1
ATOM 3025 N N . ARG B 1 78 ? 8.735 -38.653 -28.928 1 95.74 78 ARG B N 1
ATOM 3026 C CA . ARG B 1 78 ? 7.597 -38.051 -29.616 1 95.74 78 ARG B CA 1
ATOM 3027 C C . ARG B 1 78 ? 6.874 -37.057 -28.713 1 95.74 78 ARG B C 1
ATOM 3029 O O . ARG B 1 78 ? 6.415 -36.011 -29.175 1 95.74 78 ARG B O 1
ATOM 3036 N N . PHE B 1 79 ? 6.803 -37.424 -27.53 1 96.52 79 PHE B N 1
ATOM 3037 C CA . PHE B 1 79 ? 6.215 -36.526 -26.542 1 96.52 79 PHE B CA 1
ATOM 3038 C C . PHE B 1 79 ? 6.965 -35.2 -26.501 1 96.52 79 PHE B C 1
ATOM 3040 O O . PHE B 1 79 ? 6.351 -34.132 -26.558 1 96.52 79 PHE B O 1
ATOM 3047 N N . CYS B 1 80 ? 8.263 -35.306 -26.38 1 96.43 80 CYS B N 1
ATOM 3048 C CA . CYS B 1 80 ? 9.091 -34.107 -26.307 1 96.43 80 CYS B CA 1
ATOM 3049 C C . CYS B 1 80 ? 8.906 -33.24 -27.547 1 96.43 80 CYS B C 1
ATOM 3051 O O . CYS B 1 80 ? 8.801 -32.017 -27.443 1 96.43 80 CYS B O 1
ATOM 3053 N N . ARG B 1 81 ? 8.766 -33.847 -28.629 1 94.23 81 ARG B N 1
ATOM 3054 C CA . ARG B 1 81 ? 8.566 -33.108 -29.871 1 94.23 81 ARG B CA 1
ATOM 3055 C C . ARG B 1 81 ? 7.169 -32.498 -29.926 1 94.23 81 ARG B C 1
ATOM 3057 O O . ARG B 1 81 ? 6.99 -31.388 -30.433 1 94.23 81 ARG B O 1
ATOM 3064 N N . ALA B 1 82 ? 6.249 -33.215 -29.403 1 94.31 82 ALA B N 1
ATOM 3065 C CA . ALA B 1 82 ? 4.861 -32.759 -29.412 1 94.31 82 ALA B CA 1
ATOM 3066 C C . ALA B 1 82 ? 4.695 -31.492 -28.577 1 94.31 82 ALA B C 1
ATOM 3068 O O . ALA B 1 82 ? 3.839 -30.655 -28.873 1 94.31 82 ALA B O 1
ATOM 3069 N N . ILE B 1 83 ? 5.566 -31.369 -27.593 1 93.57 83 ILE B N 1
ATOM 3070 C CA . ILE B 1 83 ? 5.415 -30.207 -26.724 1 93.57 83 ILE B CA 1
ATOM 3071 C C . ILE B 1 83 ? 6.383 -29.108 -27.159 1 93.57 83 ILE B C 1
ATOM 3073 O O . ILE B 1 83 ? 6.59 -28.132 -26.434 1 93.57 83 ILE B O 1
ATOM 3077 N N . GLY B 1 84 ? 7.049 -29.318 -28.323 1 90.06 84 GLY B N 1
ATOM 3078 C CA . GLY B 1 84 ? 7.809 -28.247 -28.948 1 90.06 84 GLY B CA 1
ATOM 3079 C C . GLY B 1 84 ? 9.299 -28.339 -28.682 1 90.06 84 GLY B C 1
ATOM 3080 O O . GLY B 1 84 ? 10.032 -27.368 -28.881 1 90.06 84 GLY B O 1
ATOM 3081 N N . CYS B 1 85 ? 9.726 -29.495 -28.154 1 93.68 85 CYS B N 1
ATOM 3082 C CA . CYS B 1 85 ? 11.156 -29.666 -27.924 1 93.68 85 CYS B CA 1
ATOM 3083 C C . CYS B 1 85 ? 11.815 -30.385 -29.095 1 93.68 85 CYS B C 1
ATOM 3085 O O . CYS B 1 85 ? 11.144 -31.081 -29.859 1 93.68 85 CYS B O 1
ATOM 3087 N N . GLU B 1 86 ? 13.055 -30.171 -29.199 1 92.68 86 GLU B N 1
ATOM 3088 C CA . GLU B 1 86 ? 13.801 -30.805 -30.281 1 92.68 86 GLU B CA 1
ATOM 3089 C C . GLU B 1 86 ? 14.017 -32.291 -30.006 1 92.68 86 GLU B C 1
ATOM 3091 O O . GLU B 1 86 ? 14.175 -33.083 -30.937 1 92.68 86 GLU B O 1
ATOM 3096 N N . GLY B 1 87 ? 14.029 -32.665 -28.8 1 93.2 87 GLY B N 1
ATOM 3097 C CA . GLY B 1 87 ? 14.249 -34.026 -28.337 1 93.2 87 GLY B CA 1
ATOM 3098 C C . GLY B 1 87 ? 14.272 -34.145 -26.825 1 93.2 87 GLY B C 1
ATOM 3099 O O . GLY B 1 87 ? 13.908 -33.203 -26.117 1 93.2 87 GLY B O 1
ATOM 3100 N N . VAL B 1 88 ? 14.679 -35.239 -26.377 1 94.91 88 VAL B N 1
ATOM 3101 C CA . VAL B 1 88 ? 14.654 -35.524 -24.947 1 94.91 88 VAL B CA 1
ATOM 3102 C C . VAL B 1 88 ? 15.697 -34.668 -24.231 1 94.91 88 VAL B C 1
ATOM 3104 O O . VAL B 1 88 ? 15.442 -34.151 -23.14 1 94.91 88 VAL B O 1
ATOM 3107 N N . ARG B 1 89 ? 16.79 -34.523 -24.815 1 93.27 89 ARG B N 1
ATOM 3108 C CA . ARG B 1 89 ? 17.85 -33.717 -24.219 1 93.27 89 ARG B CA 1
ATOM 3109 C C . ARG B 1 89 ? 17.409 -32.266 -24.058 1 93.27 89 ARG B C 1
ATOM 3111 O O . ARG B 1 89 ? 17.614 -31.662 -23.002 1 93.27 89 ARG B O 1
ATOM 3118 N N . ASP B 1 90 ? 16.914 -31.699 -25.09 1 93.35 90 ASP B N 1
ATOM 3119 C CA . ASP B 1 90 ? 16.391 -30.336 -25.059 1 93.35 90 ASP B CA 1
ATOM 3120 C C . ASP B 1 90 ? 15.298 -30.191 -24.003 1 93.35 90 ASP B C 1
ATOM 3122 O O . ASP B 1 90 ? 15.265 -29.202 -23.268 1 93.35 90 ASP B O 1
ATOM 3126 N N . PHE B 1 91 ? 14.421 -31.144 -23.986 1 93.9 91 PHE B N 1
ATOM 3127 C CA . PHE B 1 91 ? 13.332 -31.162 -23.017 1 93.9 91 PHE B CA 1
ATOM 3128 C C . PHE B 1 91 ? 13.875 -31.145 -21.593 1 93.9 91 PHE B C 1
ATOM 3130 O O . PHE B 1 91 ? 13.428 -30.352 -20.762 1 93.9 91 PHE B O 1
ATOM 3137 N N . LYS B 1 92 ? 14.784 -31.905 -21.288 1 91.93 92 LYS B N 1
ATOM 3138 C CA . LYS B 1 92 ? 15.361 -32.017 -19.951 1 91.93 92 LYS B CA 1
ATOM 3139 C C . LYS B 1 92 ? 16.092 -30.737 -19.558 1 91.93 92 LYS B C 1
ATOM 3141 O O . LYS B 1 92 ? 16.06 -30.329 -18.395 1 91.93 92 LYS B O 1
ATOM 3146 N N . LEU B 1 93 ? 16.736 -30.182 -20.463 1 88.36 93 LEU B N 1
ATOM 3147 C CA . LEU B 1 93 ? 17.413 -28.918 -20.194 1 88.36 93 LEU B CA 1
ATOM 3148 C C . LEU B 1 93 ? 16.412 -27.84 -19.793 1 88.36 93 LEU B C 1
ATOM 3150 O O . LEU B 1 93 ? 16.62 -27.13 -18.807 1 88.36 93 LEU B O 1
ATOM 3154 N N . LYS B 1 94 ? 15.406 -27.778 -20.542 1 87.35 94 LYS B N 1
ATOM 3155 C CA . LYS B 1 94 ? 14.369 -26.791 -20.255 1 87.35 94 LYS B CA 1
ATOM 3156 C C . LYS B 1 94 ? 13.689 -27.082 -18.92 1 87.35 94 LYS B C 1
ATOM 3158 O O . LYS B 1 94 ? 13.372 -26.16 -18.165 1 87.35 94 LYS B O 1
ATOM 3163 N N . LEU B 1 95 ? 13.453 -28.356 -18.7 1 88.43 95 LEU B N 1
ATOM 3164 C CA . LEU B 1 95 ? 12.843 -28.775 -17.442 1 88.43 95 LEU B CA 1
ATOM 3165 C C . LEU B 1 95 ? 13.743 -28.433 -16.26 1 88.43 95 LEU B C 1
ATOM 3167 O O . LEU B 1 95 ? 13.262 -27.992 -15.214 1 88.43 95 LEU B O 1
ATOM 3171 N N . ALA B 1 96 ? 15.029 -28.637 -16.386 1 83.28 96 ALA B N 1
ATOM 3172 C CA . ALA B 1 96 ? 15.996 -28.32 -15.339 1 83.28 96 ALA B CA 1
ATOM 3173 C C . ALA B 1 96 ? 15.992 -26.827 -15.022 1 83.28 96 ALA B C 1
ATOM 3175 O O . ALA B 1 96 ? 16.072 -26.434 -13.856 1 83.28 96 ALA B O 1
ATOM 3176 N N . GLN B 1 97 ? 15.886 -26.11 -16.008 1 76 97 GLN B N 1
ATOM 3177 C CA . GLN B 1 97 ? 15.84 -24.662 -15.831 1 76 97 GLN B CA 1
ATOM 3178 C C . GLN B 1 97 ? 14.588 -24.241 -15.067 1 76 97 GLN B C 1
ATOM 3180 O O . GLN B 1 97 ? 14.641 -23.342 -14.225 1 76 97 GLN B O 1
ATOM 3185 N N . SER B 1 98 ? 13.488 -24.936 -15.456 1 75.77 98 SER B N 1
ATOM 3186 C CA . SER B 1 98 ? 12.23 -24.64 -14.777 1 75.77 98 SER B CA 1
ATOM 3187 C C . SER B 1 98 ? 12.293 -25.029 -13.304 1 75.77 98 SER B C 1
ATOM 3189 O O . SER B 1 98 ? 11.661 -24.39 -12.46 1 75.77 98 SER B O 1
ATOM 3191 N N . LEU B 1 99 ? 12.965 -26.105 -12.995 1 74.85 99 LEU B N 1
ATOM 3192 C CA . LEU B 1 99 ? 13.098 -26.583 -11.623 1 74.85 99 LEU B CA 1
ATOM 3193 C C . LEU B 1 99 ? 13.882 -25.587 -10.774 1 74.85 99 LEU B C 1
ATOM 3195 O O . LEU B 1 99 ? 13.579 -25.397 -9.594 1 74.85 99 LEU B O 1
ATOM 3199 N N . VAL B 1 100 ? 14.913 -25.082 -11.275 1 64.45 100 VAL B N 1
ATOM 3200 C CA . VAL B 1 100 ? 15.733 -24.121 -10.545 1 64.45 100 VAL B CA 1
ATOM 3201 C C . VAL B 1 100 ? 14.875 -22.934 -10.111 1 64.45 100 VAL B C 1
ATOM 3203 O O . VAL B 1 100 ? 15.01 -22.441 -8.988 1 64.45 100 VAL B O 1
ATOM 3206 N N . VAL B 1 101 ? 13.999 -22.606 -10.99 1 60.19 101 VAL B N 1
ATOM 3207 C CA . VAL B 1 101 ? 13.172 -21.435 -10.719 1 60.19 101 VAL B CA 1
ATOM 3208 C C . VAL B 1 101 ? 11.994 -21.828 -9.831 1 60.19 101 VAL B C 1
ATOM 3210 O O . VAL B 1 101 ? 11.596 -21.069 -8.944 1 60.19 101 VAL B O 1
ATOM 3213 N N . GLY B 1 102 ? 11.499 -23.125 -10.08 1 58.84 102 GLY B N 1
ATOM 3214 C CA . GLY B 1 102 ? 10.184 -23.486 -9.575 1 58.84 102 GLY B CA 1
ATOM 3215 C C . GLY B 1 102 ? 10.236 -24.487 -8.436 1 58.84 102 GLY B C 1
ATOM 3216 O O . GLY B 1 102 ? 9.196 -24.921 -7.936 1 58.84 102 GLY B O 1
ATOM 3217 N N . ALA B 1 103 ? 11.441 -24.926 -8.042 1 57.85 103 ALA B N 1
ATOM 3218 C CA . ALA B 1 103 ? 11.452 -26.036 -7.093 1 57.85 103 ALA B CA 1
ATOM 3219 C C . ALA B 1 103 ? 10.585 -25.727 -5.876 1 57.85 103 ALA B C 1
ATOM 3221 O O . ALA B 1 103 ? 9.886 -26.605 -5.364 1 57.85 103 ALA B O 1
ATOM 3222 N N . LEU B 1 104 ? 10.617 -24.505 -5.508 1 57.32 104 LEU B N 1
ATOM 3223 C CA . LEU B 1 104 ? 9.834 -24.132 -4.334 1 57.32 104 LEU B CA 1
ATOM 3224 C C . LEU B 1 104 ? 8.34 -24.216 -4.628 1 57.32 104 LEU B C 1
ATOM 3226 O O . LEU B 1 104 ? 7.537 -24.452 -3.723 1 57.32 104 LEU B O 1
ATOM 3230 N N . TYR B 1 105 ? 8.024 -24.062 -5.87 1 59.94 105 TYR B N 1
ATOM 3231 C CA . TYR B 1 105 ? 6.612 -23.987 -6.227 1 59.94 105 TYR B CA 1
ATOM 3232 C C . TYR B 1 105 ? 6.098 -25.341 -6.701 1 59.94 105 TYR B C 1
ATOM 3234 O O . TYR B 1 105 ? 4.887 -25.545 -6.821 1 59.94 105 TYR B O 1
ATOM 3242 N N . LEU B 1 106 ? 7.06 -26.172 -7.131 1 58.36 106 LEU B N 1
ATOM 3243 C CA . LEU B 1 106 ? 6.703 -27.498 -7.622 1 58.36 106 LEU B CA 1
ATOM 3244 C C . LEU B 1 106 ? 6.579 -28.489 -6.469 1 58.36 106 LEU B C 1
ATOM 3246 O O . LEU B 1 106 ? 5.812 -29.451 -6.552 1 58.36 106 LEU B O 1
ATOM 3250 N N . ALA B 1 107 ? 7.604 -28.326 -5.539 1 50.04 107 ALA B N 1
ATOM 3251 C CA . ALA B 1 107 ? 7.66 -29.336 -4.486 1 50.04 107 ALA B CA 1
ATOM 3252 C C . ALA B 1 107 ? 6.412 -29.284 -3.609 1 50.04 107 ALA B C 1
ATOM 3254 O O . ALA B 1 107 ? 5.96 -30.312 -3.1 1 50.04 107 ALA B O 1
ATOM 3255 N N . THR B 1 108 ? 6.121 -28.129 -2.901 1 48.62 108 THR B N 1
ATOM 3256 C CA . THR B 1 108 ? 5.495 -28.142 -1.583 1 48.62 108 THR B CA 1
ATOM 3257 C C . THR B 1 108 ? 3.974 -28.141 -1.706 1 48.62 108 THR B C 1
ATOM 3259 O O . THR B 1 108 ? 3.388 -27.18 -2.207 1 48.62 108 THR B O 1
ATOM 3262 N N . LYS B 1 109 ? 3.337 -29.228 -2.08 1 47.99 109 LYS B N 1
ATOM 3263 C CA . LYS B 1 109 ? 1.962 -29.205 -1.587 1 47.99 109 LYS B CA 1
ATOM 3264 C C . LYS B 1 109 ? 1.894 -28.632 -0.174 1 47.99 109 LYS B C 1
ATOM 3266 O O . LYS B 1 109 ? 2.403 -29.237 0.772 1 47.99 109 LYS B O 1
ATOM 3271 N N . PRO B 1 110 ? 1.95 -27.433 -0.011 1 44.49 110 PRO B N 1
ATOM 3272 C CA . PRO B 1 110 ? 1.819 -27.114 1.412 1 44.49 110 PRO B CA 1
ATOM 3273 C C . PRO B 1 110 ? 0.72 -27.921 2.099 1 44.49 110 PRO B C 1
ATOM 3275 O O . PRO B 1 110 ? -0.404 -27.994 1.595 1 44.49 110 PRO B O 1
ATOM 3278 N N . GLN B 1 111 ? 1.079 -29.177 2.53 1 42.58 111 GLN B N 1
ATOM 3279 C CA . GLN B 1 111 ? 0.091 -29.777 3.422 1 42.58 111 GLN B CA 1
ATOM 3280 C C . GLN B 1 111 ? -0.514 -28.732 4.355 1 42.58 111 GLN B C 1
ATOM 3282 O O . GLN B 1 111 ? 0.211 -27.948 4.971 1 42.58 111 GLN B O 1
ATOM 3287 N N . PRO B 1 112 ? -1.711 -28.282 4.006 1 44.12 112 PRO B N 1
ATOM 3288 C CA . PRO B 1 112 ? -2.275 -27.553 5.144 1 44.12 112 PRO B CA 1
ATOM 3289 C C . PRO B 1 112 ? -1.783 -28.085 6.488 1 44.12 112 PRO B C 1
ATOM 3291 O O . PRO B 1 112 ? -1.646 -29.298 6.663 1 44.12 112 PRO B O 1
ATOM 3294 N N . THR B 1 113 ? -0.681 -27.694 6.988 1 39.1 113 THR B N 1
ATOM 3295 C CA . THR B 1 113 ? -0.459 -28.265 8.312 1 39.1 113 THR B CA 1
ATOM 3296 C C . THR B 1 113 ? -1.783 -28.663 8.959 1 39.1 113 THR B C 1
ATOM 3298 O O . THR B 1 113 ? -2.713 -27.857 9.026 1 39.1 113 THR B O 1
ATOM 3301 N N . ASN B 1 114 ? -2.19 -29.954 8.739 1 37.71 114 ASN B N 1
ATOM 3302 C CA . ASN B 1 114 ? -3.299 -30.625 9.409 1 37.71 114 ASN B CA 1
ATOM 3303 C C . ASN B 1 114 ? -3.531 -30.064 10.809 1 37.71 114 ASN B C 1
ATOM 3305 O O . ASN B 1 114 ? -3.976 -30.784 11.705 1 37.71 114 ASN B O 1
ATOM 3309 N N . ASN B 1 115 ? -2.828 -29.138 11.357 1 37.63 115 ASN B N 1
ATOM 3310 C CA . ASN B 1 115 ? -3.33 -29.044 12.723 1 37.63 115 ASN B CA 1
ATOM 3311 C C . ASN B 1 115 ? -4.853 -28.95 12.756 1 37.63 115 ASN B C 1
ATOM 3313 O O . ASN B 1 115 ? -5.451 -28.22 11.963 1 37.63 115 ASN B O 1
ATOM 3317 N N . ASP B 1 116 ? -5.598 -30.051 13.167 1 36.33 116 ASP B N 1
ATOM 3318 C CA . ASP B 1 116 ? -6.97 -30.354 13.564 1 36.33 116 ASP B CA 1
ATOM 3319 C C . ASP B 1 116 ? -7.76 -29.074 13.829 1 36.33 116 ASP B C 1
ATOM 3321 O O . ASP B 1 116 ? -8.889 -29.127 14.322 1 36.33 116 ASP B O 1
ATOM 3325 N N . SER B 1 117 ? -7.159 -28.039 14.489 1 37.95 117 SER B N 1
ATOM 3326 C CA . SER B 1 117 ? -8.209 -27.184 15.036 1 37.95 117 SER B CA 1
ATOM 3327 C C . SER B 1 117 ? -9.069 -26.588 13.927 1 37.95 117 SER B C 1
ATOM 3329 O O . SER B 1 117 ? -8.596 -26.389 12.806 1 37.95 117 SER B O 1
ATOM 3331 N N . GLY B 1 118 ? -10.326 -26.691 13.72 1 44.46 118 GLY B N 1
ATOM 3332 C CA . GLY B 1 118 ? -11.385 -25.959 13.043 1 44.46 118 GLY B CA 1
ATOM 3333 C C . GLY B 1 118 ? -10.887 -24.723 12.319 1 44.46 118 GLY B C 1
ATOM 3334 O O . GLY B 1 118 ? -11.682 -23.95 11.78 1 44.46 118 GLY B O 1
ATOM 3335 N N . GLY B 1 119 ? -9.525 -24.105 12.468 1 55.48 119 GLY B N 1
ATOM 3336 C CA . GLY B 1 119 ? -9.037 -22.772 12.153 1 55.48 119 GLY B CA 1
ATOM 3337 C C . GLY B 1 119 ? -8.38 -22.685 10.788 1 55.48 119 GLY B C 1
ATOM 3338 O O . GLY B 1 119 ? -8.127 -23.708 10.149 1 55.48 119 GLY B O 1
ATOM 3339 N N . MET B 1 120 ? -8.495 -21.643 9.883 1 74.97 120 MET B N 1
ATOM 3340 C CA . MET B 1 120 ? -7.82 -21.264 8.645 1 74.97 120 MET B CA 1
ATOM 3341 C C . MET B 1 120 ? -6.308 -21.406 8.784 1 74.97 120 MET B C 1
ATOM 3343 O O . MET B 1 120 ? -5.676 -20.657 9.53 1 74.97 120 MET B O 1
ATOM 3347 N N . PRO B 1 121 ? -5.7 -22.591 8.332 1 74.52 121 PRO B N 1
ATOM 3348 C CA . PRO B 1 121 ? -4.278 -22.892 8.513 1 74.52 121 PRO B CA 1
ATOM 3349 C C . PRO B 1 121 ? -3.379 -21.694 8.213 1 74.52 121 PRO B C 1
ATOM 3351 O O . PRO B 1 121 ? -2.266 -21.607 8.737 1 74.52 121 PRO B O 1
ATOM 3354 N N . PHE B 1 122 ? -3.851 -20.827 7.484 1 86.11 122 PHE B N 1
ATOM 3355 C CA . PHE B 1 122 ? -2.984 -19.726 7.08 1 86.11 122 PHE B CA 1
ATOM 3356 C C . PHE B 1 122 ? -3.148 -18.535 8.016 1 86.11 122 PHE B C 1
ATOM 3358 O O . PHE B 1 122 ? -2.379 -17.575 7.949 1 86.11 122 PHE B O 1
ATOM 3365 N N . TRP B 1 123 ? -4.092 -18.649 8.91 1 91 123 TRP B N 1
ATOM 3366 C CA . TRP B 1 123 ? -4.402 -17.525 9.786 1 91 123 TRP B CA 1
ATOM 3367 C C . TRP B 1 123 ? -3.195 -17.152 10.641 1 91 123 TRP B C 1
ATOM 3369 O O . TRP B 1 123 ? -2.71 -16.02 10.581 1 91 123 TRP B O 1
ATOM 3379 N N . ASN B 1 124 ? -2.633 -18.109 11.349 1 88.72 124 ASN B N 1
ATOM 3380 C CA . ASN B 1 124 ? -1.485 -17.888 12.223 1 88.72 124 ASN B CA 1
ATOM 3381 C C . ASN B 1 124 ? -0.232 -17.541 11.426 1 88.72 124 ASN B C 1
ATOM 3383 O O . ASN 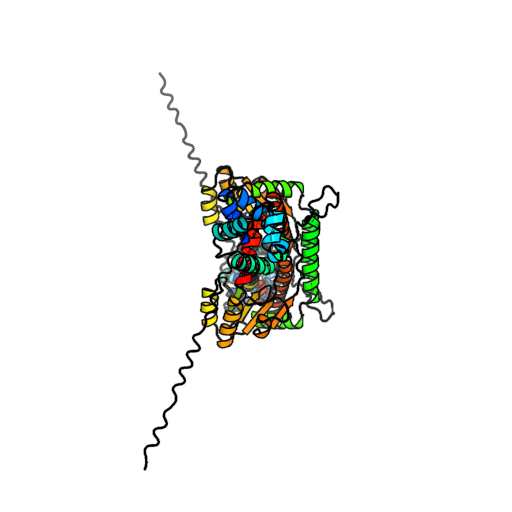B 1 124 ? 0.601 -16.755 11.881 1 88.72 124 ASN B O 1
ATOM 3387 N N . ALA B 1 125 ? -0.145 -18.115 10.321 1 88.99 125 ALA B N 1
ATOM 3388 C CA . ALA B 1 125 ? 1.018 -17.844 9.48 1 88.99 125 ALA B CA 1
ATOM 3389 C C . ALA B 1 125 ? 1.034 -16.389 9.019 1 88.99 125 ALA B C 1
ATOM 3391 O O . ALA B 1 125 ? 2.073 -15.726 9.072 1 88.99 125 ALA B O 1
ATOM 3392 N N . VAL B 1 126 ? -0.13 -15.912 8.603 1 92.53 126 VAL B N 1
ATOM 3393 C CA . VAL B 1 126 ? -0.217 -14.549 8.09 1 92.53 126 VAL B CA 1
ATOM 3394 C C . VAL B 1 126 ? 0.119 -13.556 9.2 1 92.53 126 VAL B C 1
ATOM 3396 O O . VAL B 1 126 ? 0.982 -12.692 9.028 1 92.53 126 VAL B O 1
ATOM 3399 N N . PHE B 1 127 ? -0.502 -13.673 10.37 1 94.93 127 PHE B N 1
ATOM 3400 C CA . PHE B 1 127 ? -0.269 -12.731 11.459 1 94.93 127 PHE B CA 1
ATOM 3401 C C . PHE B 1 127 ? 1.118 -12.931 12.059 1 94.93 127 PHE B C 1
ATOM 3403 O O . PHE B 1 127 ? 1.791 -11.961 12.416 1 94.93 127 PHE B O 1
ATOM 3410 N N . GLY B 1 128 ? 1.515 -14.166 12.241 1 92.97 128 GLY B N 1
ATOM 3411 C CA . GLY B 1 128 ? 2.846 -14.442 12.758 1 92.97 128 GLY B CA 1
ATOM 3412 C C . GLY B 1 128 ? 3.952 -13.852 11.904 1 92.97 128 GLY B C 1
ATOM 3413 O O . GLY B 1 128 ? 4.889 -13.243 12.426 1 92.97 128 GLY B O 1
ATOM 3414 N N . GLU B 1 129 ? 3.839 -14.013 10.61 1 92.62 129 GLU B N 1
ATOM 3415 C CA . GLU B 1 129 ? 4.846 -13.483 9.696 1 92.62 129 GLU B CA 1
ATOM 3416 C C . GLU B 1 129 ? 4.825 -11.957 9.675 1 92.62 129 GLU B C 1
ATOM 3418 O O . GLU B 1 129 ? 5.872 -11.318 9.553 1 92.62 129 GLU B O 1
ATOM 3423 N N . ALA B 1 130 ? 3.621 -11.376 9.726 1 95.28 130 ALA B N 1
ATOM 3424 C CA . ALA B 1 130 ? 3.511 -9.921 9.792 1 95.28 130 ALA B CA 1
ATOM 3425 C C . ALA B 1 130 ? 4.208 -9.374 11.035 1 95.28 130 ALA B C 1
ATOM 3427 O O . ALA B 1 130 ? 4.973 -8.411 10.952 1 95.28 130 ALA B O 1
ATOM 3428 N N . ARG B 1 131 ? 3.957 -10.004 12.189 1 95.82 131 ARG B N 1
ATOM 3429 C CA . ARG B 1 131 ? 4.572 -9.58 13.443 1 95.82 131 ARG B CA 1
ATOM 3430 C C . ARG B 1 131 ? 6.087 -9.743 13.392 1 95.82 131 ARG B C 1
ATOM 3432 O O . ARG B 1 131 ? 6.825 -8.883 13.877 1 95.82 131 ARG B O 1
ATOM 3439 N N . ARG B 1 132 ? 6.52 -10.789 12.837 1 93.8 132 ARG B N 1
ATOM 3440 C CA . ARG B 1 132 ? 7.955 -11.024 12.705 1 93.8 132 ARG B CA 1
ATOM 3441 C C . ARG B 1 132 ? 8.604 -9.963 11.822 1 93.8 132 ARG B C 1
ATOM 3443 O O . ARG B 1 132 ? 9.694 -9.476 12.128 1 93.8 132 ARG B O 1
ATOM 3450 N N . ALA B 1 133 ? 7.941 -9.686 10.727 1 95.72 133 ALA B N 1
ATOM 3451 C CA . ALA B 1 133 ? 8.461 -8.655 9.832 1 95.72 133 ALA B CA 1
ATOM 3452 C C . ALA B 1 133 ? 8.626 -7.326 10.565 1 95.72 133 ALA B C 1
ATOM 3454 O O . ALA B 1 133 ? 9.636 -6.639 10.396 1 95.72 133 ALA B O 1
ATOM 3455 N N . LEU B 1 134 ? 7.622 -6.958 11.382 1 97.05 134 LEU B N 1
ATOM 3456 C CA . LEU B 1 134 ? 7.696 -5.724 12.157 1 97.05 134 LEU B CA 1
ATOM 3457 C C . LEU B 1 134 ? 8.843 -5.781 13.16 1 97.05 134 LEU B C 1
ATOM 3459 O O . LEU B 1 134 ? 9.55 -4.791 13.358 1 97.05 134 LEU B O 1
ATOM 3463 N N . GLN B 1 135 ? 9.013 -6.922 13.765 1 95.88 135 GLN B N 1
ATOM 3464 C CA . GLN B 1 135 ? 10.096 -7.104 14.725 1 95.88 135 GLN B CA 1
ATOM 3465 C C . GLN B 1 135 ? 11.458 -6.945 14.056 1 95.88 135 GLN B C 1
ATOM 3467 O O . GLN B 1 135 ? 12.356 -6.307 14.608 1 95.88 135 GLN B O 1
ATOM 3472 N N . GLU B 1 136 ? 11.579 -7.514 12.927 1 95.61 136 GLU B N 1
ATOM 3473 C CA . GLU B 1 136 ? 12.833 -7.397 12.188 1 95.61 136 GLU B CA 1
ATOM 3474 C C . GLU B 1 136 ? 13.117 -5.946 11.81 1 95.61 136 GLU B C 1
ATOM 3476 O O . GLU B 1 136 ? 14.256 -5.485 11.907 1 95.61 136 GLU B O 1
ATOM 3481 N N . ALA B 1 137 ? 12.107 -5.24 11.36 1 96.91 137 ALA B N 1
ATOM 3482 C CA . ALA B 1 137 ? 12.272 -3.829 11.02 1 96.91 137 ALA B CA 1
ATOM 3483 C C . ALA B 1 137 ? 12.734 -3.024 12.231 1 96.91 137 ALA B C 1
ATOM 3485 O O . ALA B 1 137 ? 13.649 -2.204 12.127 1 96.91 137 ALA B O 1
ATOM 3486 N N . GLU B 1 138 ? 12.104 -3.244 13.361 1 96.37 138 GLU B N 1
ATOM 3487 C CA . GLU B 1 138 ? 12.425 -2.524 14.59 1 96.37 138 GLU B CA 1
ATOM 3488 C C . GLU B 1 138 ? 13.873 -2.763 15.007 1 96.37 138 GLU B C 1
ATOM 3490 O O . GLU B 1 138 ? 14.539 -1.853 15.506 1 96.37 138 GLU B O 1
ATOM 3495 N N . ARG B 1 139 ? 14.361 -3.898 14.719 1 95.19 139 ARG B N 1
ATOM 3496 C CA . ARG B 1 139 ? 15.701 -4.301 15.133 1 95.19 139 ARG B CA 1
ATOM 3497 C C . ARG B 1 139 ? 16.75 -3.816 14.138 1 95.19 139 ARG B C 1
ATOM 3499 O O . ARG B 1 139 ? 17.873 -3.484 14.523 1 95.19 139 ARG B O 1
ATOM 3506 N N . GLN B 1 140 ? 16.392 -3.764 12.901 1 96.77 140 GLN B N 1
ATOM 3507 C CA . GLN B 1 140 ? 17.423 -3.654 11.875 1 96.77 140 GLN B CA 1
ATOM 3508 C C . GLN B 1 140 ? 17.552 -2.218 11.377 1 96.77 140 GLN B C 1
ATOM 3510 O O . GLN B 1 140 ? 18.623 -1.805 10.927 1 96.77 140 GLN B O 1
ATOM 3515 N N . ILE B 1 141 ? 16.478 -1.469 11.392 1 96.84 141 ILE B N 1
ATOM 3516 C CA . ILE B 1 141 ? 16.549 -0.109 10.867 1 96.84 141 ILE B CA 1
ATOM 3517 C C . ILE B 1 141 ? 17.477 0.733 11.739 1 96.84 141 ILE B C 1
ATOM 3519 O O . ILE B 1 141 ? 17.336 0.757 12.964 1 96.84 141 ILE B O 1
ATOM 3523 N N . ASP B 1 142 ? 18.424 1.392 11.169 1 96.31 142 ASP B N 1
ATOM 3524 C CA . ASP B 1 142 ? 19.412 2.219 11.855 1 96.31 142 ASP B CA 1
ATOM 3525 C C . ASP B 1 142 ? 18.864 3.618 12.127 1 96.31 142 ASP B C 1
ATOM 3527 O O . ASP B 1 142 ? 18.616 4.385 11.195 1 96.31 142 ASP B O 1
ATOM 3531 N N . PRO B 1 143 ? 18.744 3.971 13.383 1 95.91 143 PRO B N 1
ATOM 3532 C CA . PRO B 1 143 ? 18.228 5.303 13.706 1 95.91 143 PRO B CA 1
ATOM 3533 C C . PRO B 1 143 ? 19.07 6.424 13.101 1 95.91 143 PRO B C 1
ATOM 3535 O O . PRO B 1 143 ? 18.537 7.477 12.743 1 95.91 143 PRO B O 1
ATOM 3538 N N . GLY B 1 144 ? 20.367 6.221 13.05 1 96.7 144 GLY B N 1
ATOM 3539 C CA . GLY B 1 144 ? 21.224 7.224 12.438 1 96.7 144 GLY B CA 1
ATOM 3540 C C . GLY B 1 144 ? 20.931 7.443 10.966 1 96.7 144 GLY B C 1
ATOM 3541 O O . GLY B 1 144 ? 20.864 8.583 10.503 1 96.7 144 GLY B O 1
ATOM 3542 N N . GLN B 1 145 ? 20.75 6.346 10.245 1 97.92 145 GLN B N 1
ATOM 3543 C CA . GLN B 1 145 ? 20.392 6.434 8.833 1 97.92 145 GLN B CA 1
ATOM 3544 C C . GLN B 1 145 ? 19.016 7.069 8.653 1 97.92 145 GLN B C 1
ATOM 3546 O O . GLN B 1 145 ? 18.801 7.841 7.716 1 97.92 145 GLN B O 1
ATOM 3551 N N . LEU B 1 146 ? 18.144 6.701 9.539 1 97.77 146 LEU B N 1
ATOM 3552 C CA . LEU B 1 146 ? 16.806 7.28 9.493 1 97.77 146 LEU B CA 1
ATOM 3553 C C . LEU B 1 146 ? 16.863 8.795 9.661 1 97.77 146 LEU B C 1
ATOM 3555 O O . LEU B 1 146 ? 16.18 9.529 8.944 1 97.77 146 LEU B O 1
ATOM 3559 N N . GLN B 1 147 ? 17.62 9.286 10.594 1 96.86 147 GLN B N 1
ATOM 3560 C CA . GLN B 1 147 ? 17.754 10.72 10.827 1 96.86 147 GLN B CA 1
ATOM 3561 C C . GLN B 1 147 ? 18.357 11.421 9.613 1 96.86 147 GLN B C 1
ATOM 3563 O O . GLN B 1 147 ? 17.905 12.5 9.225 1 96.86 147 GLN B O 1
ATOM 3568 N N . ARG B 1 148 ? 19.349 10.84 9.063 1 97.97 148 ARG B N 1
ATOM 3569 C CA . ARG B 1 148 ? 19.966 11.402 7.865 1 97.97 148 ARG B CA 1
ATOM 3570 C C . ARG B 1 148 ? 18.97 11.462 6.712 1 97.97 148 ARG B C 1
ATOM 3572 O O . ARG B 1 148 ? 18.918 12.452 5.98 1 97.97 148 ARG B O 1
ATOM 3579 N N . ALA B 1 149 ? 18.227 10.402 6.522 1 98.51 149 ALA B N 1
ATOM 3580 C CA . ALA B 1 149 ? 17.2 10.36 5.484 1 98.51 149 ALA B CA 1
ATOM 3581 C C . ALA B 1 149 ? 16.178 11.477 5.679 1 98.51 149 ALA B C 1
ATOM 3583 O O . ALA B 1 149 ? 15.824 12.175 4.726 1 98.51 149 ALA B O 1
ATOM 3584 N N . ALA B 1 150 ? 15.726 11.6 6.901 1 97.56 150 ALA B N 1
ATOM 3585 C CA . ALA B 1 150 ? 14.737 12.627 7.219 1 97.56 150 ALA B CA 1
ATOM 3586 C C . ALA B 1 150 ? 15.267 14.02 6.892 1 97.56 150 ALA B C 1
ATOM 3588 O O . ALA B 1 150 ? 14.527 14.872 6.395 1 97.56 150 ALA B O 1
ATOM 3589 N N . GLU B 1 151 ? 16.481 14.254 7.176 1 97.76 151 GLU B N 1
ATOM 3590 C CA . GLU B 1 151 ? 17.109 15.539 6.882 1 97.76 151 GLU B CA 1
ATOM 3591 C C . GLU B 1 151 ? 17.144 15.805 5.379 1 97.76 151 GLU B C 1
ATOM 3593 O O . GLU B 1 151 ? 16.835 16.912 4.932 1 97.76 151 GLU B O 1
ATOM 3598 N N . LEU B 1 152 ? 17.502 14.804 4.645 1 98.44 152 LEU B N 1
ATOM 3599 C CA . LEU B 1 152 ? 17.564 14.939 3.194 1 98.44 152 LEU B CA 1
ATOM 3600 C C . LEU B 1 152 ? 16.183 15.233 2.617 1 98.44 152 LEU B C 1
ATOM 3602 O O . LEU B 1 152 ? 16.043 16.084 1.736 1 98.44 152 LEU B O 1
ATOM 3606 N N . ILE B 1 153 ? 15.192 14.56 3.087 1 98.61 153 ILE B N 1
ATOM 3607 C CA . ILE B 1 153 ? 13.832 14.75 2.593 1 98.61 153 ILE B CA 1
ATOM 3608 C C . ILE B 1 153 ? 13.353 16.16 2.931 1 98.61 153 ILE B C 1
ATOM 3610 O O . ILE B 1 153 ? 12.783 16.849 2.082 1 98.61 153 ILE B O 1
ATOM 3614 N N . ALA B 1 154 ? 13.617 16.59 4.135 1 97.6 154 ALA B N 1
ATOM 3615 C CA . ALA B 1 154 ? 13.121 17.87 4.635 1 97.6 154 ALA B CA 1
ATOM 3616 C C . ALA B 1 154 ? 13.721 19.034 3.852 1 97.6 154 ALA B C 1
ATOM 3618 O O . ALA B 1 154 ? 13.112 20.102 3.751 1 97.6 154 ALA B O 1
ATOM 3619 N N . THR B 1 155 ? 14.868 18.831 3.297 1 97.05 155 THR B N 1
ATOM 3620 C CA . THR B 1 155 ? 15.575 19.942 2.67 1 97.05 155 THR B CA 1
ATOM 3621 C C . THR B 1 155 ? 15.554 19.809 1.15 1 97.05 155 THR B C 1
ATOM 3623 O O . THR B 1 155 ? 16.047 20.686 0.438 1 97.05 155 THR B O 1
ATOM 3626 N N . ALA B 1 156 ? 14.98 18.755 0.617 1 98.08 156 ALA B N 1
ATOM 3627 C CA . ALA B 1 156 ? 14.976 18.518 -0.824 1 98.08 156 ALA B CA 1
ATOM 3628 C C . ALA B 1 156 ? 14.049 19.497 -1.539 1 98.08 156 ALA B C 1
ATOM 3630 O O . ALA B 1 156 ? 12.973 19.825 -1.034 1 98.08 156 ALA B O 1
ATOM 3631 N N . ARG B 1 157 ? 14.468 19.949 -2.689 1 97.52 157 ARG B N 1
ATOM 3632 C CA . ARG B 1 157 ? 13.603 20.765 -3.534 1 97.52 157 ARG B CA 1
ATOM 3633 C C . ARG B 1 157 ? 12.399 19.964 -4.02 1 97.52 157 ARG B C 1
ATOM 3635 O O . ARG B 1 157 ? 11.272 20.462 -4.013 1 97.52 157 ARG B O 1
ATOM 3642 N N . GLN B 1 158 ? 12.704 18.784 -4.442 1 98.04 158 GLN B N 1
ATOM 3643 C CA . GLN B 1 158 ? 11.671 17.828 -4.828 1 98.04 158 GLN B CA 1
ATOM 3644 C C . GLN B 1 158 ? 12.112 16.396 -4.543 1 98.04 158 GLN B C 1
ATOM 3646 O O . GLN B 1 158 ? 13.31 16.104 -4.51 1 98.04 158 GLN B O 1
ATOM 3651 N N . VAL B 1 159 ? 11.167 15.594 -4.322 1 98.7 159 VAL B N 1
ATOM 3652 C CA . VAL B 1 159 ? 11.4 14.182 -4.035 1 98.7 159 VAL B CA 1
ATOM 3653 C C . VAL B 1 159 ? 10.694 13.319 -5.078 1 98.7 159 VAL B C 1
ATOM 3655 O O . VAL B 1 159 ? 9.549 13.591 -5.447 1 98.7 159 VAL B O 1
ATOM 3658 N N . THR B 1 160 ? 11.365 12.393 -5.635 1 98.68 160 THR B N 1
ATOM 3659 C CA . THR B 1 160 ? 10.738 11.381 -6.478 1 98.68 160 THR B CA 1
ATOM 3660 C C . THR B 1 160 ? 10.957 9.985 -5.902 1 98.68 160 THR B C 1
ATOM 3662 O O . THR B 1 160 ? 12.04 9.678 -5.4 1 98.68 160 THR B O 1
ATOM 3665 N N . VAL B 1 161 ? 9.914 9.174 -5.953 1 98.81 161 VAL B N 1
ATOM 3666 C CA . VAL B 1 161 ? 9.998 7.822 -5.408 1 98.81 161 VAL B CA 1
ATOM 3667 C C . VAL B 1 161 ? 9.916 6.802 -6.542 1 98.81 161 VAL B C 1
ATOM 3669 O O . VAL B 1 161 ? 9.017 6.872 -7.384 1 98.81 161 VAL B O 1
ATOM 3672 N N . PHE B 1 162 ? 10.852 5.902 -6.593 1 98.46 162 PHE B N 1
ATOM 3673 C 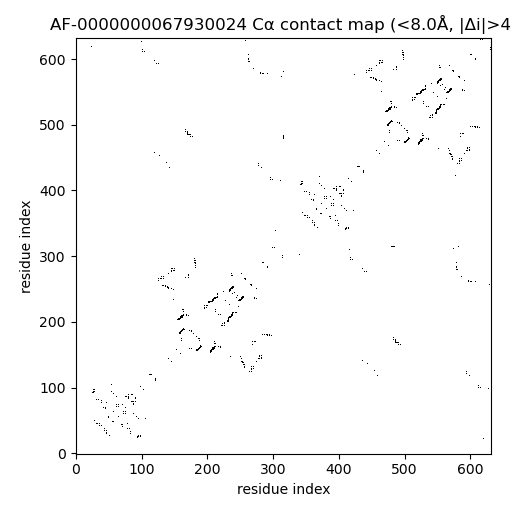CA . PHE B 1 162 ? 10.875 4.815 -7.564 1 98.46 162 PHE B CA 1
ATOM 3674 C C . PHE B 1 162 ? 10.519 3.489 -6.901 1 98.46 162 PHE B C 1
ATOM 3676 O O . PHE B 1 162 ? 11.078 3.14 -5.859 1 98.46 162 PHE B O 1
ATOM 3683 N N . GLY B 1 163 ? 9.644 2.79 -7.361 1 97.14 163 GLY B N 1
ATOM 3684 C CA . GLY B 1 163 ? 9.264 1.439 -6.98 1 97.14 163 GLY B CA 1
ATOM 3685 C C . GLY B 1 163 ? 8.623 0.658 -8.112 1 97.14 163 GLY B C 1
ATOM 3686 O O . GLY B 1 163 ? 7.841 1.21 -8.889 1 97.14 163 GLY B O 1
ATOM 3687 N N . LEU B 1 164 ? 8.933 -0.616 -8.193 1 92.03 164 LEU B N 1
ATOM 3688 C CA . LEU B 1 164 ? 8.458 -1.426 -9.31 1 92.03 164 LEU B CA 1
ATOM 3689 C C . LEU B 1 164 ? 8.049 -2.817 -8.838 1 92.03 164 LEU B C 1
ATOM 3691 O O . LEU B 1 164 ? 8.671 -3.377 -7.932 1 92.03 164 LEU B O 1
ATOM 3695 N N . GLY B 1 165 ? 7.012 -3.412 -9.485 1 86.48 165 GLY B N 1
ATOM 3696 C CA . GLY B 1 165 ? 6.716 -4.823 -9.299 1 86.48 165 GLY B CA 1
ATOM 3697 C C . GLY B 1 165 ? 5.58 -5.071 -8.325 1 86.48 165 GLY B C 1
ATOM 3698 O O . GLY B 1 165 ? 5.543 -6.105 -7.656 1 86.48 165 GLY B O 1
ATOM 3699 N N . GLY B 1 166 ? 4.654 -4.393 -8.083 1 88.46 166 GLY B N 1
ATOM 3700 C CA . GLY B 1 166 ? 3.467 -4.544 -7.257 1 88.46 166 GLY B CA 1
ATOM 3701 C C . GLY B 1 166 ? 3.64 -3.984 -5.857 1 88.46 166 GLY B C 1
ATOM 3702 O O . GLY B 1 166 ? 3.336 -2.815 -5.609 1 88.46 166 GLY B O 1
ATOM 3703 N N . SER B 1 167 ? 4.456 -4.822 -5.038 1 90.49 167 SER B N 1
ATOM 3704 C CA . SER B 1 167 ? 4.623 -4.385 -3.655 1 90.49 167 SER B CA 1
ATOM 3705 C C . SER B 1 167 ? 5.38 -3.063 -3.581 1 90.49 167 SER B C 1
ATOM 3707 O O . SER B 1 167 ? 4.939 -2.127 -2.91 1 90.49 167 SER B O 1
ATOM 3709 N N . SER B 1 168 ? 6.453 -2.985 -4.317 1 95.11 168 SER B N 1
ATOM 3710 C CA . SER B 1 168 ? 7.26 -1.77 -4.285 1 95.11 168 SER B CA 1
ATOM 3711 C C . SER B 1 168 ? 6.522 -0.599 -4.926 1 95.11 168 SER B C 1
ATOM 3713 O O . SER B 1 168 ? 6.672 0.546 -4.495 1 95.11 168 SER B O 1
ATOM 3715 N N . SER B 1 169 ? 5.747 -0.896 -6.001 1 95.53 169 SER B N 1
ATOM 3716 C CA . SER B 1 169 ? 4.927 0.146 -6.609 1 95.53 169 SER B CA 1
ATOM 3717 C C . SER B 1 169 ? 3.921 0.711 -5.611 1 95.53 169 SER B C 1
ATOM 3719 O O . SER B 1 169 ? 3.763 1.929 -5.503 1 95.53 169 SER B O 1
ATOM 3721 N N . ALA B 1 170 ? 3.253 -0.206 -4.913 1 94.76 170 ALA B N 1
ATOM 3722 C CA . ALA B 1 170 ? 2.274 0.219 -3.915 1 94.76 170 ALA B CA 1
ATOM 3723 C C . ALA B 1 170 ? 2.938 1.027 -2.804 1 94.76 170 ALA B C 1
ATOM 3725 O O . ALA B 1 170 ? 2.396 2.04 -2.355 1 94.76 170 ALA B O 1
ATOM 3726 N N . LEU B 1 171 ? 4.068 0.62 -2.377 1 96.63 171 LEU B N 1
ATOM 3727 C CA . LEU B 1 171 ? 4.786 1.303 -1.306 1 96.63 171 LEU B CA 1
ATOM 3728 C C . LEU B 1 171 ? 5.28 2.67 -1.768 1 96.63 171 LEU B C 1
ATOM 3730 O O . LEU B 1 171 ? 5.336 3.614 -0.978 1 96.63 171 LEU B O 1
ATOM 3734 N N . ALA B 1 172 ? 5.659 2.744 -3.046 1 97.56 172 ALA B N 1
ATOM 3735 C CA . ALA B 1 172 ? 6.048 4.042 -3.592 1 97.56 172 ALA B CA 1
ATOM 3736 C C . ALA B 1 172 ? 4.888 5.032 -3.53 1 97.56 172 ALA B C 1
ATOM 3738 O O . ALA B 1 172 ? 5.063 6.177 -3.106 1 97.56 172 ALA B O 1
ATOM 3739 N N . GLN B 1 173 ? 3.76 4.576 -3.92 1 95.6 173 GLN B N 1
ATOM 3740 C CA . GLN B 1 173 ? 2.572 5.42 -3.843 1 95.6 173 GLN B CA 1
ATOM 3741 C C . GLN B 1 173 ? 2.257 5.797 -2.399 1 95.6 173 GLN B C 1
ATOM 3743 O O . GLN B 1 173 ? 1.928 6.95 -2.11 1 95.6 173 GLN B O 1
ATOM 3748 N N . GLU B 1 174 ? 2.338 4.815 -1.537 1 95.48 174 GLU B N 1
ATOM 3749 C CA . GLU B 1 174 ? 2.14 5.063 -0.112 1 95.48 174 GLU B CA 1
ATOM 3750 C C . GLU B 1 174 ? 3.076 6.158 0.393 1 95.48 174 GLU B C 1
ATOM 3752 O O . GLU B 1 174 ? 2.664 7.026 1.166 1 95.48 174 GLU B O 1
ATOM 3757 N N . THR B 1 175 ? 4.266 6.08 -0.024 1 97.45 175 THR B N 1
ATOM 3758 C CA . THR B 1 175 ? 5.26 7.066 0.387 1 97.45 175 THR B CA 1
ATOM 3759 C C . THR B 1 175 ? 4.854 8.465 -0.069 1 97.45 175 THR B C 1
ATOM 3761 O O . THR B 1 175 ? 4.928 9.421 0.706 1 97.45 175 THR B O 1
ATOM 3764 N N . GLN B 1 176 ? 4.444 8.548 -1.294 1 97.25 176 GLN B N 1
ATOM 3765 C CA . GLN B 1 176 ? 3.978 9.828 -1.817 1 97.25 176 GLN B CA 1
ATOM 3766 C C . GLN B 1 176 ? 2.795 10.355 -1.01 1 97.25 176 GLN B C 1
ATOM 3768 O O . GLN B 1 176 ? 2.746 11.538 -0.669 1 97.25 176 GLN B O 1
ATOM 3773 N N . TYR B 1 177 ? 1.905 9.46 -0.67 1 94.14 177 TYR B N 1
ATOM 3774 C CA . TYR B 1 177 ? 0.701 9.863 0.048 1 94.14 177 TYR B CA 1
ATOM 3775 C C . TYR B 1 177 ? 1.038 10.333 1.458 1 94.14 177 TYR B C 1
ATOM 3777 O O . TYR B 1 177 ? 0.325 11.16 2.03 1 94.14 177 TYR B O 1
ATOM 3785 N N . ARG B 1 178 ? 2.087 9.918 2.021 1 94.69 178 ARG B N 1
ATOM 3786 C CA . ARG B 1 178 ? 2.478 10.306 3.372 1 94.69 178 ARG B CA 1
ATOM 3787 C C . ARG B 1 178 ? 3.225 11.635 3.366 1 94.69 178 ARG B C 1
ATOM 3789 O O . ARG B 1 178 ? 2.91 12.534 4.149 1 94.69 178 ARG B O 1
ATOM 3796 N N . LEU B 1 179 ? 4.07 11.75 2.475 1 96.76 179 LEU B N 1
ATOM 3797 C CA . LEU B 1 179 ? 5.008 12.865 2.559 1 96.76 179 LEU B CA 1
ATOM 3798 C C . LEU B 1 179 ? 4.391 14.138 1.992 1 96.76 179 LEU B C 1
ATOM 3800 O O . LEU B 1 179 ? 4.721 15.242 2.431 1 96.76 179 LEU B O 1
ATOM 3804 N N . PHE B 1 180 ? 3.483 14.033 0.977 1 95.85 180 PHE B N 1
ATOM 3805 C CA . PHE B 1 180 ? 2.908 15.252 0.419 1 95.85 180 PHE B CA 1
ATOM 3806 C C . PHE B 1 180 ? 2.136 16.023 1.482 1 95.85 180 PHE B C 1
ATOM 3808 O O . PHE B 1 180 ? 2.035 17.25 1.417 1 95.85 180 PHE B O 1
ATOM 3815 N N . ARG B 1 181 ? 1.689 15.355 2.481 1 92.81 181 ARG B N 1
ATOM 3816 C CA . ARG B 1 181 ? 0.88 15.949 3.541 1 92.81 181 ARG B CA 1
ATOM 3817 C C . ARG B 1 181 ? 1.705 16.917 4.382 1 92.81 181 ARG B C 1
ATOM 3819 O O . ARG B 1 181 ? 1.15 17.749 5.103 1 92.81 181 ARG B O 1
ATOM 3826 N N . TYR B 1 182 ? 2.959 16.75 4.31 1 94.45 182 TYR B N 1
ATOM 3827 C CA . TYR B 1 182 ? 3.83 17.617 5.096 1 94.45 182 TYR B CA 1
ATOM 3828 C C . TYR B 1 182 ? 4.334 18.786 4.259 1 94.45 182 TYR B C 1
ATOM 3830 O O . TYR B 1 182 ? 5.263 19.491 4.661 1 94.45 182 TYR B O 1
ATOM 3838 N N . GLY B 1 183 ? 3.771 18.961 3.047 1 94.64 183 GLY B N 1
ATOM 3839 C CA . GLY B 1 183 ? 4.154 20.054 2.168 1 94.64 183 GLY B CA 1
ATOM 3840 C C . GLY B 1 183 ? 5.329 19.716 1.271 1 94.64 183 GLY B C 1
ATOM 3841 O O . GLY B 1 183 ? 5.904 20.599 0.632 1 94.64 183 GLY B O 1
ATOM 3842 N N . ILE B 1 184 ? 5.685 18.488 1.21 1 96.64 184 ILE B N 1
ATOM 3843 C CA . ILE B 1 184 ? 6.806 18.049 0.387 1 96.64 184 ILE B CA 1
ATOM 3844 C C . ILE B 1 184 ? 6.341 17.843 -1.053 1 96.64 184 ILE B C 1
ATOM 3846 O O . ILE B 1 184 ? 5.317 17.199 -1.295 1 96.64 184 ILE B O 1
ATOM 3850 N N . THR B 1 185 ? 7.048 18.485 -1.999 1 97.55 185 THR B N 1
ATOM 3851 C CA . THR B 1 185 ? 6.808 18.212 -3.412 1 97.55 185 THR B CA 1
ATOM 3852 C C . THR B 1 185 ? 7.327 16.828 -3.791 1 97.55 185 THR B C 1
ATOM 3854 O O . THR B 1 185 ? 8.538 16.598 -3.814 1 97.55 185 THR B O 1
ATOM 3857 N N . ILE B 1 186 ? 6.409 15.941 -4.09 1 98.2 186 ILE B N 1
ATOM 3858 C CA . ILE B 1 186 ? 6.815 14.549 -4.252 1 98.2 186 ILE B CA 1
ATOM 3859 C C . ILE B 1 186 ? 5.968 13.887 -5.336 1 98.2 186 ILE B C 1
ATOM 3861 O O . ILE B 1 186 ? 4.783 14.197 -5.483 1 98.2 186 ILE B O 1
ATOM 3865 N N . SER B 1 187 ? 6.594 12.961 -6.061 1 97.9 187 SER B N 1
ATOM 3866 C CA . SER B 1 187 ? 5.907 12.125 -7.04 1 97.9 187 SER B CA 1
ATOM 3867 C C . SER B 1 187 ? 6.444 10.698 -7.022 1 97.9 187 SER B C 1
ATOM 3869 O O . SER B 1 187 ? 7.635 10.48 -6.79 1 97.9 187 SER B O 1
ATOM 3871 N N . ALA B 1 188 ? 5.54 9.753 -7.252 1 97.91 188 ALA B N 1
ATOM 3872 C CA . ALA B 1 188 ? 5.929 8.349 -7.354 1 97.91 188 ALA B CA 1
ATOM 3873 C C . ALA B 1 188 ? 5.895 7.875 -8.804 1 97.91 188 ALA B C 1
ATOM 3875 O O . ALA B 1 188 ? 4.989 8.235 -9.56 1 97.91 188 ALA B O 1
ATOM 3876 N N . GLN B 1 189 ? 6.925 7.137 -9.257 1 97.13 189 GLN B N 1
ATOM 3877 C CA . GLN B 1 189 ? 6.986 6.534 -10.584 1 97.13 189 GLN B CA 1
ATOM 3878 C C . GLN B 1 189 ? 7.151 5.02 -10.494 1 97.13 189 GLN B C 1
ATOM 3880 O O . GLN B 1 189 ? 8.073 4.528 -9.839 1 97.13 189 GLN B O 1
ATOM 3885 N N . CYS B 1 190 ? 6.251 4.294 -11.155 1 95.7 190 CYS B N 1
ATOM 3886 C CA . CYS B 1 190 ? 6.317 2.837 -11.142 1 95.7 190 CYS B CA 1
ATOM 3887 C C . CYS B 1 190 ? 6.51 2.287 -12.55 1 95.7 190 CYS B C 1
ATOM 3889 O O . CYS B 1 190 ? 6.428 1.077 -12.765 1 95.7 190 CYS B O 1
ATOM 3891 N N . ASP B 1 191 ? 6.695 3.185 -13.559 1 93.27 191 ASP B N 1
ATOM 3892 C CA . ASP B 1 191 ? 7.007 2.841 -14.943 1 93.27 191 ASP B CA 1
ATOM 3893 C C . ASP B 1 191 ? 8.497 3.009 -15.228 1 93.27 191 ASP B C 1
ATOM 3895 O O . ASP B 1 191 ? 9.053 4.093 -15.038 1 93.27 191 ASP B O 1
ATOM 3899 N N . PRO B 1 192 ? 9.073 1.885 -15.652 1 93.33 192 PRO B N 1
ATOM 3900 C CA . PRO B 1 192 ? 10.526 1.947 -15.828 1 93.33 192 PRO B CA 1
ATOM 3901 C C . PRO B 1 192 ? 10.958 3.058 -16.781 1 93.33 192 PRO B C 1
ATOM 3903 O O . PRO B 1 192 ? 11.998 3.688 -16.57 1 93.33 192 PRO B O 1
ATOM 3906 N N . TYR B 1 193 ? 10.212 3.293 -17.824 1 93.25 193 TYR B N 1
ATOM 3907 C CA . TYR B 1 193 ? 10.553 4.34 -18.781 1 93.25 193 TYR B CA 1
ATOM 3908 C C . TYR B 1 193 ? 10.401 5.722 -18.155 1 93.25 193 TYR B C 1
ATOM 3910 O O . TYR B 1 193 ? 11.263 6.586 -18.328 1 93.25 193 TYR B O 1
ATOM 3918 N N . LEU B 1 194 ? 9.413 5.91 -17.454 1 95.43 194 LEU B N 1
ATOM 3919 C CA . LEU B 1 194 ? 9.2 7.189 -16.785 1 95.43 194 LEU B CA 1
ATOM 3920 C C . LEU B 1 194 ? 10.217 7.393 -15.667 1 95.43 194 LEU B C 1
ATOM 3922 O O . LEU B 1 194 ? 10.636 8.521 -15.402 1 95.43 194 LEU B O 1
ATOM 3926 N N . MET B 1 195 ? 10.544 6.293 -15.007 1 97.16 195 MET B N 1
ATOM 3927 C CA . MET B 1 195 ? 11.584 6.396 -13.987 1 97.16 195 MET B CA 1
ATOM 3928 C C . MET B 1 195 ? 12.873 6.956 -14.579 1 97.16 195 MET B C 1
ATOM 3930 O O . MET B 1 195 ? 13.476 7.87 -14.013 1 97.16 195 MET B O 1
ATOM 3934 N N . ARG B 1 196 ? 13.223 6.412 -15.725 1 94.91 196 ARG B N 1
ATOM 3935 C CA . ARG B 1 196 ? 14.44 6.867 -16.389 1 94.91 196 ARG B CA 1
ATOM 3936 C C . ARG B 1 196 ? 14.31 8.319 -16.835 1 94.91 196 ARG B C 1
ATOM 3938 O O . ARG B 1 196 ? 15.233 9.116 -16.653 1 94.91 196 ARG B O 1
ATOM 3945 N N . MET B 1 197 ? 13.195 8.664 -17.452 1 95.95 197 MET B N 1
ATOM 3946 C CA . MET B 1 197 ? 12.951 10.033 -17.894 1 95.95 197 MET B CA 1
ATOM 3947 C C . MET B 1 197 ? 13.009 11.003 -16.719 1 95.95 197 MET B C 1
ATOM 3949 O O . MET B 1 197 ? 13.655 12.049 -16.803 1 95.95 197 MET B O 1
ATOM 3953 N N . THR B 1 198 ? 12.355 10.609 -15.649 1 97.66 198 THR B N 1
ATOM 3954 C CA . THR B 1 198 ? 12.319 11.457 -14.462 1 97.66 198 THR B CA 1
ATOM 3955 C C . THR B 1 198 ? 13.716 11.612 -13.867 1 97.66 198 THR B C 1
ATOM 3957 O O . THR B 1 198 ? 14.123 12.719 -13.507 1 97.66 198 THR B O 1
ATOM 3960 N N . ALA B 1 199 ? 14.423 10.521 -13.77 1 97.5 199 ALA B N 1
ATOM 3961 C CA . ALA B 1 199 ? 15.785 10.563 -13.246 1 97.5 199 ALA B CA 1
ATOM 3962 C C . ALA B 1 199 ? 16.642 11.557 -14.024 1 97.5 199 ALA B C 1
ATOM 3964 O O . ALA B 1 199 ? 17.484 12.248 -13.445 1 97.5 199 ALA B O 1
ATOM 3965 N N . SER B 1 200 ? 16.416 11.671 -15.309 1 95.96 200 SER B N 1
ATOM 3966 C CA . SER B 1 200 ? 17.203 12.526 -16.192 1 95.96 200 SER B CA 1
ATOM 3967 C C . SER B 1 200 ? 16.886 14 -15.961 1 95.96 200 SER B C 1
ATOM 3969 O O . SER B 1 200 ? 17.608 14.878 -16.439 1 95.96 200 SER B O 1
ATOM 3971 N N . THR B 1 201 ? 15.864 14.289 -15.311 1 96.93 201 THR B N 1
ATOM 3972 C CA . THR B 1 201 ? 15.478 15.677 -15.078 1 96.93 201 THR B CA 1
ATOM 3973 C C . THR B 1 201 ? 15.984 16.158 -13.721 1 96.93 201 THR B C 1
ATOM 3975 O O . THR B 1 201 ? 15.904 17.349 -13.41 1 96.93 201 THR B O 1
ATOM 3978 N N . LEU B 1 202 ? 16.424 15.291 -12.842 1 97.24 202 LEU B N 1
ATOM 3979 C CA . LEU B 1 202 ? 16.819 15.632 -11.48 1 97.24 202 LEU B CA 1
ATOM 3980 C C . LEU B 1 202 ? 18.147 16.381 -11.47 1 97.24 202 LEU B C 1
ATOM 3982 O O . LEU B 1 202 ? 18.888 16.353 -12.456 1 97.24 202 LEU B O 1
ATOM 3986 N N . LYS B 1 203 ? 18.404 17.12 -10.486 1 96.46 203 LYS B N 1
ATOM 3987 C CA . LYS B 1 203 ? 19.583 17.964 -10.312 1 96.46 203 LYS B CA 1
ATOM 3988 C C . LYS B 1 203 ? 20.013 18.014 -8.849 1 96.46 203 LYS B C 1
ATOM 3990 O O . LYS B 1 203 ? 19.356 17.433 -7.983 1 96.46 203 LYS B O 1
ATOM 3995 N N . PRO B 1 204 ? 21.133 18.746 -8.601 1 96.89 204 PRO B N 1
ATOM 3996 C CA . PRO B 1 204 ? 21.549 18.876 -7.203 1 96.89 204 PRO B CA 1
ATOM 3997 C C . PRO B 1 204 ? 20.47 19.503 -6.322 1 96.89 204 PRO B C 1
ATOM 3999 O O . PRO B 1 204 ? 19.842 20.489 -6.717 1 96.89 204 PRO B O 1
ATOM 4002 N N . GLY B 1 205 ? 20.167 18.945 -5.255 1 97.32 205 GLY B N 1
ATOM 4003 C CA . GLY B 1 205 ? 19.114 19.405 -4.364 1 97.32 205 GLY B CA 1
ATOM 4004 C C . GLY B 1 205 ? 17.858 18.556 -4.438 1 97.32 205 GLY B C 1
ATOM 4005 O O . GLY B 1 205 ? 16.99 18.645 -3.567 1 97.32 205 GLY B O 1
ATOM 4006 N N . ASP B 1 206 ? 17.79 17.745 -5.541 1 98.46 206 ASP B N 1
ATOM 4007 C CA . ASP B 1 206 ? 16.68 16.805 -5.661 1 98.46 206 ASP B CA 1
ATOM 4008 C C . ASP B 1 206 ? 17.001 15.484 -4.967 1 98.46 206 ASP B C 1
ATOM 4010 O O . ASP B 1 206 ? 18.152 15.228 -4.61 1 98.46 206 ASP B O 1
ATOM 4014 N N . LEU B 1 207 ? 15.991 14.735 -4.693 1 98.82 207 LEU B N 1
ATOM 4015 C CA . LEU B 1 207 ? 16.16 13.5 -3.935 1 98.82 207 LEU B CA 1
ATOM 4016 C C . LEU B 1 207 ? 15.349 12.367 -4.555 1 98.82 207 LEU B C 1
ATOM 4018 O O . LEU B 1 207 ? 14.201 12.567 -4.957 1 98.82 207 LEU B O 1
ATOM 4022 N N . VAL B 1 208 ? 15.942 11.217 -4.634 1 98.82 208 VAL B N 1
ATOM 4023 C CA . VAL B 1 208 ? 15.256 9.991 -5.029 1 98.82 208 VAL B CA 1
ATOM 4024 C C . VAL B 1 208 ? 15.127 9.06 -3.826 1 98.82 208 VAL B C 1
ATOM 4026 O O . VAL B 1 208 ? 16.085 8.875 -3.071 1 98.82 208 VAL B O 1
ATOM 4029 N N . ILE B 1 209 ? 13.93 8.559 -3.654 1 98.9 209 ILE B N 1
ATOM 4030 C CA . ILE B 1 209 ? 13.711 7.431 -2.754 1 98.9 209 ILE B CA 1
ATOM 4031 C C . ILE B 1 209 ? 13.419 6.172 -3.567 1 98.9 209 ILE B C 1
ATOM 4033 O O . ILE B 1 209 ? 12.442 6.122 -4.318 1 98.9 209 ILE B O 1
ATOM 4037 N N . ALA B 1 210 ? 14.272 5.197 -3.48 1 98.78 210 ALA B N 1
ATOM 4038 C CA . ALA B 1 210 ? 14.099 3.951 -4.222 1 98.78 210 ALA B CA 1
ATOM 4039 C C . ALA B 1 210 ? 13.638 2.824 -3.302 1 98.78 210 ALA B C 1
ATOM 4041 O O . ALA B 1 210 ? 14.265 2.558 -2.274 1 98.78 210 ALA B O 1
ATOM 4042 N N . ILE B 1 211 ? 12.585 2.161 -3.678 1 98.19 211 ILE B N 1
ATOM 4043 C CA . ILE B 1 211 ? 12.039 1.055 -2.898 1 98.19 211 ILE B CA 1
ATOM 4044 C C . ILE B 1 211 ? 12.128 -0.239 -3.704 1 98.19 211 ILE B C 1
ATOM 4046 O O . ILE B 1 211 ? 11.579 -0.331 -4.805 1 98.19 211 ILE B O 1
ATOM 4050 N N . SER B 1 212 ? 12.784 -1.189 -3.178 1 94.98 212 SER B N 1
ATOM 4051 C CA . SER B 1 212 ? 12.937 -2.507 -3.785 1 94.98 212 SER B CA 1
ATOM 4052 C C . SER B 1 212 ? 13.141 -3.584 -2.725 1 94.98 212 SER B C 1
ATOM 4054 O O . SER B 1 212 ? 14.139 -3.569 -2.001 1 94.98 212 SER B O 1
ATOM 4056 N N . ALA B 1 213 ? 12.261 -4.503 -2.679 1 90.02 213 ALA B N 1
ATOM 4057 C CA . ALA B 1 213 ? 12.307 -5.516 -1.629 1 90.02 213 ALA B CA 1
ATOM 4058 C C . ALA B 1 213 ? 13.61 -6.309 -1.688 1 90.02 213 ALA B C 1
ATOM 4060 O O . ALA B 1 213 ? 14.202 -6.619 -0.652 1 90.02 213 ALA B O 1
ATOM 4061 N N . THR B 1 214 ? 14.099 -6.551 -2.857 1 87.72 214 THR B N 1
ATOM 4062 C CA . THR B 1 214 ? 15.284 -7.388 -3.01 1 87.72 214 THR B CA 1
ATOM 4063 C C . THR B 1 214 ? 16.534 -6.529 -3.178 1 87.72 214 THR B C 1
ATOM 4065 O O . THR B 1 214 ? 17.654 -7.015 -3.008 1 87.72 214 THR B O 1
ATOM 4068 N N . GLY B 1 215 ? 16.365 -5.294 -3.665 1 93.05 215 GLY B N 1
ATOM 4069 C CA . GLY B 1 215 ? 17.488 -4.419 -3.962 1 93.05 215 GLY B CA 1
ATOM 4070 C C . GLY B 1 215 ? 18.218 -4.796 -5.238 1 93.05 215 GLY B C 1
ATOM 4071 O O . GLY B 1 215 ? 19.354 -4.373 -5.457 1 93.05 215 GLY B O 1
ATOM 4072 N N . ARG B 1 216 ? 17.531 -5.592 -6.067 1 90.3 216 ARG B N 1
ATOM 4073 C CA . ARG B 1 216 ? 18.208 -6.113 -7.25 1 90.3 216 ARG B CA 1
ATOM 4074 C C . ARG B 1 216 ? 17.413 -5.807 -8.515 1 90.3 216 ARG B C 1
ATOM 4076 O O . ARG B 1 216 ? 17.697 -6.356 -9.581 1 90.3 216 ARG B O 1
ATOM 4083 N N . THR B 1 217 ? 16.411 -5.032 -8.396 1 91.11 217 THR B N 1
ATOM 4084 C CA . THR B 1 217 ? 15.618 -4.661 -9.563 1 91.11 217 THR B CA 1
ATOM 4085 C C . THR B 1 217 ? 16.412 -3.744 -10.487 1 91.11 217 THR B C 1
ATOM 4087 O O . THR B 1 217 ? 16.655 -2.581 -10.158 1 91.11 217 THR B O 1
ATOM 4090 N N . ARG B 1 218 ? 16.696 -4.209 -11.611 1 90.67 218 ARG B N 1
ATOM 4091 C CA . ARG B 1 218 ? 17.62 -3.55 -12.528 1 90.67 218 ARG B CA 1
ATOM 4092 C C . ARG B 1 218 ? 17.118 -2.161 -12.907 1 90.67 218 ARG B C 1
ATOM 4094 O O . ARG B 1 218 ? 17.874 -1.189 -12.867 1 90.67 218 ARG B O 1
ATOM 4101 N N . GLU B 1 219 ? 15.842 -2.119 -13.318 1 93.59 219 GLU B N 1
ATOM 4102 C CA . GLU B 1 219 ? 15.275 -0.855 -13.776 1 93.59 219 GLU B CA 1
ATOM 4103 C C . GLU B 1 219 ? 15.368 0.217 -12.694 1 93.59 219 GLU B C 1
ATOM 4105 O O . GLU B 1 219 ? 15.618 1.387 -12.991 1 93.59 219 GLU B O 1
ATOM 4110 N N . VAL B 1 220 ? 15.227 -0.183 -11.461 1 96.52 220 VAL B N 1
ATOM 4111 C CA . VAL B 1 220 ? 15.286 0.756 -10.346 1 96.52 220 VAL B CA 1
ATOM 4112 C C . VAL B 1 220 ? 16.73 1.195 -10.115 1 96.52 220 VAL B C 1
ATOM 4114 O O . VAL B 1 220 ? 17.007 2.389 -9.972 1 96.52 220 VAL B O 1
ATOM 4117 N N . ILE B 1 221 ? 17.602 0.228 -10.107 1 96.66 221 ILE B N 1
ATOM 4118 C CA . ILE B 1 221 ? 19.016 0.506 -9.88 1 96.66 221 ILE B CA 1
ATOM 4119 C C . ILE B 1 221 ? 19.536 1.452 -10.959 1 96.66 221 ILE B C 1
ATOM 4121 O O . ILE B 1 221 ? 20.182 2.458 -10.653 1 96.66 221 ILE B O 1
ATOM 4125 N N . GLU B 1 222 ? 19.176 1.18 -12.174 1 95.97 222 GLU B N 1
ATOM 4126 C CA . GLU B 1 222 ? 19.622 2.008 -13.291 1 95.97 222 GLU B CA 1
ATOM 4127 C C . GLU B 1 222 ? 19.082 3.43 -13.173 1 95.97 222 GLU B C 1
ATOM 4129 O O . GLU B 1 222 ? 19.794 4.395 -13.456 1 95.97 222 GLU B O 1
ATOM 4134 N N . ALA B 1 223 ? 17.868 3.547 -12.817 1 97.69 223 ALA B N 1
ATOM 4135 C CA . ALA B 1 223 ? 17.267 4.87 -12.661 1 97.69 223 ALA B CA 1
ATOM 4136 C C . ALA B 1 223 ? 17.953 5.655 -11.547 1 97.69 223 ALA B C 1
ATOM 4138 O O . ALA B 1 223 ? 18.183 6.86 -11.679 1 97.69 223 ALA B O 1
ATOM 4139 N N . VAL B 1 224 ? 18.273 5 -10.436 1 98.38 224 VAL B N 1
ATOM 4140 C CA . VAL B 1 224 ? 18.95 5.656 -9.322 1 98.38 224 VAL B CA 1
ATOM 4141 C C . VAL B 1 224 ? 20.351 6.088 -9.751 1 98.38 224 VAL B C 1
ATOM 4143 O O . VAL B 1 224 ? 20.795 7.19 -9.423 1 98.38 224 VAL B O 1
ATOM 4146 N N . GLU B 1 225 ? 21.025 5.209 -10.484 1 97.94 225 GLU B N 1
ATOM 4147 C CA . GLU B 1 225 ? 22.352 5.548 -10.989 1 97.94 225 GLU B CA 1
ATOM 4148 C C . GLU B 1 225 ? 22.303 6.788 -11.878 1 97.94 225 GLU B C 1
ATOM 4150 O O . GLU B 1 225 ? 23.174 7.656 -11.789 1 97.94 225 GLU B O 1
ATOM 4155 N N . LEU B 1 226 ? 21.329 6.825 -12.718 1 97.31 226 LEU B N 1
ATOM 4156 C CA . LEU B 1 226 ? 21.153 7.974 -13.6 1 97.31 226 LEU B CA 1
ATOM 4157 C C . LEU B 1 226 ? 20.914 9.246 -12.794 1 97.31 226 LEU B C 1
ATOM 4159 O O . LEU B 1 226 ? 21.481 10.297 -13.103 1 97.31 226 LEU B O 1
ATOM 4163 N N . ALA B 1 227 ? 20.044 9.188 -11.763 1 98.15 227 ALA B N 1
ATOM 4164 C CA . ALA B 1 227 ? 19.792 10.329 -10.887 1 98.15 227 ALA B CA 1
ATOM 4165 C C . ALA B 1 227 ? 21.08 10.802 -10.218 1 98.15 227 ALA B C 1
ATOM 4167 O O . ALA B 1 227 ? 21.341 12.005 -10.141 1 98.15 227 ALA B O 1
ATOM 4168 N N . LYS B 1 228 ? 21.845 9.821 -9.774 1 97.58 228 LYS B N 1
ATOM 4169 C CA . LYS B 1 228 ? 23.119 10.125 -9.128 1 97.58 228 LYS B CA 1
ATOM 4170 C C . LYS B 1 228 ? 24.092 10.773 -10.109 1 97.58 228 LYS B C 1
ATOM 4172 O O . LYS B 1 228 ? 24.888 11.632 -9.725 1 97.58 228 LYS B O 1
ATOM 4177 N N . HIS B 1 229 ? 24.036 10.32 -11.298 1 96.26 229 HIS B N 1
ATOM 4178 C CA . HIS B 1 229 ? 24.849 10.919 -12.351 1 96.26 229 HIS B CA 1
ATOM 4179 C C . HIS B 1 229 ? 24.596 12.419 -12.457 1 96.26 229 HIS B C 1
ATOM 4181 O O . HIS B 1 229 ? 25.526 13.194 -12.69 1 96.26 229 HIS B O 1
ATOM 4187 N N . TYR B 1 230 ? 23.424 12.815 -12.263 1 96.29 230 TYR B N 1
ATOM 4188 C CA . TYR B 1 230 ? 23.063 14.227 -12.323 1 96.29 230 TYR B CA 1
ATOM 4189 C C . TYR B 1 230 ? 23.097 14.858 -10.936 1 96.29 230 TYR B C 1
ATOM 4191 O O . TYR B 1 230 ? 22.498 15.912 -10.712 1 96.29 230 TYR B O 1
ATOM 4199 N N . ARG B 1 231 ? 23.637 14.131 -9.896 1 96.93 231 ARG B N 1
ATOM 4200 C CA . ARG B 1 231 ? 24.069 14.611 -8.587 1 96.93 231 ARG B CA 1
ATOM 4201 C C . ARG B 1 231 ? 22.88 14.782 -7.647 1 96.93 231 ARG B C 1
ATOM 4203 O O . ARG B 1 231 ? 22.915 15.617 -6.74 1 96.93 231 ARG B O 1
ATOM 4210 N N . ALA B 1 232 ? 21.795 14.102 -7.937 1 98.31 232 ALA B N 1
ATOM 4211 C CA . ALA B 1 232 ? 20.721 14.02 -6.951 1 98.31 232 ALA B CA 1
ATOM 4212 C C . ALA B 1 232 ? 21.099 13.086 -5.805 1 98.31 232 ALA B C 1
ATOM 4214 O O . ALA B 1 232 ? 21.906 12.171 -5.983 1 98.31 232 ALA B O 1
ATOM 4215 N N . ASN B 1 233 ? 20.573 13.351 -4.614 1 98.54 233 ASN B N 1
ATOM 4216 C CA . ASN B 1 233 ? 20.733 12.424 -3.498 1 98.54 233 ASN B CA 1
ATOM 4217 C C . ASN B 1 233 ? 19.797 11.226 -3.625 1 98.54 233 ASN B C 1
ATOM 4219 O O . ASN B 1 233 ? 18.775 11.301 -4.311 1 98.54 233 ASN B O 1
ATOM 4223 N N . ALA B 1 234 ? 20.176 10.154 -3.021 1 98.81 234 ALA B N 1
ATOM 4224 C CA . ALA B 1 234 ? 19.363 8.946 -3.134 1 98.81 234 ALA B CA 1
ATOM 4225 C C . ALA B 1 234 ? 19.268 8.221 -1.795 1 98.81 234 ALA B C 1
ATOM 4227 O O . ALA B 1 234 ? 20.277 8.028 -1.113 1 98.81 234 ALA B O 1
ATOM 4228 N N . ILE B 1 235 ? 18.066 7.864 -1.412 1 98.84 235 ILE B N 1
ATOM 4229 C CA . ILE B 1 235 ? 17.741 7.009 -0.275 1 98.84 235 ILE B CA 1
ATOM 4230 C C . ILE B 1 235 ? 17.144 5.695 -0.773 1 98.84 235 ILE B C 1
ATOM 4232 O O . ILE B 1 235 ? 16.342 5.685 -1.71 1 98.84 235 ILE B O 1
ATOM 4236 N N . CYS B 1 236 ? 17.519 4.604 -0.173 1 98.65 236 CYS B N 1
ATOM 4237 C CA . CYS B 1 236 ? 16.846 3.362 -0.537 1 98.65 236 CYS B CA 1
ATOM 4238 C C . CYS B 1 236 ? 16.21 2.708 0.683 1 98.65 236 CYS B C 1
ATOM 4240 O O . CYS B 1 236 ? 16.718 2.838 1.798 1 98.65 236 CYS B O 1
ATOM 4242 N N . VAL B 1 237 ? 15.131 2.121 0.507 1 98.22 237 VAL B N 1
ATOM 4243 C CA . VAL B 1 237 ? 14.455 1.195 1.41 1 98.22 237 VAL B CA 1
ATOM 4244 C C . VAL B 1 237 ? 14.451 -0.207 0.805 1 98.22 237 VAL B C 1
ATOM 4246 O O . VAL B 1 237 ? 13.724 -0.474 -0.154 1 98.22 237 VAL B O 1
ATOM 4249 N N . THR B 1 238 ? 15.292 -1.071 1.329 1 97.05 238 THR B N 1
ATOM 4250 C CA . THR B 1 238 ? 15.549 -2.324 0.629 1 97.05 238 THR B CA 1
ATOM 4251 C C . THR B 1 238 ? 16.188 -3.345 1.567 1 97.05 238 THR B C 1
ATOM 4253 O O . THR B 1 238 ? 16.259 -3.125 2.777 1 97.05 238 THR B O 1
ATOM 4256 N N . ALA B 1 239 ? 16.474 -4.526 1.031 1 94.62 239 ALA B N 1
ATOM 4257 C CA . ALA B 1 239 ? 17.265 -5.524 1.747 1 94.62 239 ALA B CA 1
ATOM 4258 C C . ALA B 1 239 ? 18.714 -5.068 1.9 1 94.62 239 ALA B C 1
ATOM 4260 O O . ALA B 1 239 ? 19.211 -4.279 1.093 1 94.62 239 ALA B O 1
ATOM 4261 N N . PRO B 1 240 ? 19.437 -5.559 2.927 1 95.98 240 PRO B N 1
ATOM 4262 C CA . PRO B 1 240 ? 20.823 -5.138 3.146 1 95.98 240 PRO B CA 1
ATOM 4263 C C . PRO B 1 240 ? 21.79 -5.738 2.128 1 95.98 240 PRO B C 1
ATOM 4265 O O . PRO B 1 240 ? 21.515 -6.8 1.562 1 95.98 240 PRO B O 1
ATOM 4268 N N . ASP B 1 241 ? 22.844 -5.022 1.907 1 94.7 241 ASP B N 1
ATOM 4269 C CA . ASP B 1 241 ? 23.994 -5.501 1.146 1 94.7 241 ASP B CA 1
ATOM 4270 C C . ASP B 1 241 ? 23.589 -5.894 -0.273 1 94.7 241 ASP B C 1
ATOM 4272 O O . ASP B 1 241 ? 23.897 -6.997 -0.729 1 94.7 241 ASP B O 1
ATOM 4276 N N . THR B 1 242 ? 22.947 -5.05 -0.909 1 95.11 242 THR B N 1
ATOM 4277 C CA . THR B 1 242 ? 22.494 -5.276 -2.277 1 95.11 242 THR B CA 1
ATOM 4278 C C . THR B 1 242 ? 23.11 -4.253 -3.227 1 95.11 242 THR B C 1
ATOM 4280 O O . THR B 1 242 ? 23.764 -3.305 -2.788 1 95.11 242 THR B O 1
ATOM 4283 N N . GLU B 1 243 ? 22.897 -4.465 -4.522 1 95.3 243 GLU B N 1
ATOM 4284 C CA . GLU B 1 243 ? 23.361 -3.524 -5.537 1 95.3 243 GLU B CA 1
ATOM 4285 C C . GLU B 1 243 ? 22.747 -2.142 -5.329 1 95.3 243 GLU B C 1
ATOM 4287 O O . GLU B 1 243 ? 23.421 -1.125 -5.503 1 95.3 243 GLU B O 1
ATOM 4292 N N . LEU B 1 244 ? 21.53 -2.114 -4.962 1 97.17 244 LEU B N 1
ATOM 4293 C CA . LEU B 1 244 ? 20.847 -0.843 -4.746 1 97.17 244 LEU B CA 1
ATOM 4294 C C . LEU B 1 244 ? 21.48 -0.075 -3.591 1 97.17 244 LEU B C 1
ATOM 4296 O O . LEU B 1 244 ? 21.667 1.141 -3.677 1 97.17 244 LEU B O 1
ATOM 4300 N N . THR B 1 245 ? 21.813 -0.792 -2.476 1 97.85 245 THR B N 1
ATOM 4301 C CA . THR B 1 245 ? 22.409 -0.131 -1.32 1 97.85 245 THR B CA 1
ATOM 4302 C C . THR B 1 245 ? 23.754 0.491 -1.685 1 97.85 245 THR B C 1
ATOM 4304 O O . THR B 1 245 ? 24.166 1.487 -1.088 1 97.85 245 THR B O 1
ATOM 4307 N N . ARG B 1 246 ? 24.4 -0.017 -2.69 1 97.42 246 ARG B N 1
ATOM 4308 C CA . ARG B 1 246 ? 25.73 0.448 -3.067 1 97.42 246 ARG B CA 1
ATOM 4309 C C . ARG B 1 246 ? 25.656 1.778 -3.81 1 97.42 246 ARG B C 1
ATOM 4311 O O . ARG B 1 246 ? 26.618 2.548 -3.812 1 97.42 246 ARG B O 1
ATOM 4318 N N . VAL B 1 247 ? 24.569 2.026 -4.372 1 97.53 247 VAL B N 1
ATOM 4319 C CA . VAL B 1 247 ? 24.502 3.221 -5.206 1 97.53 247 VAL B CA 1
ATOM 4320 C C . VAL B 1 247 ? 23.783 4.338 -4.453 1 97.53 247 VAL B C 1
ATOM 4322 O O . VAL B 1 247 ? 23.74 5.48 -4.916 1 97.53 247 VAL B O 1
ATOM 4325 N N . CYS B 1 248 ? 23.162 4.094 -3.286 1 98.46 248 CYS B N 1
ATOM 4326 C CA . CYS B 1 248 ? 22.395 5.096 -2.556 1 98.46 248 CYS B CA 1
ATOM 4327 C C . CYS B 1 248 ? 23.245 5.751 -1.473 1 98.46 248 CYS B C 1
ATOM 4329 O O . CYS B 1 248 ? 24.19 5.143 -0.967 1 98.46 248 CYS B O 1
ATOM 4331 N N . ASP B 1 249 ? 22.922 6.952 -1.067 1 98.22 249 ASP B N 1
ATOM 4332 C CA . ASP B 1 249 ? 23.633 7.715 -0.046 1 98.22 249 ASP B CA 1
ATOM 4333 C C . ASP B 1 249 ? 23.204 7.29 1.356 1 98.22 249 ASP B C 1
ATOM 4335 O O . ASP B 1 249 ? 23.995 7.355 2.3 1 98.22 249 ASP B O 1
ATOM 4339 N N . VAL B 1 250 ? 21.967 6.976 1.533 1 98.57 250 VAL B N 1
ATOM 4340 C CA . VAL B 1 250 ? 21.384 6.548 2.8 1 98.57 250 VAL B CA 1
ATOM 4341 C C . VAL B 1 250 ? 20.623 5.239 2.602 1 98.57 250 VAL B C 1
ATOM 4343 O O . VAL B 1 250 ? 19.937 5.058 1.593 1 98.57 250 VAL B O 1
ATOM 4346 N N . ARG B 1 251 ? 20.76 4.375 3.523 1 98.3 251 ARG B N 1
ATOM 4347 C CA . ARG B 1 251 ? 20.207 3.032 3.384 1 98.3 251 ARG B CA 1
ATOM 4348 C C . ARG B 1 251 ? 19.338 2.67 4.584 1 98.3 251 ARG B C 1
ATOM 4350 O O . ARG B 1 251 ? 19.827 2.605 5.713 1 98.3 251 ARG B O 1
ATOM 4357 N N . LEU B 1 252 ? 18.109 2.523 4.361 1 98.26 252 LEU B N 1
ATOM 4358 C CA . LEU B 1 252 ? 17.197 1.901 5.316 1 98.26 252 LEU B CA 1
ATOM 4359 C C . LEU B 1 252 ? 16.918 0.451 4.935 1 98.26 252 LEU B C 1
ATOM 4361 O O . LEU B 1 252 ? 16.14 0.185 4.015 1 98.26 252 LEU B O 1
ATOM 4365 N N . THR B 1 253 ? 17.527 -0.475 5.644 1 97.61 253 THR B N 1
ATOM 4366 C CA . THR B 1 253 ? 17.516 -1.855 5.172 1 97.61 253 THR B CA 1
ATOM 4367 C C . THR B 1 253 ? 16.845 -2.77 6.193 1 97.61 253 THR B C 1
ATOM 4369 O O . THR B 1 253 ? 16.982 -2.567 7.401 1 97.61 253 THR B O 1
ATOM 4372 N N . VAL B 1 254 ? 16.101 -3.666 5.694 1 95.84 254 VAL B N 1
ATOM 4373 C CA . VAL B 1 254 ? 15.482 -4.708 6.507 1 95.84 254 VAL B CA 1
ATOM 4374 C C . VAL B 1 254 ? 15.46 -6.024 5.734 1 95.84 254 VAL B C 1
ATOM 4376 O O . VAL B 1 254 ? 15.059 -6.06 4.568 1 95.84 254 VAL B O 1
ATOM 4379 N N . ALA B 1 255 ? 15.906 -7.027 6.291 1 92.58 255 ALA B N 1
ATOM 4380 C CA . ALA B 1 255 ? 15.788 -8.383 5.763 1 92.58 255 ALA B CA 1
ATOM 4381 C C . ALA B 1 255 ? 14.681 -9.155 6.476 1 92.58 255 ALA B C 1
ATOM 4383 O O . ALA B 1 255 ? 14.723 -9.328 7.696 1 92.58 255 ALA B O 1
ATOM 4384 N N . VAL B 1 256 ? 13.66 -9.513 5.756 1 88.87 256 VAL B N 1
ATOM 4385 C CA . VAL B 1 256 ? 12.576 -10.317 6.311 1 88.87 256 VAL B CA 1
ATOM 4386 C C . VAL B 1 256 ? 12.602 -11.715 5.698 1 88.87 256 VAL B C 1
ATOM 4388 O O . VAL B 1 256 ? 12.546 -11.864 4.475 1 88.87 256 VAL B O 1
ATOM 4391 N N . PRO B 1 257 ? 12.729 -12.728 6.482 1 77.24 257 PRO B N 1
ATOM 4392 C CA . PRO B 1 257 ? 12.698 -14.09 5.945 1 77.24 257 PRO B CA 1
ATOM 4393 C C . PRO B 1 257 ? 11.377 -14.424 5.257 1 77.24 257 PRO B C 1
ATOM 4395 O O . PRO B 1 257 ? 10.31 -14.033 5.738 1 77.24 257 PRO B O 1
ATOM 4398 N N . GLU B 1 258 ? 11.503 -14.805 4.067 1 72.35 258 GLU B N 1
ATOM 4399 C CA . GLU B 1 258 ? 10.284 -15.221 3.38 1 72.35 258 GLU B CA 1
ATOM 4400 C C . GLU B 1 258 ? 10.081 -16.73 3.482 1 72.35 258 GLU B C 1
ATOM 4402 O O . GLU B 1 258 ? 11.045 -17.497 3.432 1 72.35 258 GLU B O 1
ATOM 4407 N N . TYR B 1 259 ? 8.836 -17.076 3.849 1 63.47 259 TYR B N 1
ATOM 4408 C CA . TYR B 1 259 ? 8.496 -18.482 4.033 1 63.47 259 TYR B CA 1
ATOM 4409 C C . TYR B 1 259 ? 8.065 -19.116 2.716 1 63.47 259 TYR B C 1
ATOM 4411 O O . TYR B 1 259 ? 7.572 -18.427 1.82 1 63.47 259 TYR B O 1
ATOM 4419 N N . PRO B 1 260 ? 8.24 -20.395 2.696 1 60.27 260 PRO B N 1
ATOM 4420 C CA . PRO B 1 260 ? 8.076 -21.164 1.461 1 60.27 260 PRO B CA 1
ATOM 4421 C C . PRO B 1 260 ? 6.628 -21.204 0.978 1 60.27 260 PRO B C 1
ATOM 4423 O O . PRO B 1 260 ? 6.355 -21.674 -0.129 1 60.27 260 PRO B O 1
ATOM 4426 N N . ASP B 1 261 ? 5.684 -20.723 1.705 1 64.08 261 ASP B N 1
ATOM 4427 C CA . ASP B 1 261 ? 4.33 -20.789 1.164 1 64.08 261 ASP B CA 1
ATOM 4428 C C . ASP B 1 261 ? 4.153 -19.809 0.006 1 64.08 261 ASP B C 1
ATOM 4430 O O . ASP B 1 261 ? 4.125 -18.594 0.213 1 64.08 261 ASP B O 1
ATOM 4434 N N . THR B 1 262 ? 3.933 -20.427 -1.198 1 66.35 262 THR B N 1
ATOM 4435 C CA . THR B 1 262 ? 3.962 -19.669 -2.444 1 66.35 262 THR B CA 1
ATOM 4436 C C . THR B 1 262 ? 2.661 -18.895 -2.637 1 66.35 262 THR B C 1
ATOM 4438 O O . THR B 1 262 ? 2.592 -17.983 -3.464 1 66.35 262 THR B O 1
ATOM 4441 N N . LEU B 1 263 ? 1.711 -19.295 -1.862 1 76.78 263 LEU B N 1
ATOM 4442 C CA . LEU B 1 263 ? 0.429 -18.642 -2.101 1 76.78 263 LEU B CA 1
ATOM 4443 C C . LEU B 1 263 ? 0.243 -17.451 -1.167 1 76.78 263 LEU B C 1
ATOM 4445 O O . LEU B 1 263 ? -0.622 -16.603 -1.4 1 76.78 263 LEU B O 1
ATOM 4449 N N . LYS B 1 264 ? 1.083 -17.397 -0.218 1 79.12 264 LYS B N 1
ATOM 4450 C CA . LYS B 1 264 ? 0.928 -16.318 0.752 1 79.12 264 LYS B CA 1
ATOM 4451 C C . LYS B 1 264 ? 1.662 -15.059 0.296 1 79.12 264 LYS B C 1
ATOM 4453 O O . LYS B 1 264 ? 2.806 -15.132 -0.158 1 79.12 264 LYS B O 1
ATOM 4458 N N . PRO B 1 265 ? 0.925 -13.923 0.447 1 81.33 265 PRO B N 1
ATOM 4459 C CA . PRO B 1 265 ? 1.632 -12.671 0.163 1 81.33 265 PRO B CA 1
ATOM 4460 C C . PRO B 1 265 ? 2.851 -12.466 1.058 1 81.33 265 PRO B C 1
ATOM 4462 O O . PRO B 1 265 ? 2.871 -12.937 2.198 1 81.33 265 PRO B O 1
ATOM 4465 N N . THR B 1 266 ? 3.744 -11.779 0.55 1 81.17 266 THR B N 1
ATOM 4466 C CA . THR B 1 266 ? 4.996 -11.539 1.258 1 81.17 266 THR B CA 1
ATOM 4467 C C . THR B 1 266 ? 4.767 -10.651 2.477 1 81.17 266 THR B C 1
ATOM 4469 O O . THR B 1 266 ? 4.041 -9.658 2.401 1 81.17 266 THR B O 1
ATOM 4472 N N . ALA B 1 267 ? 5.465 -11.007 3.536 1 90.79 267 ALA B N 1
ATOM 4473 C CA . ALA B 1 267 ? 5.309 -10.276 4.791 1 90.79 267 ALA B CA 1
ATOM 4474 C C . ALA B 1 267 ? 6.254 -9.079 4.848 1 90.79 267 ALA B C 1
ATOM 4476 O O . ALA B 1 267 ? 6.097 -8.197 5.696 1 90.79 267 ALA B O 1
ATOM 4477 N N . SER B 1 268 ? 7.203 -8.993 3.98 1 92.08 268 SER B N 1
ATOM 4478 C CA . SER B 1 268 ? 8.182 -7.912 3.986 1 92.08 268 SER B CA 1
ATOM 4479 C C . SER B 1 268 ? 7.506 -6.553 3.843 1 92.08 268 SER B C 1
ATOM 4481 O O . SER B 1 268 ? 8.041 -5.536 4.29 1 92.08 268 SER B O 1
ATOM 4483 N N . ARG B 1 269 ? 6.373 -6.505 3.274 1 94.07 269 ARG B N 1
ATOM 4484 C CA . ARG B 1 269 ? 5.649 -5.256 3.063 1 94.07 269 ARG B CA 1
ATOM 4485 C C . ARG B 1 269 ? 5.337 -4.573 4.39 1 94.07 269 ARG B C 1
ATOM 4487 O O . ARG B 1 269 ? 5.282 -3.343 4.464 1 94.07 269 ARG B O 1
ATOM 4494 N N . TYR B 1 270 ? 5.131 -5.396 5.468 1 96.63 270 TYR B N 1
ATOM 4495 C CA . TYR B 1 270 ? 4.89 -4.818 6.785 1 96.63 270 TYR B CA 1
ATOM 4496 C C . TYR B 1 270 ? 6.128 -4.091 7.296 1 96.63 270 TYR B C 1
ATOM 4498 O O . TYR B 1 270 ? 6.023 -3.022 7.901 1 96.63 270 TYR B O 1
ATOM 4506 N N . ALA B 1 271 ? 7.26 -4.676 7.082 1 96.83 271 ALA B N 1
ATOM 4507 C CA . ALA B 1 271 ? 8.52 -4.055 7.484 1 96.83 271 ALA B CA 1
ATOM 4508 C C . ALA B 1 271 ? 8.767 -2.763 6.71 1 96.83 271 ALA B C 1
ATOM 4510 O O . ALA B 1 271 ? 9.162 -1.75 7.291 1 96.83 271 ALA B O 1
ATOM 4511 N N . PHE B 1 272 ? 8.549 -2.781 5.451 1 96.85 272 PHE B N 1
ATOM 4512 C CA . PHE B 1 272 ? 8.789 -1.613 4.611 1 96.85 272 PHE B CA 1
ATOM 4513 C C . PHE B 1 272 ? 7.776 -0.514 4.909 1 96.85 272 PHE B C 1
ATOM 4515 O O . PHE B 1 272 ? 8.114 0.671 4.887 1 96.85 272 PHE B O 1
ATOM 4522 N N . LEU B 1 273 ? 6.542 -0.928 5.148 1 96.86 273 LEU B N 1
ATOM 4523 C CA . LEU B 1 273 ? 5.538 0.046 5.564 1 96.86 273 LEU B CA 1
ATOM 4524 C C . LEU B 1 273 ? 5.966 0.756 6.844 1 96.86 273 LEU B C 1
ATOM 4526 O O . LEU B 1 273 ? 5.82 1.975 6.961 1 96.86 273 LEU B O 1
ATOM 4530 N N . ALA B 1 274 ? 6.499 0.031 7.779 1 97.09 274 ALA B N 1
ATOM 4531 C CA . ALA B 1 274 ? 6.988 0.615 9.025 1 97.09 274 ALA B CA 1
ATOM 4532 C C . ALA B 1 274 ? 8.148 1.571 8.764 1 97.09 274 ALA B C 1
ATOM 4534 O O . ALA B 1 274 ? 8.232 2.638 9.378 1 97.09 274 ALA B O 1
ATOM 4535 N N . ALA B 1 275 ? 9.031 1.164 7.9 1 97.38 275 ALA B N 1
ATOM 4536 C CA . ALA B 1 275 ? 10.145 2.034 7.533 1 97.38 275 ALA B CA 1
ATOM 4537 C C . ALA B 1 275 ? 9.643 3.355 6.956 1 97.38 275 ALA B C 1
ATOM 4539 O O . ALA B 1 275 ? 10.167 4.422 7.283 1 97.38 275 ALA B O 1
ATOM 4540 N N . ILE B 1 276 ? 8.66 3.273 6.103 1 97.23 276 ILE B N 1
ATOM 4541 C CA . ILE B 1 276 ? 8.073 4.451 5.474 1 97.23 276 ILE B CA 1
ATOM 4542 C C . ILE B 1 276 ? 7.405 5.324 6.534 1 97.23 276 ILE B C 1
ATOM 4544 O O . ILE B 1 276 ? 7.52 6.551 6.498 1 97.23 276 ILE B O 1
ATOM 4548 N N . ASP B 1 277 ? 6.72 4.689 7.478 1 96.12 277 ASP B N 1
ATOM 4549 C CA . ASP B 1 277 ? 6.091 5.44 8.56 1 96.12 277 ASP B CA 1
ATOM 4550 C C . ASP B 1 277 ? 7.135 6.172 9.4 1 96.12 277 ASP B C 1
ATOM 4552 O O . ASP B 1 277 ? 6.952 7.34 9.747 1 96.12 277 ASP B O 1
ATOM 4556 N N . LEU B 1 278 ? 8.164 5.469 9.732 1 96.15 278 LEU B N 1
ATOM 4557 C CA . LEU B 1 278 ? 9.244 6.085 10.496 1 96.15 278 LEU B CA 1
ATOM 4558 C C . LEU B 1 278 ? 9.846 7.262 9.736 1 96.15 278 LEU B C 1
ATOM 4560 O O . LEU B 1 278 ? 10.093 8.321 10.318 1 96.15 278 LEU B O 1
ATOM 4564 N N . LEU B 1 279 ? 10.055 7.028 8.492 1 96.74 279 LEU B N 1
ATOM 4565 C CA . LEU B 1 279 ? 10.603 8.075 7.636 1 96.74 279 LEU B CA 1
ATOM 4566 C C . LEU B 1 279 ? 9.688 9.294 7.614 1 96.74 279 LEU B C 1
ATOM 4568 O O . LEU B 1 279 ? 10.156 10.429 7.726 1 96.74 279 LEU B O 1
ATOM 4572 N N . ALA B 1 280 ? 8.437 9.066 7.421 1 96.17 280 ALA B N 1
ATOM 4573 C CA . ALA B 1 280 ? 7.446 10.138 7.352 1 96.17 280 ALA B CA 1
ATOM 4574 C C . ALA B 1 280 ? 7.408 10.934 8.654 1 96.17 280 ALA B C 1
ATOM 4576 O O . ALA B 1 280 ? 7.489 12.164 8.639 1 96.17 280 ALA B O 1
ATOM 4577 N N . VAL B 1 281 ? 7.329 10.235 9.741 1 93.59 281 VAL B N 1
ATOM 4578 C CA . VAL B 1 281 ? 7.201 10.918 11.024 1 93.59 281 VAL B CA 1
ATOM 4579 C C . VAL B 1 281 ? 8.494 11.665 11.343 1 93.59 281 VAL B C 1
ATOM 4581 O O . VAL B 1 281 ? 8.46 12.807 11.808 1 93.59 281 VAL B O 1
ATOM 4584 N N . ALA B 1 282 ? 9.627 11.028 11.136 1 95 282 ALA B N 1
ATOM 4585 C CA . ALA B 1 282 ? 10.91 11.688 11.364 1 95 282 ALA B CA 1
ATOM 4586 C C . ALA B 1 282 ? 11.028 12.96 10.53 1 95 282 ALA B C 1
ATOM 4588 O O . ALA B 1 282 ? 11.508 13.987 11.017 1 95 282 ALA B O 1
ATOM 4589 N N . THR B 1 283 ? 10.605 12.904 9.25 1 96.61 283 THR B N 1
ATOM 4590 C CA . THR B 1 283 ? 10.641 14.056 8.356 1 96.61 283 THR B CA 1
ATOM 4591 C C . THR B 1 283 ? 9.717 15.161 8.86 1 96.61 283 THR B C 1
ATOM 4593 O O . THR B 1 283 ? 10.095 16.334 8.877 1 96.61 283 THR B O 1
ATOM 4596 N N . ALA B 1 284 ? 8.52 14.756 9.273 1 93.74 284 ALA B N 1
ATOM 4597 C CA . ALA B 1 284 ? 7.546 15.716 9.787 1 93.74 284 ALA B CA 1
ATOM 4598 C C . ALA B 1 284 ? 8.102 16.468 10.993 1 93.74 284 ALA B C 1
ATOM 4600 O O . ALA B 1 284 ? 7.95 17.688 11.095 1 93.74 284 ALA B O 1
ATOM 4601 N N . TYR B 1 285 ? 8.73 15.763 11.863 1 90.31 285 TYR B N 1
ATOM 4602 C CA . TYR B 1 285 ? 9.283 16.377 13.065 1 90.31 285 TYR B CA 1
ATOM 4603 C C . TYR B 1 285 ? 10.458 17.285 12.722 1 90.31 285 TYR B C 1
ATOM 4605 O O . TYR B 1 285 ? 10.695 18.288 13.399 1 90.31 285 TYR B O 1
ATOM 4613 N N . ARG B 1 286 ? 11.143 16.943 11.725 1 92.91 286 ARG B N 1
ATOM 4614 C CA . ARG B 1 286 ? 12.245 17.789 11.279 1 92.91 286 ARG B CA 1
ATOM 4615 C C . ARG B 1 286 ? 11.727 19.101 10.698 1 92.91 286 ARG B C 1
ATOM 4617 O O . ARG B 1 286 ? 12.303 20.164 10.942 1 92.91 286 ARG B O 1
ATOM 4624 N N . ILE B 1 287 ? 10.652 18.961 9.923 1 92.31 287 ILE B N 1
ATOM 4625 C CA . ILE B 1 287 ? 10.051 20.145 9.32 1 92.31 287 ILE B CA 1
ATOM 4626 C C . ILE B 1 287 ? 9.296 20.94 10.384 1 92.31 287 ILE B C 1
ATOM 4628 O O . ILE B 1 287 ? 9.305 22.173 10.369 1 92.31 287 ILE B O 1
ATOM 4632 N N . ASP B 1 288 ? 8.547 20.239 11.314 1 86.86 288 ASP B N 1
ATOM 4633 C CA . ASP B 1 288 ? 7.859 20.74 12.5 1 86.86 288 ASP B CA 1
ATOM 4634 C C . ASP B 1 288 ? 6.706 21.665 12.116 1 86.86 288 ASP B C 1
ATOM 4636 O O . ASP B 1 288 ? 5.755 21.239 11.457 1 86.86 288 ASP B O 1
ATOM 4640 N N . GLY B 1 289 ? 6.817 22.95 12.362 1 82.78 289 GLY B N 1
ATOM 4641 C CA . GLY B 1 289 ? 5.74 23.918 12.231 1 82.78 289 GLY B CA 1
ATOM 4642 C C . GLY B 1 289 ? 5.009 23.821 10.905 1 82.78 289 GLY B C 1
ATOM 4643 O O . GLY B 1 289 ? 3.801 23.575 10.873 1 82.78 289 GLY B O 1
ATOM 4644 N N . PRO B 1 290 ? 5.692 23.991 9.854 1 86.66 290 PRO B N 1
ATOM 4645 C CA . PRO B 1 290 ? 5.039 23.941 8.544 1 86.66 290 PRO B CA 1
ATOM 4646 C C . PRO B 1 290 ? 4.301 22.626 8.302 1 86.66 290 PRO B C 1
ATOM 4648 O O . PRO B 1 290 ? 3.217 22.621 7.713 1 86.66 290 PRO B O 1
ATOM 4651 N N . ALA B 1 291 ? 4.887 21.508 8.68 1 89.26 291 ALA B N 1
ATOM 4652 C CA . ALA B 1 291 ? 4.233 20.211 8.523 1 89.26 291 ALA B CA 1
ATOM 4653 C C . ALA B 1 291 ? 2.918 20.163 9.297 1 89.26 291 ALA B C 1
ATOM 4655 O O . ALA B 1 291 ? 1.903 19.692 8.779 1 89.26 291 ALA B O 1
ATOM 4656 N N . ARG B 1 292 ? 2.896 20.566 10.477 1 84.14 292 ARG B N 1
ATOM 4657 C CA . ARG B 1 292 ? 1.693 20.584 11.302 1 84.14 292 ARG B CA 1
ATOM 4658 C C . ARG B 1 292 ? 0.606 21.444 10.667 1 84.14 292 ARG B C 1
ATOM 4660 O O . ARG B 1 292 ? -0.574 21.09 10.704 1 84.14 292 ARG B O 1
ATOM 4667 N N . GLU B 1 293 ? 1.032 22.51 10.171 1 83.94 293 GLU B N 1
ATOM 4668 C CA . GLU B 1 293 ? 0.073 23.414 9.545 1 83.94 293 GLU B CA 1
ATOM 4669 C C . GLU B 1 293 ? -0.565 22.776 8.314 1 83.94 293 GLU B C 1
ATOM 4671 O O . GLU B 1 293 ? -1.778 22.876 8.114 1 83.94 293 GLU B O 1
ATOM 4676 N N . THR B 1 294 ? 0.255 22.199 7.493 1 87.69 294 THR B N 1
ATOM 4677 C CA . THR B 1 294 ? -0.277 21.579 6.284 1 87.69 294 THR B CA 1
ATOM 4678 C C . THR B 1 294 ? -1.232 20.442 6.635 1 87.69 294 THR B C 1
ATOM 4680 O O . THR B 1 294 ? -2.293 20.305 6.024 1 87.69 294 THR B O 1
ATOM 4683 N N . VAL B 1 295 ? -0.886 19.646 7.58 1 86.05 295 VAL B N 1
ATOM 4684 C CA . VAL B 1 295 ? -1.74 18.542 8.005 1 86.05 295 VAL B CA 1
ATOM 4685 C C . VAL B 1 295 ? -3.057 19.089 8.553 1 86.05 295 VAL B C 1
ATOM 4687 O O . VAL B 1 295 ? -4.124 18.525 8.299 1 86.05 295 VAL B O 1
ATOM 4690 N N . ARG B 1 296 ? -3.018 20.112 9.286 1 80.24 296 ARG B N 1
ATOM 4691 C CA . ARG B 1 296 ? -4.219 20.748 9.816 1 80.24 296 ARG B CA 1
ATOM 4692 C C . ARG B 1 296 ? -5.149 21.188 8.69 1 80.24 296 ARG B C 1
ATOM 4694 O O . ARG B 1 296 ? -6.36 20.965 8.754 1 80.24 296 ARG B O 1
ATOM 4701 N N . ARG B 1 297 ? -4.586 21.828 7.707 1 82.67 297 ARG B N 1
ATOM 4702 C CA . ARG B 1 297 ? -5.371 22.284 6.565 1 82.67 297 ARG B CA 1
ATOM 4703 C C . ARG B 1 297 ? -6.066 21.113 5.876 1 82.67 297 ARG B C 1
ATOM 4705 O O . ARG B 1 297 ? -7.238 21.212 5.506 1 82.67 297 ARG B O 1
ATOM 4712 N N . ILE B 1 298 ? -5.323 20.057 5.716 1 83.36 298 ILE B N 1
ATOM 4713 C CA . ILE B 1 298 ? -5.867 18.875 5.057 1 83.36 298 ILE B CA 1
ATOM 4714 C C . ILE B 1 298 ? -7.018 18.306 5.884 1 83.36 298 ILE B C 1
ATOM 4716 O O . ILE B 1 298 ? -8.082 17.993 5.345 1 83.36 298 ILE B O 1
ATOM 4720 N N . LYS B 1 299 ? -6.765 18.163 7.077 1 76.48 299 LYS B N 1
ATOM 4721 C CA . LYS B 1 299 ? -7.783 17.597 7.958 1 76.48 299 LYS B CA 1
ATOM 4722 C C . LYS B 1 299 ? -9.031 18.474 7.991 1 76.48 299 LYS B C 1
ATOM 4724 O O . LYS B 1 299 ? -10.154 17.965 7.995 1 76.48 299 LYS B O 1
ATOM 4729 N N . TYR B 1 300 ? -8.798 19.722 8.054 1 74.72 300 TYR B N 1
ATOM 4730 C CA . TYR B 1 300 ? -9.9 20.677 8.04 1 74.72 300 TYR B CA 1
ATOM 4731 C C . TYR B 1 300 ? -10.76 20.499 6.794 1 74.72 300 TYR B C 1
ATOM 4733 O O . TYR B 1 300 ? -11.987 20.41 6.886 1 74.72 300 TYR B O 1
ATOM 4741 N N . ASN B 1 301 ? -10.155 20.308 5.738 1 77.18 301 ASN B N 1
ATOM 4742 C CA . ASN B 1 301 ? -10.883 20.226 4.476 1 77.18 301 ASN B CA 1
ATOM 4743 C C . ASN B 1 301 ? -11.477 18.837 4.262 1 77.18 301 ASN B C 1
ATOM 4745 O O . ASN B 1 301 ? -12.531 18.697 3.64 1 77.18 301 ASN B O 1
ATOM 4749 N N . ALA B 1 302 ? -10.843 17.832 4.742 1 73.82 302 ALA B N 1
ATOM 4750 C CA . ALA B 1 302 ? -11.371 16.475 4.631 1 73.82 302 ALA B CA 1
ATOM 4751 C C . ALA B 1 302 ? -12.612 16.296 5.5 1 73.82 302 ALA B C 1
ATOM 4753 O O . ALA B 1 302 ? -13.54 15.575 5.127 1 73.82 302 ALA B O 1
ATOM 4754 N N . GLN B 1 303 ? -12.634 16.879 6.592 1 67.51 303 GLN B N 1
ATOM 4755 C CA . GLN B 1 303 ? -13.748 16.755 7.526 1 67.51 303 GLN B CA 1
ATOM 4756 C C . GLN B 1 303 ? -14.988 17.473 7 1 67.51 303 GLN B C 1
ATOM 4758 O O . GLN B 1 303 ? -16.111 16.995 7.179 1 67.51 303 GLN B O 1
ATOM 4763 N N . ILE B 1 304 ? -14.744 18.549 6.424 1 65.18 304 ILE B N 1
ATOM 4764 C CA . ILE B 1 304 ? -15.886 19.3 5.914 1 65.18 304 ILE B CA 1
ATOM 4765 C C . ILE B 1 304 ? -16.537 18.534 4.765 1 65.18 304 ILE B C 1
ATOM 4767 O O . ILE B 1 304 ? -17.747 18.634 4.551 1 65.18 304 ILE B O 1
ATOM 4771 N N . HIS B 1 305 ? -15.818 17.772 4.054 1 64.05 305 HIS B N 1
ATOM 4772 C CA . HIS B 1 305 ? -16.338 17.042 2.904 1 64.05 305 HIS B CA 1
ATOM 4773 C C . HIS B 1 305 ? -17.046 15.762 3.337 1 64.05 305 HIS B C 1
ATOM 4775 O O . HIS B 1 305 ? -17.899 15.244 2.613 1 64.05 305 HIS B O 1
ATOM 4781 N N . ARG B 1 306 ? -16.709 15.294 4.506 1 59.45 306 ARG B N 1
ATOM 4782 C CA . ARG B 1 306 ? -17.327 14.037 4.915 1 59.45 306 ARG B CA 1
ATOM 4783 C C . ARG B 1 306 ? -18.672 14.282 5.591 1 59.45 306 ARG B C 1
ATOM 4785 O O . ARG B 1 306 ? -18.87 15.316 6.233 1 59.45 306 ARG B O 1
ATOM 4792 N N . THR B 1 307 ? -19.729 13.821 5.121 1 51.06 307 THR B N 1
ATOM 4793 C CA . THR B 1 307 ? -21.077 14.008 5.648 1 51.06 307 THR B CA 1
ATOM 4794 C C . THR B 1 307 ? -21.141 13.612 7.121 1 51.06 307 THR B C 1
ATOM 4796 O O . THR B 1 307 ? -22.113 13.926 7.811 1 51.06 307 THR B O 1
ATOM 4799 N N . GLY B 1 308 ? -19.996 12.889 7.694 1 48.73 308 GLY B N 1
ATOM 4800 C CA . GLY B 1 308 ? -20.273 12.302 8.996 1 48.73 308 GLY B CA 1
ATOM 4801 C C . GLY B 1 308 ? -19.902 13.212 10.151 1 48.73 308 GLY B C 1
ATOM 4802 O O . GLY B 1 308 ? -19.166 14.184 9.972 1 48.73 308 GLY B O 1
ATOM 4803 N N . LYS B 1 309 ? -20.777 13.312 11.201 1 44.32 309 LYS B N 1
ATOM 4804 C CA . LYS B 1 309 ? -20.7 14.137 12.403 1 44.32 309 LYS B CA 1
ATOM 4805 C C . LYS B 1 309 ? -19.323 14.033 13.054 1 44.32 309 LYS B C 1
ATOM 4807 O O . LYS B 1 309 ? -18.979 14.836 13.923 1 44.32 309 LYS B O 1
ATOM 4812 N N . GLU B 1 310 ? -18.724 12.812 13.237 1 43.28 310 GLU B N 1
ATOM 4813 C CA . GLU B 1 310 ? -17.642 12.611 14.196 1 43.28 310 GLU B CA 1
ATOM 4814 C C . GLU B 1 310 ? -16.28 12.827 13.545 1 43.28 310 GLU B C 1
ATOM 4816 O O . GLU B 1 310 ? -16.085 12.492 12.375 1 43.28 310 GLU B O 1
ATOM 4821 N N . MET B 1 311 ? -15.524 13.732 14.184 1 43.5 311 MET B N 1
ATOM 4822 C CA . MET B 1 311 ? -14.13 14.081 13.927 1 43.5 311 MET B CA 1
ATOM 4823 C C . MET B 1 311 ? -13.291 12.83 13.688 1 43.5 311 MET B C 1
ATOM 4825 O O . MET B 1 311 ? -13.025 12.069 14.62 1 43.5 311 MET B O 1
ATOM 4829 N N . GLU B 1 312 ? -13.5 12.182 12.696 1 46.08 312 GLU B N 1
ATOM 4830 C CA . GLU B 1 312 ? -12.746 10.946 12.507 1 46.08 312 GLU B CA 1
ATOM 4831 C C . GLU B 1 312 ? -11.342 11.231 11.982 1 46.08 312 GLU B C 1
ATOM 4833 O O . GLU B 1 312 ? -11.103 12.272 11.365 1 46.08 312 GLU B O 1
ATOM 4838 N N . PRO B 1 313 ? -10.433 10.555 12.559 1 41.44 313 PRO B N 1
ATOM 4839 C CA . PRO B 1 313 ? -9.04 10.717 12.137 1 41.44 313 PRO B CA 1
ATOM 4840 C C . PRO B 1 313 ? -8.89 10.811 10.62 1 41.44 313 PRO B C 1
ATOM 4842 O O . PRO B 1 313 ? -9.707 10.257 9.88 1 41.44 313 PRO B O 1
ATOM 4845 N N . LEU B 1 314 ? -8.369 11.926 10.2 1 44.14 314 LEU B N 1
ATOM 4846 C CA . LEU B 1 314 ? -8.046 12.027 8.781 1 44.14 314 LEU B CA 1
ATOM 4847 C C . LEU B 1 314 ? -7.605 10.677 8.226 1 44.14 314 LEU B C 1
ATOM 4849 O O . LEU B 1 314 ? -6.555 10.156 8.609 1 44.14 314 LEU B O 1
ATOM 4853 N N . GLY B 1 315 ? -8.424 9.691 8.588 1 38.44 315 GLY B N 1
ATOM 4854 C CA . GLY B 1 315 ? -8.054 8.452 7.921 1 38.44 315 GLY B CA 1
ATOM 4855 C C . GLY B 1 315 ? -7.781 8.631 6.44 1 38.44 315 GLY B C 1
ATOM 4856 O O . GLY B 1 315 ? -8.248 9.594 5.829 1 38.44 315 GLY B O 1
ATOM 4857 N N . ASP B 1 316 ? -6.705 8.22 6.051 1 39.04 316 ASP B N 1
ATOM 4858 C CA . ASP B 1 316 ? -6.306 7.898 4.685 1 39.04 316 ASP B CA 1
ATOM 4859 C C . ASP B 1 316 ? -7.443 7.216 3.927 1 39.04 316 ASP B C 1
ATOM 4861 O O . ASP B 1 316 ? -8.205 6.44 4.506 1 39.04 316 ASP B O 1
#

Organism: Mesorhizobium plurifarium (NCBI:txid69974)

Radius of gyration: 30.78 Å; Cα contacts (8 Å, |Δi|>4): 1016; chains: 2; bounding box: 135×96×72 Å

Secondary structure (DSSP, 8-state):
---------------------------HHHHHHHHGGGS-HHHHHHHHHHHH-HHHHHHS-HHHHHHHHTS-HHHHHHHHHHTT-SSHHHHHHHHHHHHHHHHHHHH---------SSS-HHHHHHHHHHHHHHHHHHHHS-HHHHHHHHHHHHH-S-EEEEE-SSHHHHHHHHHHHHHGGGT--EEEE--HHHHHHHHTT--TT-EEEEEESSS--HHHHHHHHHHHHTT-EEEEEE-SSSHHHHH-SEEEE---PPPS-TTSPPSHHHHHHHHHHHHHHHHHHHH-HHHHHHHHHHHHHHHHHS--SS------/---------------------------HHHHHHHHGGGS-HHHHHHHHHHHH-HHHHHHS-HHHHHHHHTS-HHHHHHHHHHTT-SSHHHHHHHHHHHHHHHHHHHH---------SSS-HHHHHHHHHHHHHHHHHHHHS-HHHHHHHHHHHHH-S-EEEEE-SSHHHHHHHHHHHHHGGGT--EEEE--HHHHHHHHTT--TT-EEEEEESSS--HHHHHHHHHHHHTT-EEEEEE-SSSHHHHH-SEEEE---PPPS-TTSPPTHHHHHHHHHHHHHHHHHHHH-HHHHHHHHHHHHHHHHHS--SS------

InterPro domains:
  IPR000281 Helix-turn-helix protein RpiR [PF01418] (29-99)
  IPR000281 Helix-turn-helix protein RpiR [PS51071] (26-102)
  IPR001347 SIS domain [PF01380] (153-282)
  IPR001347 SIS domain [PS51464] (149-290)
  IPR009057 Homedomain-like superfamily [SSF46689] (26-100)
  IPR035472 RpiR-like, SIS domain [cd05013] (145-282)
  IPR036388 Winged helix-like DNA-binding domain superfamily [G3DSA:1.10.10.10] (25-100)
  IPR046348 SIS domain superfamily [SSF53697] (124-286)
  IPR047640 HTH-type transcriptional regulator RpiR-like [PTHR30514] (27-305)

Sequence (632 aa):
MTEADSQVLRTTDEDGGRHDHVRRIPDIISQVKDSYAELRPAERRVADVVLDDVKYAVDASNAALAQRAGVSEPTVTRFCRAIGCEGVRDFKLKLAQSLVVGALYLATKPQPTNNDSGGMPFWNAVFGEARRALQEAERQIDPGQLQRAAELIATARQVTVFGLGGSSSALAQETQYRLFRYGITISAQCDPYLMRMTASTLKPGDLVIAISATGRTREVIEAVELAKHYRANAICVTAPDTELTRVCDVRLTVAVPEYPDTLKPTASRYAFLAAIDLLAVATAYRIDGPARETVRRIKYNAQIHRTGKEMEPLGDMTEADSQVLRTTDEDGGRHDHVRRIPDIISQVKDSYAELRPAERRVADVVLDDVKYAVDASNAALAQRAGVSEPTVTRFCRAIGCEGVRDFKLKLAQSLVVGALYLATKPQPTNNDSGGMPFWNAVFGEARRALQEAERQIDPGQLQRAAELIATARQVTVFGLGGSSSALAQETQYRLFRYGITISAQCDPYLMRMTASTLKPGDLVIAISATGRTREVIEAVELAKHYRANAICVTAPDTELTRVCDVRLTVAVPEYPDTLKPTASRYAFLAAIDLLAVATAYRIDGPARETVRRIKYNAQIHRTGKEMEPLGD

pLDDT: mean 83.45, std 21.21, range [22.92, 98.9]

Foldseek 3Di:
DDDPPPPPPPPVCCPVPPPVPPPPLDPLLVLLVVCLVVDDPLLNLLSCLCLVCVPCLLVPDLVRSCVNSVHDSVSQQVSCVSSPAPGSVRSSVSSVVNCVVCVLPSPPPVPLPPPPDPDDSCPCVQVVLLVQLQVQLVPQFDPVLLLVLLVLQLQAPAEEEEAEDPLRQVLQVVLVVLQVLQVHHYYYDHDLVVLQVVLQVAADRYEYEYEDAAQAPPSRQVSLQSNVVRPHAYEYEYAPPHSNVVSHPGYGHGDRDFDSPPVDDGSNSSSSNVSSVSSSVSNSVVNPPSRVVSNVVLLVVVVVPDPDPDSDPVPD/DDPPVPPPPPPVCCPVPPPVPPPPLDPLLVLLVVCLVVDDPLLNLLSCLCLVPVPCLLVPDLVRSCVNSVHDSVSQQVSCVSSPAPGSVRSSVSSVVNCVVCVLPSPPPPPLPPPVDPDDSCPCVQVVLLVQLQVQLVPQFDPVLLLVLLVLQLQAPAEEEEAEDPLRQVLQVVLVVLQVLQVHHYYYDHDLVVLQVVLQVAADRYEYEYEDAAQAPPSRQVSLQSNVVRPHAYEYEYAPPHSNVVSHPGYGHGDRDFDSPPVDDGSNSSSSNVSSVSSSVSNSVVNPPSSVVSNVVLLVVVVVPDPDPDSDPVPD

Solvent-accessible surface area (backbone atoms only — not comparable to full-atom values): 33731 Å² total; per-residue (Å²): 139,79,83,77,77,74,76,74,77,75,74,74,75,73,71,67,77,73,67,72,64,67,71,78,73,61,60,48,65,59,37,48,63,73,42,44,86,76,43,52,74,71,34,38,34,44,49,48,50,36,73,73,34,53,72,56,50,49,72,44,49,64,63,54,48,12,58,76,33,72,49,51,51,68,48,50,37,50,37,26,40,72,63,73,28,90,25,56,67,54,37,32,52,37,43,46,54,44,41,68,63,31,44,69,65,70,64,58,69,72,64,64,67,71,70,76,64,97,66,66,72,57,53,61,52,54,53,50,41,34,53,48,15,41,51,38,28,69,69,50,44,47,66,68,40,48,53,52,48,18,53,52,60,61,67,31,73,35,38,38,25,37,11,48,65,48,50,16,29,36,48,21,46,45,47,34,56,54,40,41,45,44,70,45,52,59,46,56,37,61,45,65,67,55,33,42,56,53,21,70,69,44,34,71,54,24,34,36,39,38,35,30,61,69,19,59,54,60,64,56,43,52,22,52,53,47,17,42,72,42,50,20,46,35,34,32,44,22,21,65,92,27,68,39,53,71,75,32,78,33,61,44,32,43,72,54,89,77,71,78,56,80,70,48,71,74,36,49,58,47,21,51,50,49,50,49,40,51,43,43,32,50,21,36,62,70,53,33,67,63,16,54,50,41,40,44,54,49,39,46,54,52,52,61,70,36,85,60,89,66,82,58,70,76,62,53,139,80,81,74,75,74,72,73,75,73,73,74,76,71,72,68,78,72,66,73,64,65,71,80,74,63,61,49,66,59,39,50,63,72,42,43,85,77,42,52,72,69,35,39,33,42,48,47,50,35,73,72,35,53,71,55,51,49,71,45,50,65,62,53,50,12,60,77,32,73,49,50,52,67,48,49,38,49,37,25,39,72,63,74,27,90,24,56,68,54,38,32,52,38,44,46,55,45,40,69,61,29,44,68,66,69,64,57,69,72,64,62,67,70,70,76,63,97,66,67,70,56,53,61,52,53,53,51,42,35,52,47,14,40,51,40,28,70,69,50,45,47,67,68,40,48,52,53,46,17,51,51,60,60,66,31,73,34,38,38,23,38,11,47,64,50,50,16,29,36,50,20,45,45,46,34,57,54,40,40,46,43,70,44,52,58,45,56,36,61,44,65,68,54,34,41,56,52,22,69,69,42,34,72,54,24,31,37,39,38,34,31,64,69,18,59,56,58,65,59,43,52,23,52,51,46,17,42,71,42,50,21,47,35,36,33,43,23,22,65,93,27,68,36,54,72,74,31,78,32,62,45,31,43,73,52,88,78,71,78,57,81,71,49,70,74,37,49,58,47,19,51,50,50,51,48,40,51,42,42,33,49,21,35,62,70,54,32,67,62,16,54,50,40,40,44,54,49,40,45,54,52,52,63,68,37,87,61,88,68,81,58,72,75,62,52

Nearest PDB structures (foldseek):
  8k3b-assembly1_A  TM=6.607E-01  e=1.654E-21  Pseudomonas aeruginosa
  8txl-assembly1_A  TM=6.569E-01  e=5.589E-15  Streptococcus pneumoniae
  8v4v-assembly1_B  TM=6.465E-01  e=1.122E-14  Streptococcus pneumoniae
  8v5f-assembly1_C  TM=9.330E-01  e=3.186E-10  Streptococcus pneumoniae
  8tx9-assembly1_C  TM=9.414E-01  e=1.491E-09  Streptococcus pneumoniae